Protein AF-0000000067178376 (afdb_homodimer)

Secondary structure (DSSP, 8-state):
-HHHHHHHHHHHHHHHHHHHHHHHHTTS-GGG--HHHHHHHHTS-HHHHHHH-SSHHHHHHHHHHHHHHHHHHHHHHHHTT---HHHHHHHHHHHHHHHHHH-HHHHHTT-TTS--HHHHHHHH-HHHHHHHHHHHHHHS-TTS---HHHHHHHHHHHHHHHHHHHHS--SSHHHHHHHHHHHTHHHHT------/-HHHHHHHHHHHHHHHHHHHHHHHHTTS-GGG--HHHHHHHHTS-HHHHHHH-SSHHHHHHHHHHHHHHHHHHHHHHHHTT---HHHHHHHHHHHHHHHHHH-HHHHHTT-TTS--HHHHHHHH-HHHHHHHHHHHHHHS-TTS---HHHHHHHHHHHHHHHHHHHHS--SSHHHHHHHHHHHTHHHHT------

InterPro domains:
  IPR001647 DNA-binding HTH domain, TetR-type [PF00440] (17-62)
  IPR001647 DNA-binding HTH domain, TetR-type [PR00455] (17-30)
  IPR001647 DNA-binding HTH domain, TetR-type [PR00455] (38-61)
  IPR001647 DNA-binding HTH domain, TetR-type [PS50977] (11-71)
  IPR009057 Homedomain-like superfamily [SSF46689] (7-89)
  IPR050109 HTH-type, TetR-like transcriptional regulator [PTHR30055] (8-183)

Radius of gyration: 23.94 Å; Cα contacts (8 Å, |Δi|>4): 422; chains: 2; bounding box: 62×91×41 Å

Foldseek 3Di:
DVVVVVVVVLVVLLVLLLVLLLVVLLVDQNVPDDLCNSCVSSVHDSVVSCVNPVGSVSNVLVNLLVVLVVLLVQLCVQLVPPDQLLVSLLSSLLSSLCSQCVRSNSLSCQELVDPNNVLVSLLPRPSNLVSLLVSLVVSEDVPPPPDPVLSSVLSSVSSNLSSCCSNPNDPDSVRVSVCCSVPRSCRSNDVPPPD/DVVVVVVVVLVVLLVLLLVLLLVVLLVDQNVPDALCSSCVSSVHHSVVSCVNPVGSVSNVLVNLLVVLVVLLVQLCVQLVPPDQLLVSLLSSLLSSLCSQCVRSNSLSCQELVDPNVVLVSLLPRPSNLVSLLVSLVVSEDVPPPQDPVNSSVLSSVSSNLSSCCSNPNDPDSVRVSVCCSVPRSCRSNDVDPPD

Structure (mmCIF, N/CA/C/O backbone):
data_AF-0000000067178376-model_v1
#
loop_
_entity.id
_entity.type
_entity.pdbx_description
1 polymer 'Transcriptional regulator, TetR family protein'
#
loop_
_atom_site.group_PDB
_atom_site.id
_atom_site.type_symbol
_atom_site.label_atom_id
_atom_site.label_alt_id
_atom_site.label_comp_id
_atom_site.label_asym_id
_atom_site.label_entity_id
_atom_site.label_seq_id
_atom_site.pdbx_PDB_ins_code
_atom_site.Cartn_x
_atom_site.Cartn_y
_atom_site.Cartn_z
_atom_site.occupancy
_atom_site.B_iso_or_equiv
_atom_site.auth_seq_id
_atom_site.auth_comp_id
_atom_site.auth_asym_id
_atom_site.auth_atom_id
_atom_site.pdbx_PDB_model_num
ATOM 1 N N . MET A 1 1 ? -5.094 -46.75 -8.688 1 50.56 1 MET A N 1
ATOM 2 C CA . MET A 1 1 ? -5.547 -46.125 -9.93 1 50.56 1 MET A CA 1
ATOM 3 C C . MET A 1 1 ? -6.809 -45.281 -9.695 1 50.56 1 MET A C 1
ATOM 5 O O . MET A 1 1 ? -6.922 -44.156 -10.188 1 50.56 1 MET A O 1
ATOM 9 N N . ALA A 1 2 ? -7.719 -45.938 -8.922 1 58.69 2 ALA A N 1
ATOM 10 C CA . ALA A 1 2 ? -9.023 -45.312 -8.648 1 58.69 2 ALA A CA 1
ATOM 11 C C . ALA A 1 2 ? -8.867 -44.062 -7.785 1 58.69 2 ALA A C 1
ATOM 13 O O . ALA A 1 2 ? -9.539 -43.062 -8.023 1 58.69 2 ALA A O 1
ATOM 14 N N . ASP A 1 3 ? -7.898 -44.094 -6.863 1 62.19 3 ASP A N 1
ATOM 15 C CA . ASP A 1 3 ? -7.691 -43 -5.914 1 62.19 3 ASP A CA 1
ATOM 16 C C . ASP A 1 3 ? -7.047 -41.812 -6.594 1 62.19 3 ASP A C 1
ATOM 18 O O . ASP A 1 3 ? -7.453 -40.656 -6.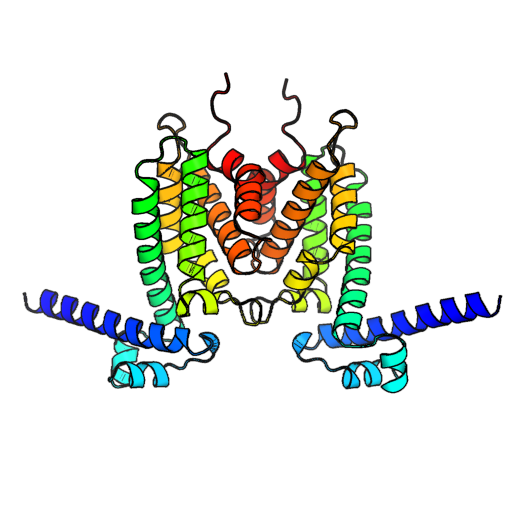359 1 62.19 3 ASP A O 1
ATOM 22 N N . TRP A 1 4 ? -6.113 -42.156 -7.488 1 64.25 4 TRP A N 1
ATOM 23 C CA . TRP A 1 4 ? -5.473 -41.062 -8.211 1 64.25 4 TRP A CA 1
ATOM 24 C C . TRP A 1 4 ? -6.457 -40.406 -9.164 1 64.25 4 TRP A C 1
ATOM 26 O O . TRP A 1 4 ? -6.461 -39.188 -9.305 1 64.25 4 TRP A O 1
ATOM 36 N N . LEU A 1 5 ? -7.336 -41.25 -9.758 1 56.69 5 LEU A N 1
ATOM 37 C CA . LEU A 1 5 ? -8.359 -40.719 -10.648 1 56.69 5 LEU A CA 1
ATOM 38 C C . LEU A 1 5 ? -9.336 -39.844 -9.883 1 56.69 5 LEU A C 1
ATOM 40 O O . LEU A 1 5 ? -9.773 -38.781 -10.383 1 56.69 5 LEU A O 1
ATOM 44 N N . ALA A 1 6 ? -9.633 -40.281 -8.695 1 62.06 6 ALA A N 1
ATOM 45 C CA . ALA A 1 6 ? -10.508 -39.5 -7.836 1 62.06 6 ALA A CA 1
ATOM 46 C C . ALA A 1 6 ? -9.852 -38.156 -7.449 1 62.06 6 ALA A C 1
ATOM 48 O O . ALA A 1 6 ? -10.516 -37.125 -7.395 1 62.06 6 ALA A O 1
ATOM 49 N N . GLY A 1 7 ? -8.578 -38.25 -7.207 1 65.88 7 GLY A N 1
ATOM 50 C CA . GLY A 1 7 ? -7.797 -37.031 -6.922 1 65.88 7 GLY A CA 1
ATOM 51 C C . GLY A 1 7 ? -7.754 -36.062 -8.086 1 65.88 7 GLY A C 1
ATOM 52 O O . GLY A 1 7 ? -7.957 -34.875 -7.898 1 65.88 7 GLY A O 1
ATOM 53 N N . ARG A 1 8 ? -7.504 -36.594 -9.25 1 69.81 8 ARG A N 1
ATOM 54 C CA . ARG A 1 8 ? -7.473 -35.781 -10.461 1 69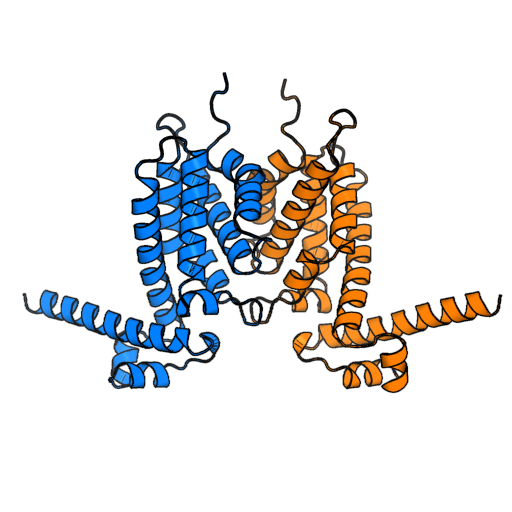.81 8 ARG A CA 1
ATOM 55 C C . ARG A 1 8 ? -8.836 -35.188 -10.742 1 69.81 8 ARG A C 1
ATOM 57 O O . ARG A 1 8 ? -8.938 -34 -11.117 1 69.81 8 ARG A O 1
ATOM 64 N N . ARG A 1 9 ? -9.781 -36.031 -10.562 1 71.12 9 ARG A N 1
ATOM 65 C CA . ARG A 1 9 ? -11.141 -35.531 -10.75 1 71.12 9 ARG A CA 1
ATOM 66 C C . ARG A 1 9 ? -11.461 -34.438 -9.758 1 71.12 9 ARG A C 1
ATOM 68 O O . ARG A 1 9 ? -12.133 -33.469 -10.109 1 71.12 9 ARG A O 1
ATOM 75 N N . GLY A 1 10 ? -10.945 -34.594 -8.555 1 76.38 10 GLY A N 1
ATOM 76 C CA . GLY A 1 10 ? -11.117 -33.562 -7.539 1 76.38 10 GLY A CA 1
ATOM 77 C C . GLY A 1 10 ? -10.422 -32.25 -7.887 1 76.38 10 GLY A C 1
ATOM 78 O O . GLY A 1 10 ? -10.977 -31.172 -7.676 1 76.38 10 GLY A O 1
ATOM 79 N N . GLU A 1 11 ? -9.25 -32.438 -8.375 1 78.62 11 GLU A N 1
ATOM 80 C CA . GLU A 1 11 ? -8.5 -31.266 -8.797 1 78.62 11 GLU A CA 1
ATOM 81 C C . GLU A 1 11 ? -9.195 -30.547 -9.945 1 78.62 11 GLU A C 1
ATOM 83 O O . GLU A 1 11 ? -9.234 -29.312 -9.984 1 78.62 11 GLU A O 1
ATOM 88 N N . VAL A 1 12 ? -9.719 -31.359 -10.836 1 84.94 12 VAL A N 1
ATOM 89 C CA . VAL A 1 12 ? -10.445 -30.797 -11.961 1 84.94 12 VAL A CA 1
ATOM 90 C C . VAL A 1 12 ? -11.688 -30.047 -11.461 1 84.94 12 VAL A C 1
ATOM 92 O O . VAL A 1 12 ? -11.984 -28.953 -11.922 1 84.94 12 VAL A O 1
ATOM 95 N N . ALA A 1 13 ? -12.391 -30.625 -10.492 1 88.94 13 ALA A N 1
ATOM 96 C CA . ALA A 1 13 ? -13.578 -30 -9.938 1 88.94 13 ALA A CA 1
ATOM 97 C C . ALA A 1 13 ? -13.234 -28.688 -9.227 1 88.94 13 ALA A C 1
ATOM 99 O O . ALA A 1 13 ? -13.93 -27.688 -9.383 1 88.94 13 ALA A O 1
ATOM 100 N N . ALA A 1 14 ? -12.227 -28.719 -8.484 1 93.38 14 ALA A N 1
ATOM 101 C CA . ALA A 1 14 ? -11.773 -27.516 -7.805 1 93.38 14 ALA A CA 1
ATOM 102 C C . ALA A 1 14 ? -11.438 -26.406 -8.805 1 93.38 14 ALA A C 1
ATOM 104 O O . ALA A 1 14 ? -11.797 -25.25 -8.602 1 93.38 14 ALA A O 1
ATOM 105 N N . ASP A 1 15 ? -10.812 -26.812 -9.867 1 94.94 15 ASP A N 1
ATOM 106 C CA . ASP A 1 15 ? -10.445 -25.844 -10.898 1 94.94 15 ASP A CA 1
ATOM 107 C C . ASP A 1 15 ? -11.68 -25.25 -11.555 1 94.94 15 ASP A C 1
ATOM 109 O O . ASP A 1 15 ? -11.711 -24.047 -11.852 1 94.94 15 ASP A O 1
ATOM 113 N N . LEU A 1 16 ? -12.641 -26.047 -11.773 1 95 16 LEU A N 1
ATOM 114 C CA . LEU A 1 16 ? -13.883 -25.562 -12.367 1 95 16 LEU A CA 1
ATOM 115 C C . LEU A 1 16 ? -14.578 -24.562 -11.445 1 95 16 LEU A C 1
ATOM 117 O O . LEU A 1 16 ? -15.125 -23.562 -11.914 1 95 16 LEU A O 1
ATOM 121 N N . ILE A 1 17 ? -14.523 -24.859 -10.227 1 96.69 17 ILE A N 1
ATOM 122 C CA . ILE A 1 17 ? -15.109 -23.969 -9.242 1 96.69 17 ILE A CA 1
ATOM 123 C C . ILE A 1 17 ? -14.352 -22.641 -9.234 1 96.69 17 ILE A C 1
ATOM 125 O O . ILE A 1 17 ? -14.961 -21.562 -9.219 1 96.69 17 ILE A O 1
ATOM 129 N N . LEU A 1 18 ? -13.055 -22.719 -9.273 1 97.19 18 LEU A N 1
ATOM 130 C CA . LEU A 1 18 ? -12.242 -21.516 -9.266 1 97.19 18 LEU A CA 1
ATOM 131 C C . LEU A 1 18 ? -12.43 -20.719 -10.555 1 97.19 18 LEU A C 1
ATOM 133 O O . LEU A 1 18 ? -12.375 -19.484 -10.539 1 97.19 18 LEU A O 1
ATOM 137 N N . ASP A 1 19 ? -12.688 -21.422 -11.695 1 97.06 19 ASP A N 1
ATOM 138 C CA . ASP A 1 19 ? -13.008 -20.734 -12.945 1 97.06 19 ASP A CA 1
ATOM 139 C C . ASP A 1 19 ? -14.312 -19.953 -12.828 1 97.06 19 ASP A C 1
ATOM 141 O O . ASP A 1 19 ? -14.406 -18.812 -13.305 1 97.06 19 ASP A O 1
ATOM 145 N N . ALA A 1 20 ? -15.258 -20.578 -12.25 1 97 20 ALA A N 1
ATOM 146 C CA . ALA A 1 20 ? -16.531 -19.906 -12.031 1 97 20 ALA A CA 1
ATOM 147 C C . ALA A 1 20 ? -16.375 -18.703 -11.117 1 97 20 ALA A C 1
ATOM 149 O O . ALA A 1 20 ? -16.969 -17.641 -11.375 1 97 20 ALA A O 1
ATOM 150 N N . ALA A 1 21 ? -15.641 -18.891 -10.07 1 96.69 21 ALA A N 1
ATOM 151 C CA . ALA A 1 21 ? -15.359 -17.781 -9.164 1 96.69 21 ALA A CA 1
ATOM 152 C C . ALA A 1 21 ? -14.68 -16.625 -9.906 1 96.69 21 ALA A C 1
ATOM 154 O O . ALA A 1 21 ? -15.039 -15.469 -9.734 1 96.69 21 ALA A O 1
ATOM 155 N N . ASP A 1 22 ? -13.68 -16.953 -10.68 1 96.38 22 ASP A N 1
ATOM 156 C CA . ASP A 1 22 ? -12.945 -15.977 -11.469 1 96.38 22 ASP A CA 1
ATOM 157 C C . ASP A 1 22 ? -13.891 -15.141 -12.336 1 96.38 22 ASP A C 1
ATOM 159 O O . ASP A 1 22 ? -13.773 -13.914 -12.375 1 96.38 22 ASP A O 1
ATOM 163 N N . ALA A 1 23 ? -14.789 -15.789 -12.992 1 96.25 23 ALA A N 1
ATOM 164 C CA . ALA A 1 23 ? -15.766 -15.109 -13.844 1 96.25 23 ALA A CA 1
ATOM 165 C C . ALA A 1 23 ? -16.641 -14.164 -13.031 1 96.25 23 ALA A C 1
ATOM 167 O O . ALA A 1 23 ? -16.984 -13.07 -13.492 1 96.25 23 ALA A O 1
ATOM 168 N N . LEU A 1 24 ? -17 -14.531 -11.852 1 96.25 24 LEU A N 1
ATOM 169 C CA . LEU A 1 24 ? -17.812 -13.695 -10.977 1 96.25 24 LEU A CA 1
ATOM 170 C C . LEU A 1 24 ? -17 -12.5 -10.469 1 96.25 24 LEU A C 1
ATOM 172 O O . LEU A 1 24 ? -17.5 -11.375 -10.43 1 96.25 24 LEU A O 1
ATOM 176 N N . PHE A 1 25 ? -15.719 -12.773 -10.148 1 93.88 25 PHE A N 1
ATOM 177 C CA . PHE A 1 25 ? -14.859 -11.719 -9.633 1 93.88 25 PHE A CA 1
ATOM 178 C C . PHE A 1 25 ? -14.594 -10.664 -10.711 1 93.88 25 PHE A C 1
ATOM 180 O O . PHE A 1 25 ? -14.258 -9.523 -10.398 1 93.88 25 PHE A O 1
ATOM 187 N N . ALA A 1 26 ? -14.734 -11.031 -11.945 1 94 26 ALA A N 1
ATOM 188 C CA . ALA A 1 26 ? -14.516 -10.117 -13.062 1 94 26 ALA A CA 1
ATOM 189 C C . ALA A 1 26 ? -15.688 -9.148 -13.211 1 94 26 ALA A C 1
ATOM 191 O O . ALA A 1 26 ? -15.539 -8.07 -13.797 1 94 26 ALA A O 1
ATOM 192 N N . ARG A 1 27 ? -16.797 -9.539 -12.617 1 92.06 27 ARG A N 1
ATOM 193 C CA . ARG A 1 27 ? -18.016 -8.781 -12.867 1 92.06 27 ARG A CA 1
ATOM 194 C C . ARG A 1 27 ? -18.484 -8.07 -11.602 1 92.06 27 ARG A C 1
ATOM 196 O O . ARG A 1 27 ? -19.234 -7.098 -11.672 1 92.06 27 ARG A O 1
ATOM 203 N N . LYS A 1 28 ? -18.062 -8.648 -10.508 1 88.81 28 LYS A N 1
ATOM 204 C CA . LYS A 1 28 ? -18.484 -8.133 -9.219 1 88.81 28 LYS A CA 1
ATOM 205 C C . LYS A 1 28 ? -17.297 -7.941 -8.281 1 88.81 28 LYS A C 1
ATOM 207 O O . LYS A 1 28 ? -16.25 -8.555 -8.469 1 88.81 28 LYS A O 1
ATOM 212 N N . ASP A 1 29 ? -17.531 -7.082 -7.293 1 84.62 29 ASP A N 1
ATOM 213 C CA . ASP A 1 29 ? -16.547 -7.012 -6.219 1 84.62 29 ASP A CA 1
ATOM 214 C C . ASP A 1 29 ? -16.422 -8.352 -5.5 1 84.62 29 ASP A C 1
ATOM 216 O O . ASP A 1 29 ? -17.406 -8.914 -5.043 1 84.62 29 ASP A O 1
ATOM 220 N N . ALA A 1 30 ? -15.203 -8.773 -5.375 1 85.25 30 ALA A N 1
ATOM 221 C CA . ALA A 1 30 ? -14.945 -10.094 -4.805 1 85.25 30 ALA A CA 1
ATOM 222 C C . ALA A 1 30 ? -15.586 -10.227 -3.426 1 85.25 30 ALA A C 1
ATOM 224 O O . ALA A 1 30 ? -16.094 -11.297 -3.07 1 85.25 30 ALA A O 1
ATOM 225 N N . ALA A 1 31 ? -15.578 -9.133 -2.686 1 83.38 31 ALA A N 1
ATOM 226 C CA . ALA A 1 31 ? -16.078 -9.172 -1.312 1 83.38 31 ALA A CA 1
ATOM 227 C C . ALA A 1 31 ? -17.578 -9.398 -1.276 1 83.38 31 ALA A C 1
ATOM 229 O O . ALA A 1 31 ? -18.125 -9.797 -0.248 1 83.38 31 ALA A O 1
ATOM 230 N N . THR A 1 32 ? -18.25 -9.234 -2.322 1 87.12 32 THR A N 1
ATOM 231 C CA . THR A 1 32 ? -19.719 -9.328 -2.348 1 87.12 32 THR A CA 1
ATOM 232 C C . THR A 1 32 ? -20.156 -10.656 -2.947 1 87.12 32 THR A C 1
ATOM 234 O O . THR A 1 32 ? -21.344 -11 -2.908 1 87.12 32 THR A O 1
ATOM 237 N N . VAL A 1 33 ? -19.266 -11.359 -3.508 1 91.88 33 VAL A N 1
ATOM 238 C CA . VAL A 1 33 ? -19.609 -12.633 -4.133 1 91.88 33 VAL A CA 1
ATOM 239 C C . VAL A 1 33 ? -19.781 -13.703 -3.062 1 91.88 33 VAL A C 1
ATOM 241 O O . VAL A 1 33 ? -18.891 -13.938 -2.256 1 91.88 33 VAL A O 1
ATOM 244 N N . GLY A 1 34 ? -20.969 -14.352 -3.074 1 94.38 34 GLY A N 1
ATOM 245 C CA . GLY A 1 34 ? -21.234 -15.375 -2.076 1 94.38 34 GLY A CA 1
ATOM 246 C C . GLY A 1 34 ? -20.953 -16.781 -2.564 1 94.38 34 GLY A C 1
ATOM 247 O O . GLY A 1 34 ? -20.844 -17.016 -3.771 1 94.38 34 GLY A O 1
ATOM 248 N N . MET A 1 35 ? -20.891 -17.688 -1.57 1 96.25 35 MET A N 1
ATOM 249 C CA . MET A 1 35 ? -20.609 -19.078 -1.869 1 96.25 35 MET A CA 1
ATOM 250 C C . MET A 1 35 ? -21.734 -19.703 -2.689 1 96.25 35 MET A C 1
ATOM 252 O O . MET A 1 35 ? -21.484 -20.516 -3.584 1 96.25 35 MET A O 1
ATOM 256 N N . HIS A 1 36 ? -22.875 -19.281 -2.438 1 96.12 36 HIS A N 1
ATOM 257 C CA . HIS A 1 36 ? -24.016 -19.781 -3.182 1 96.12 36 HIS A CA 1
ATOM 258 C C . HIS A 1 36 ? -23.938 -19.375 -4.648 1 96.12 36 HIS A C 1
ATOM 260 O O . HIS A 1 36 ? -24.234 -20.172 -5.539 1 96.12 36 HIS A O 1
ATOM 266 N N . GLU A 1 37 ? -23.609 -18.172 -4.852 1 97 37 GLU A N 1
ATOM 267 C CA . GLU A 1 37 ? -23.484 -17.641 -6.211 1 97 37 GLU A CA 1
ATOM 268 C C . GLU A 1 37 ? -22.391 -18.391 -6.988 1 97 37 GLU A C 1
ATOM 270 O O . GLU A 1 37 ? -22.562 -18.688 -8.172 1 97 37 GLU A O 1
ATOM 275 N N . ILE A 1 38 ? -21.297 -18.719 -6.312 1 97.19 38 ILE A N 1
ATOM 276 C CA . ILE A 1 38 ? -20.188 -19.422 -6.941 1 97.19 38 ILE A CA 1
ATOM 277 C C . ILE A 1 38 ? -20.625 -20.844 -7.285 1 97.19 38 ILE A C 1
ATOM 279 O O . ILE A 1 38 ? -20.328 -21.344 -8.375 1 97.19 38 ILE A O 1
ATOM 283 N N . ALA A 1 39 ? -21.328 -21.469 -6.383 1 97.19 39 ALA A N 1
ATOM 284 C CA . ALA A 1 39 ? -21.828 -22.828 -6.633 1 97.19 39 ALA A CA 1
ATOM 285 C C . ALA A 1 39 ? -22.734 -22.859 -7.859 1 97.19 39 ALA A C 1
ATOM 287 O O . ALA A 1 39 ? -22.562 -23.703 -8.742 1 97.19 39 ALA A O 1
ATOM 288 N N . ALA A 1 40 ? -23.625 -21.922 -7.902 1 97.25 40 ALA A N 1
ATOM 289 C CA . ALA A 1 40 ? -24.562 -21.828 -9.023 1 97.25 40 ALA A CA 1
ATOM 290 C C . ALA A 1 40 ? -23.812 -21.625 -10.344 1 97.25 40 ALA A C 1
ATOM 292 O O . ALA A 1 40 ? -24.125 -22.281 -11.336 1 97.25 40 ALA A O 1
ATOM 293 N N . ALA A 1 41 ? -22.875 -20.797 -10.352 1 96.31 41 ALA A N 1
ATOM 294 C CA . ALA A 1 41 ? -22.109 -20.5 -11.555 1 96.31 41 ALA A CA 1
ATOM 295 C C . ALA A 1 41 ? -21.281 -21.703 -11.992 1 96.31 41 ALA A C 1
ATOM 297 O O . ALA A 1 41 ? -21.047 -21.906 -13.188 1 96.31 41 ALA A O 1
ATOM 298 N N . ALA A 1 42 ? -20.844 -22.484 -11.039 1 96.44 42 ALA A N 1
ATOM 299 C CA . ALA A 1 42 ? -20.016 -23.672 -11.305 1 96.44 42 ALA A CA 1
ATOM 300 C C . ALA A 1 42 ? -20.875 -24.859 -11.719 1 96.44 42 ALA A C 1
ATOM 302 O O . ALA A 1 42 ? -20.359 -25.891 -12.141 1 96.44 42 ALA A O 1
ATOM 303 N N . GLY A 1 43 ? -22.156 -24.703 -11.508 1 96.31 43 GLY A N 1
ATOM 304 C CA . GLY A 1 43 ? -23.062 -25.781 -11.867 1 96.31 43 GLY A CA 1
ATOM 305 C C . GLY A 1 43 ? -23.062 -26.938 -10.883 1 96.31 43 GLY A C 1
ATOM 306 O O . GLY A 1 43 ? -23.203 -28.094 -11.273 1 96.31 43 GLY A O 1
ATOM 307 N N . CYS A 1 44 ? -22.781 -26.625 -9.656 1 95.81 44 CYS A N 1
ATOM 308 C CA . CYS A 1 44 ? -22.781 -27.656 -8.633 1 95.81 44 CYS A CA 1
ATOM 309 C C . CYS A 1 44 ? -23.594 -27.234 -7.418 1 95.81 44 CYS A C 1
ATOM 311 O O . CYS A 1 44 ? -24.047 -26.094 -7.344 1 95.81 44 CYS A O 1
ATOM 313 N N . SER A 1 45 ? -23.859 -28.172 -6.539 1 95.31 45 SER A N 1
ATOM 314 C CA . SER A 1 45 ? -24.578 -27.844 -5.312 1 95.31 45 SER A CA 1
ATOM 315 C C . SER A 1 45 ? -23.688 -27.109 -4.316 1 95.31 45 SER A C 1
ATOM 317 O O . SER A 1 45 ? -22.469 -27.188 -4.406 1 95.31 45 SER A O 1
ATOM 319 N N . ARG A 1 46 ? -24.281 -26.406 -3.416 1 94.81 46 ARG A N 1
ATOM 320 C CA . ARG A 1 46 ? -23.547 -25.781 -2.326 1 94.81 46 ARG A CA 1
ATOM 321 C C . ARG A 1 46 ? -22.781 -26.812 -1.507 1 94.81 46 ARG A C 1
ATOM 323 O O . ARG A 1 46 ? -21.641 -26.562 -1.106 1 94.81 46 ARG A O 1
ATOM 330 N N . ALA A 1 47 ? -23.438 -27.906 -1.311 1 95 47 ALA A N 1
ATOM 331 C CA . ALA A 1 47 ? -22.797 -28.984 -0.557 1 95 47 ALA A CA 1
ATOM 332 C C . ALA A 1 47 ? -21.5 -29.438 -1.238 1 95 47 ALA A C 1
ATOM 334 O O . ALA A 1 47 ? -20.484 -29.656 -0.576 1 95 47 ALA A O 1
ATOM 335 N N . THR A 1 48 ? -21.562 -29.578 -2.494 1 94.19 48 THR A N 1
ATOM 336 C CA . THR A 1 48 ? -20.391 -29.969 -3.275 1 94.19 48 THR A CA 1
ATOM 337 C C . THR A 1 48 ? -19.281 -28.922 -3.154 1 94.19 48 THR A C 1
ATOM 339 O O . THR A 1 48 ? -18.125 -29.25 -2.934 1 94.19 48 THR A O 1
ATOM 342 N N . LEU A 1 49 ? -19.625 -27.609 -3.324 1 96.5 49 LEU A N 1
ATOM 343 C CA . LEU A 1 49 ? -18.641 -26.531 -3.207 1 96.5 49 LEU A CA 1
ATOM 344 C C . LEU A 1 49 ? -17.938 -26.594 -1.856 1 96.5 49 LEU A C 1
ATOM 346 O O . LEU A 1 49 ? -16.719 -26.484 -1.787 1 96.5 49 LEU A O 1
ATOM 350 N N . TYR A 1 50 ? -18.703 -26.891 -0.811 1 96.19 50 TYR A N 1
ATOM 351 C CA . TYR A 1 50 ? -18.156 -26.859 0.545 1 96.19 50 TYR A CA 1
ATOM 352 C C . TYR A 1 50 ? -17.312 -28.094 0.827 1 96.19 50 TYR A C 1
ATOM 354 O O . TYR A 1 50 ? -16.516 -28.094 1.772 1 96.19 50 TYR A O 1
ATOM 362 N N . ARG A 1 51 ? -17.516 -29.156 0.047 1 95.5 51 ARG A N 1
ATOM 363 C CA . ARG A 1 51 ? -16.625 -30.312 0.129 1 95.5 51 ARG A CA 1
ATOM 364 C C . ARG A 1 51 ? -15.219 -29.953 -0.318 1 95.5 51 ARG A C 1
ATOM 366 O O . ARG A 1 51 ? -14.242 -30.484 0.212 1 95.5 51 ARG A O 1
ATOM 373 N N . TYR A 1 52 ? -15.133 -29.031 -1.21 1 95.38 52 TYR A N 1
ATOM 374 C CA . TYR A 1 52 ? -13.836 -28.625 -1.751 1 95.38 52 TYR A CA 1
ATOM 375 C C . TYR A 1 52 ? -13.281 -27.422 -1.003 1 95.38 52 TYR A C 1
ATOM 377 O O . TYR A 1 52 ? -12.078 -27.344 -0.76 1 95.38 52 TYR A O 1
ATOM 385 N N . PHE A 1 53 ? -14.117 -26.484 -0.708 1 96.94 53 PHE A N 1
ATOM 386 C CA . PHE A 1 53 ? -13.742 -25.266 0.002 1 96.94 53 PHE A CA 1
ATOM 387 C C . PHE A 1 53 ? -14.641 -25.047 1.21 1 96.94 53 PHE A C 1
ATOM 389 O O . PHE A 1 53 ? -15.766 -24.562 1.07 1 96.94 53 PHE A O 1
ATOM 396 N N . GLU A 1 54 ? -14.047 -25.25 2.344 1 95.75 54 GLU A N 1
ATOM 397 C CA . GLU A 1 54 ? -14.812 -25.312 3.586 1 95.75 54 GLU A CA 1
ATOM 398 C C . GLU A 1 54 ? -15.469 -23.969 3.896 1 95.75 54 GLU A C 1
ATOM 400 O O . GLU A 1 54 ? -16.484 -23.922 4.59 1 95.75 54 GLU A O 1
ATOM 405 N N . ASN A 1 55 ? -14.891 -22.891 3.402 1 94.75 55 ASN A N 1
ATOM 406 C CA . ASN A 1 55 ? -15.422 -21.547 3.586 1 94.75 55 ASN A CA 1
ATOM 407 C C . ASN A 1 55 ? -14.898 -20.594 2.516 1 94.75 55 ASN A C 1
ATOM 409 O O . ASN A 1 55 ? -14.086 -20.969 1.679 1 94.75 55 ASN A O 1
ATOM 413 N N . ARG A 1 56 ? -15.391 -19.406 2.498 1 93.81 56 ARG A N 1
ATOM 414 C CA . ARG A 1 56 ? -15.047 -18.406 1.507 1 93.81 56 ARG A CA 1
ATOM 415 C C . ARG A 1 56 ? -13.547 -18.094 1.533 1 93.81 56 ARG A C 1
ATOM 417 O O . ARG A 1 56 ? -12.93 -17.938 0.483 1 93.81 56 ARG A O 1
ATOM 424 N N . ASP A 1 57 ? -12.977 -18.094 2.711 1 91.44 57 ASP A N 1
ATOM 425 C CA . ASP A 1 57 ? -11.555 -17.797 2.85 1 91.44 57 ASP A CA 1
ATOM 426 C C . ASP A 1 57 ? -10.703 -18.875 2.182 1 91.44 57 ASP A C 1
ATOM 428 O O . ASP A 1 57 ? -9.695 -18.562 1.54 1 91.44 57 ASP A O 1
ATOM 432 N N . ALA A 1 58 ? -11.109 -20.047 2.387 1 94.25 58 ALA A N 1
ATOM 433 C CA . ALA A 1 58 ? -10.398 -21.156 1.752 1 94.25 58 ALA A CA 1
ATOM 434 C C . ALA A 1 58 ? -10.461 -21.047 0.231 1 94.25 58 ALA A C 1
ATOM 436 O O . ALA A 1 58 ? -9.469 -21.312 -0.457 1 94.25 58 ALA A O 1
ATOM 437 N N . LEU A 1 59 ? -11.594 -20.688 -0.257 1 95.5 59 LEU A N 1
ATOM 438 C CA . LEU A 1 59 ? -11.758 -20.531 -1.697 1 95.5 59 LEU A CA 1
ATOM 439 C C . LEU A 1 59 ? -10.914 -19.359 -2.209 1 95.5 59 LEU A C 1
ATOM 441 O O . LEU A 1 59 ? -10.227 -19.484 -3.227 1 95.5 59 LEU A O 1
ATOM 445 N N . TYR A 1 60 ? -10.906 -18.266 -1.499 1 93.31 60 TYR A N 1
ATOM 446 C CA . TYR A 1 60 ? -10.102 -17.094 -1.86 1 93.31 60 TYR A CA 1
ATOM 447 C C . TYR A 1 60 ? -8.625 -17.469 -1.92 1 93.31 60 TYR A C 1
ATOM 449 O O . TYR A 1 60 ? -7.93 -17.109 -2.875 1 93.31 60 TYR A O 1
ATOM 457 N N . THR A 1 61 ? -8.25 -18.156 -0.914 1 93.81 61 THR A N 1
ATOM 458 C CA . THR A 1 61 ? -6.844 -18.547 -0.821 1 93.81 61 THR A CA 1
ATOM 459 C C . THR A 1 61 ? -6.441 -19.406 -2.01 1 93.81 61 THR A C 1
ATOM 461 O O . THR A 1 61 ? -5.414 -19.156 -2.643 1 93.81 61 THR A O 1
ATOM 464 N N . ALA A 1 62 ? -7.25 -20.328 -2.309 1 94.5 62 ALA A N 1
ATOM 465 C CA . ALA A 1 62 ? -6.977 -21.219 -3.436 1 94.5 62 ALA A CA 1
ATOM 466 C C . ALA A 1 62 ? -6.945 -20.438 -4.75 1 94.5 62 ALA A C 1
ATOM 468 O O . ALA A 1 62 ? -6.082 -20.672 -5.598 1 94.5 62 ALA A O 1
ATOM 469 N N . TYR A 1 63 ? -7.859 -19.562 -4.891 1 95.19 63 TYR A N 1
ATOM 470 C CA . TYR A 1 63 ? -7.922 -18.734 -6.094 1 95.19 63 TYR A CA 1
ATOM 471 C C . TYR A 1 63 ? -6.66 -17.891 -6.242 1 95.19 63 TYR A C 1
ATOM 473 O O . TYR A 1 63 ? -6.043 -17.875 -7.312 1 95.19 63 TYR A O 1
ATOM 481 N N . VAL A 1 64 ? -6.234 -17.234 -5.242 1 94.5 64 VAL A N 1
ATOM 482 C CA . VAL A 1 64 ? -5.062 -16.375 -5.254 1 94.5 64 VAL A CA 1
ATOM 483 C C . VAL A 1 64 ? -3.812 -17.203 -5.547 1 94.5 64 VAL A C 1
ATOM 485 O O . VAL A 1 64 ? -2.943 -16.781 -6.312 1 94.5 64 VAL A O 1
ATOM 488 N N . HIS A 1 65 ? -3.713 -18.344 -4.926 1 95.31 65 HIS A N 1
ATOM 489 C CA . HIS A 1 65 ? -2.559 -19.219 -5.156 1 95.31 65 HIS A CA 1
ATOM 490 C C . HIS A 1 65 ? -2.469 -19.625 -6.617 1 95.31 65 HIS A C 1
ATOM 492 O O . HIS A 1 65 ? -1.391 -19.578 -7.219 1 95.31 65 HIS A O 1
ATOM 498 N N . ARG A 1 66 ? -3.58 -19.984 -7.145 1 95.69 66 ARG A N 1
ATOM 499 C CA . ARG A 1 66 ? -3.6 -20.391 -8.547 1 95.69 66 ARG A CA 1
ATOM 500 C C . ARG A 1 66 ? -3.189 -19.234 -9.453 1 95.69 66 ARG A C 1
ATOM 502 O O . ARG A 1 66 ? -2.344 -19.391 -10.336 1 95.69 66 ARG A O 1
ATOM 509 N N . GLU A 1 67 ? -3.773 -18.094 -9.25 1 96.25 67 GLU A N 1
ATOM 510 C CA . GLU A 1 67 ? -3.479 -16.922 -10.086 1 96.25 67 GLU A CA 1
ATOM 511 C C . GLU A 1 67 ? -2.039 -16.453 -9.891 1 96.25 67 GLU A C 1
ATOM 513 O O . GLU A 1 67 ? -1.393 -16.016 -10.836 1 96.25 67 GLU A O 1
ATOM 518 N N . ALA A 1 68 ? -1.528 -16.562 -8.664 1 96.75 68 ALA A N 1
ATOM 519 C CA . ALA A 1 68 ? -0.139 -16.203 -8.391 1 96.75 68 ALA A CA 1
ATOM 520 C C . ALA A 1 68 ? 0.821 -17.078 -9.195 1 96.75 68 ALA A C 1
ATOM 522 O O . ALA A 1 68 ? 1.812 -16.578 -9.742 1 96.75 68 ALA A O 1
ATOM 523 N N . ARG A 1 69 ? 0.536 -18.312 -9.266 1 97.06 69 ARG A N 1
ATOM 524 C CA . ARG A 1 69 ? 1.375 -19.234 -10.031 1 97.06 69 ARG A CA 1
ATOM 525 C C . ARG A 1 69 ? 1.314 -18.922 -11.516 1 97.06 69 ARG A C 1
ATOM 527 O O . ARG A 1 69 ? 2.328 -18.984 -12.219 1 97.06 69 ARG A O 1
ATOM 534 N N . ARG A 1 70 ? 0.155 -18.609 -11.945 1 97 70 ARG A N 1
ATOM 535 C CA . ARG A 1 70 ? -0.006 -18.234 -13.344 1 97 70 ARG A CA 1
ATOM 536 C C . ARG A 1 70 ? 0.807 -16.984 -13.672 1 97 70 ARG A C 1
ATOM 538 O O . ARG A 1 70 ? 1.527 -16.938 -14.672 1 97 70 ARG A O 1
ATOM 545 N N . VAL A 1 71 ? 0.708 -15.945 -12.859 1 97.62 71 VAL A N 1
ATOM 546 C CA . VAL A 1 71 ? 1.448 -14.703 -13.047 1 97.62 71 VAL A CA 1
ATOM 547 C C . VAL A 1 71 ? 2.949 -14.984 -12.984 1 97.62 71 VAL A C 1
ATOM 549 O O . VAL A 1 71 ? 3.719 -14.453 -13.789 1 97.62 71 VAL A O 1
ATOM 552 N N . TYR A 1 72 ? 3.361 -15.812 -12.023 1 97.5 72 TYR A N 1
ATOM 553 C CA . TYR A 1 72 ? 4.77 -16.156 -11.883 1 97.5 72 TYR A CA 1
ATOM 554 C C . TYR A 1 72 ? 5.305 -16.797 -13.156 1 97.5 72 TYR A C 1
ATOM 556 O O . TYR A 1 72 ? 6.422 -16.5 -13.594 1 97.5 72 TYR A O 1
ATOM 564 N N . GLN A 1 73 ? 4.551 -17.688 -13.734 1 97.19 73 GLN A N 1
ATOM 565 C CA . GLN A 1 73 ? 4.965 -18.328 -14.977 1 97.19 73 GLN A CA 1
ATOM 566 C C . GLN A 1 73 ? 5.125 -17.297 -16.094 1 97.19 73 GLN A C 1
ATOM 568 O O . GLN A 1 73 ? 6.086 -17.359 -16.859 1 97.19 73 GLN A O 1
ATOM 573 N N . GLU A 1 74 ? 4.207 -16.375 -16.172 1 97 74 GLU A N 1
ATOM 574 C CA . GLU A 1 74 ? 4.293 -15.312 -17.172 1 97 74 GLU A CA 1
ATOM 575 C C . GLU A 1 74 ? 5.562 -14.484 -16.984 1 97 74 GLU A C 1
ATOM 577 O O . GLU A 1 74 ? 6.254 -14.164 -17.953 1 97 74 GLU A O 1
ATOM 582 N N . VAL A 1 75 ? 5.844 -14.156 -15.789 1 97.5 75 VAL A N 1
ATOM 583 C CA . VAL A 1 75 ? 7.047 -13.398 -15.461 1 97.5 75 VAL A CA 1
ATOM 584 C C . VAL A 1 75 ? 8.281 -14.195 -15.867 1 97.5 75 VAL A C 1
ATOM 586 O O . VAL A 1 75 ? 9.18 -13.664 -16.531 1 97.5 75 VAL A O 1
ATOM 589 N N . SER A 1 76 ? 8.32 -15.469 -15.477 1 96.12 76 SER A N 1
ATOM 590 C CA . SER A 1 76 ? 9.461 -16.328 -15.766 1 96.12 76 SER A CA 1
ATOM 591 C C . SER A 1 76 ? 9.734 -16.406 -17.266 1 96.12 76 SER A C 1
ATOM 593 O O . SER A 1 76 ? 10.883 -16.328 -17.688 1 96.12 76 SER A O 1
ATOM 595 N N . ASP A 1 77 ? 8.727 -16.5 -18.016 1 96.25 77 ASP A N 1
ATOM 596 C CA . ASP A 1 77 ? 8.844 -16.594 -19.469 1 96.25 77 ASP A CA 1
ATOM 597 C C . ASP A 1 77 ? 9.375 -15.281 -20.047 1 96.25 77 ASP A C 1
ATOM 599 O O . ASP A 1 77 ? 10.125 -15.289 -21.031 1 96.25 77 ASP A O 1
ATOM 603 N N . GLN A 1 78 ? 8.992 -14.188 -19.469 1 95.44 78 GLN A N 1
ATOM 604 C CA . GLN A 1 78 ? 9.32 -12.875 -20.016 1 95.44 78 GLN A CA 1
ATOM 605 C C . GLN A 1 78 ? 10.758 -12.484 -19.672 1 95.44 78 GLN A C 1
ATOM 607 O O . GLN A 1 78 ? 11.406 -11.758 -20.422 1 95.44 78 GLN A O 1
ATOM 612 N N . VAL A 1 79 ? 11.312 -13.031 -18.547 1 95.06 79 VAL A N 1
ATOM 613 C CA . VAL A 1 79 ? 12.586 -12.492 -18.094 1 95.06 79 VAL A CA 1
ATOM 614 C C . VAL A 1 79 ? 13.711 -13.477 -18.422 1 95.06 79 VAL A C 1
ATOM 616 O O . VAL A 1 79 ? 14.883 -13.195 -18.188 1 95.06 79 VAL A O 1
ATOM 619 N N . VAL A 1 80 ? 13.609 -14.773 -18.891 1 89.94 80 VAL A N 1
ATOM 620 C CA . VAL A 1 80 ? 14.562 -15.844 -19.156 1 89.94 80 VAL A CA 1
ATOM 621 C C . VAL A 1 80 ? 15.734 -15.305 -19.969 1 89.94 80 VAL A C 1
ATOM 623 O O . VAL A 1 80 ? 16.891 -15.672 -19.734 1 89.94 80 VAL A O 1
ATOM 626 N N . GLY A 1 81 ? 15.781 -14.227 -20.703 1 89.81 81 GLY A N 1
ATOM 627 C CA . GLY A 1 81 ? 16.828 -13.742 -21.594 1 89.81 81 GLY A CA 1
ATOM 628 C C . GLY A 1 81 ? 17.438 -12.438 -21.125 1 89.81 81 GLY A C 1
ATOM 629 O O . GLY A 1 81 ? 18.375 -11.922 -21.75 1 89.81 81 GLY A O 1
ATOM 630 N N . ILE A 1 82 ? 17.062 -12.094 -20 1 94.19 82 ILE A N 1
ATOM 631 C CA . ILE A 1 82 ? 17.594 -10.836 -19.484 1 94.19 82 ILE A CA 1
ATOM 632 C C . ILE A 1 82 ? 18.75 -11.117 -18.531 1 94.19 82 ILE A C 1
ATOM 634 O O . ILE A 1 82 ? 18.562 -11.742 -17.484 1 94.19 82 ILE A O 1
ATOM 638 N N . GLY A 1 83 ? 19.953 -10.68 -18.781 1 90.69 83 GLY A N 1
ATOM 639 C CA . GLY A 1 83 ? 21.156 -10.984 -18.031 1 90.69 83 GLY A CA 1
ATOM 640 C C . GLY A 1 83 ? 21.359 -10.055 -16.844 1 90.69 83 GLY A C 1
ATOM 641 O O . GLY A 1 83 ? 21.75 -10.508 -15.766 1 90.69 83 GLY A O 1
ATOM 642 N N . ASP A 1 84 ? 21.109 -8.727 -16.984 1 92.75 84 ASP A N 1
ATOM 643 C CA . ASP A 1 84 ? 21.312 -7.758 -15.922 1 92.75 84 ASP A CA 1
ATOM 644 C C . ASP A 1 84 ? 20.281 -7.953 -14.812 1 92.75 84 ASP A C 1
ATOM 646 O O . ASP A 1 84 ? 19.062 -7.852 -15.055 1 92.75 84 ASP A O 1
ATOM 650 N N . PRO A 1 85 ? 20.688 -8.266 -13.633 1 92.94 85 PRO A N 1
ATOM 651 C CA . PRO A 1 85 ? 19.75 -8.578 -12.547 1 92.94 85 PRO A CA 1
ATOM 652 C C . PRO A 1 85 ? 18.797 -7.422 -12.242 1 92.94 85 PRO A C 1
ATOM 654 O O . PRO A 1 85 ? 17.625 -7.648 -11.906 1 92.94 85 PRO A O 1
ATOM 657 N N . ALA A 1 86 ? 19.297 -6.195 -12.305 1 93.94 86 ALA A N 1
ATOM 658 C CA . ALA A 1 86 ? 18.422 -5.051 -12.055 1 93.94 86 ALA A CA 1
ATOM 659 C C . ALA A 1 86 ? 17.344 -4.953 -13.125 1 93.94 86 ALA A C 1
ATOM 661 O O . ALA A 1 86 ? 16.172 -4.703 -12.812 1 93.94 86 ALA A O 1
ATOM 662 N N . GLU A 1 87 ? 17.703 -5.117 -14.359 1 95 87 GLU A N 1
ATOM 663 C CA . GLU A 1 87 ? 16.75 -5.098 -15.453 1 95 87 GLU A CA 1
ATOM 664 C C . GLU A 1 87 ? 15.758 -6.258 -15.344 1 95 87 GLU A C 1
ATOM 666 O O . GLU A 1 87 ? 14.57 -6.098 -15.617 1 95 87 GLU A O 1
ATOM 671 N N . ARG A 1 88 ? 16.234 -7.438 -15 1 96 88 ARG A N 1
ATOM 672 C CA . ARG A 1 88 ? 15.383 -8.602 -14.797 1 96 88 ARG A CA 1
ATOM 673 C C . ARG A 1 88 ? 14.352 -8.336 -13.703 1 96 88 ARG A C 1
ATOM 675 O O . ARG A 1 88 ? 13.18 -8.688 -13.852 1 96 88 ARG A O 1
ATOM 682 N N . LEU A 1 89 ? 14.789 -7.711 -12.594 1 96.44 89 LEU A N 1
ATOM 683 C CA . LEU A 1 89 ? 13.875 -7.363 -11.508 1 96.44 89 LEU A CA 1
ATOM 684 C C . LEU A 1 89 ? 12.773 -6.426 -12 1 96.44 89 LEU A C 1
ATOM 686 O O . LEU A 1 89 ? 11.594 -6.676 -11.766 1 96.44 89 LEU A O 1
ATOM 690 N N . MET A 1 90 ? 13.148 -5.344 -12.664 1 97.12 90 MET A N 1
ATOM 691 C CA . MET A 1 90 ? 12.188 -4.336 -13.102 1 97.12 90 MET A CA 1
ATOM 692 C C . MET A 1 90 ? 11.203 -4.926 -14.102 1 97.12 90 MET A C 1
ATOM 694 O O . MET A 1 90 ? 9.992 -4.75 -13.969 1 97.12 90 MET A O 1
ATOM 698 N N . GLU A 1 91 ? 11.727 -5.727 -15.07 1 97.25 91 GLU A N 1
ATOM 699 C CA . GLU A 1 91 ? 10.859 -6.359 -16.062 1 97.25 91 GLU A CA 1
ATOM 700 C C . GLU A 1 91 ? 9.922 -7.367 -15.398 1 97.25 91 GLU A C 1
ATOM 702 O O . GLU A 1 91 ? 8.75 -7.465 -15.766 1 97.25 91 GLU A O 1
ATOM 707 N N . GLY A 1 92 ? 10.469 -8.117 -14.5 1 97.94 92 GLY A N 1
ATOM 708 C CA . GLY A 1 92 ? 9.656 -9.078 -13.773 1 97.94 92 GLY A CA 1
ATOM 709 C C . GLY A 1 92 ? 8.516 -8.43 -13.008 1 97.94 92 GLY A C 1
ATOM 710 O O . GLY A 1 92 ? 7.363 -8.859 -13.117 1 97.94 92 GLY A O 1
ATOM 711 N N . VAL A 1 93 ? 8.836 -7.355 -12.258 1 98.38 93 VAL A N 1
ATOM 712 C CA . VAL A 1 93 ? 7.832 -6.66 -11.461 1 98.38 93 VAL A CA 1
ATOM 713 C C . VAL A 1 93 ? 6.797 -6.012 -12.375 1 98.38 93 VAL A C 1
ATOM 715 O O . VAL A 1 93 ? 5.59 -6.152 -12.156 1 98.38 93 VAL A O 1
ATOM 718 N N . ILE A 1 94 ? 7.223 -5.363 -13.477 1 98.56 94 ILE A N 1
ATOM 719 C CA . ILE A 1 94 ? 6.324 -4.672 -14.391 1 98.56 94 ILE A CA 1
ATOM 720 C C . ILE A 1 94 ? 5.41 -5.68 -15.086 1 98.56 94 ILE A C 1
ATOM 722 O O . ILE A 1 94 ? 4.211 -5.441 -15.242 1 98.56 94 ILE A O 1
ATOM 726 N N . THR A 1 95 ? 5.938 -6.816 -15.469 1 98.19 95 THR A N 1
ATOM 727 C CA . THR A 1 95 ? 5.145 -7.879 -16.078 1 98.19 95 THR A CA 1
ATOM 728 C C . THR A 1 95 ? 4.082 -8.383 -15.109 1 98.19 95 THR A C 1
ATOM 730 O O . THR A 1 95 ? 2.922 -8.57 -15.492 1 98.19 95 THR A O 1
ATOM 733 N N . ALA A 1 96 ? 4.484 -8.57 -13.891 1 98.38 96 ALA A N 1
ATOM 734 C CA . ALA A 1 96 ? 3.543 -9.047 -12.875 1 98.38 96 ALA A CA 1
ATOM 735 C C . ALA A 1 96 ? 2.422 -8.031 -12.656 1 98.38 96 ALA A C 1
ATOM 737 O O . ALA A 1 96 ? 1.246 -8.398 -12.609 1 98.38 96 ALA A O 1
ATOM 738 N N . LEU A 1 97 ? 2.789 -6.742 -12.523 1 98.12 97 LEU A N 1
ATOM 739 C CA . LEU A 1 97 ? 1.799 -5.688 -12.336 1 98.12 97 LEU A CA 1
ATOM 740 C C . LEU A 1 97 ? 0.828 -5.641 -13.508 1 98.12 97 LEU A C 1
ATOM 742 O O . LEU A 1 97 ? -0.388 -5.566 -13.312 1 98.12 97 LEU A O 1
ATOM 746 N N . ARG A 1 98 ? 1.36 -5.707 -14.695 1 97.75 98 ARG A N 1
ATOM 747 C CA . ARG A 1 98 ? 0.537 -5.672 -15.906 1 97.75 98 ARG A CA 1
ATOM 748 C C . ARG A 1 98 ? -0.417 -6.859 -15.953 1 97.75 98 ARG A C 1
ATOM 750 O O . ARG A 1 98 ? -1.593 -6.707 -16.281 1 97.75 98 ARG A O 1
ATOM 757 N N . ALA A 1 99 ? 0.077 -8.016 -15.617 1 97.75 99 ALA A N 1
ATOM 758 C CA . ALA A 1 99 ? -0.744 -9.219 -15.625 1 97.75 99 ALA A CA 1
ATOM 759 C C . ALA A 1 99 ? -1.935 -9.086 -14.68 1 97.75 99 ALA A C 1
ATOM 761 O O . ALA A 1 99 ? -3.059 -9.453 -15.031 1 97.75 99 ALA A O 1
ATOM 762 N N . VAL A 1 100 ? -1.708 -8.555 -13.492 1 96.62 100 VAL A N 1
ATOM 763 C CA . VAL A 1 100 ? -2.768 -8.383 -12.508 1 96.62 100 VAL A CA 1
ATOM 764 C C . VAL A 1 100 ? -3.734 -7.297 -12.969 1 96.62 100 VAL A C 1
ATOM 766 O O . VAL A 1 100 ? -4.953 -7.48 -12.922 1 96.62 100 VAL A O 1
ATOM 769 N N . ARG A 1 101 ? -3.215 -6.184 -13.508 1 96.06 101 ARG A N 1
ATOM 770 C CA . ARG A 1 101 ? -4.023 -5.035 -13.898 1 96.06 101 ARG A CA 1
ATOM 771 C C . ARG A 1 101 ? -4.883 -5.363 -15.117 1 96.06 101 ARG A C 1
ATOM 773 O O . ARG A 1 101 ? -5.984 -4.832 -15.266 1 96.06 101 ARG A O 1
ATOM 780 N N . CYS A 1 102 ? -4.434 -6.23 -15.961 1 95.75 102 CYS A N 1
ATOM 781 C CA . CYS A 1 102 ? -5.133 -6.551 -17.203 1 95.75 102 CYS A CA 1
ATOM 782 C C . CYS A 1 102 ? -6.164 -7.652 -16.969 1 95.75 102 CYS A C 1
ATOM 784 O O . CYS A 1 102 ? -7 -7.914 -17.844 1 95.75 102 CYS A O 1
ATOM 786 N N . SER A 1 103 ? -6.07 -8.305 -15.867 1 95.12 103 SER A N 1
ATOM 787 C CA . SER A 1 103 ? -7.098 -9.273 -15.5 1 95.12 103 SER A CA 1
ATOM 788 C C . SER A 1 103 ? -8.266 -8.594 -14.789 1 95.12 103 SER A C 1
ATOM 790 O O . SER A 1 103 ? -8.109 -8.086 -13.68 1 95.12 103 SER A O 1
ATOM 792 N N . PRO A 1 104 ? -9.422 -8.688 -15.367 1 92.94 104 PRO A N 1
ATOM 793 C CA . PRO A 1 104 ? -10.555 -8.039 -14.711 1 92.94 104 PRO A CA 1
ATOM 794 C C . PRO A 1 104 ? -10.836 -8.594 -13.32 1 92.94 104 PRO A C 1
ATOM 796 O O . PRO A 1 104 ? -11.141 -7.828 -12.398 1 92.94 104 PRO A O 1
ATOM 799 N N . ALA A 1 105 ? -10.633 -9.828 -13.156 1 93.62 105 ALA A N 1
ATOM 800 C CA . ALA A 1 105 ? -10.875 -10.453 -11.852 1 93.62 105 ALA A CA 1
ATOM 801 C C . ALA A 1 105 ? -9.82 -10.016 -10.836 1 93.62 105 ALA A C 1
ATOM 803 O O . ALA A 1 105 ? -10.156 -9.523 -9.758 1 93.62 105 ALA A O 1
ATOM 804 N N . LEU A 1 106 ? -8.562 -10.07 -11.203 1 93.5 106 LEU A N 1
ATOM 805 C CA . LEU A 1 106 ? -7.492 -9.781 -10.25 1 93.5 106 LEU A CA 1
ATOM 806 C C . LEU A 1 106 ? -7.449 -8.297 -9.914 1 93.5 106 LEU A C 1
ATOM 808 O O . LEU A 1 106 ? -7.195 -7.93 -8.766 1 93.5 106 LEU A O 1
ATOM 812 N N . SER A 1 107 ? -7.684 -7.469 -10.93 1 92.06 107 SER A N 1
ATOM 813 C CA . SER A 1 107 ? -7.617 -6.031 -10.688 1 92.06 107 SER A CA 1
ATOM 814 C C . SER A 1 107 ? -8.664 -5.59 -9.68 1 92.06 107 SER A C 1
ATOM 816 O O . SER A 1 107 ? -8.43 -4.676 -8.883 1 92.06 107 SER A O 1
ATOM 818 N N . SER A 1 108 ? -9.781 -6.258 -9.633 1 87.88 108 SER A N 1
ATOM 819 C CA . SER A 1 108 ? -10.859 -5.914 -8.703 1 87.88 108 SER A CA 1
ATOM 820 C C . SER A 1 108 ? -10.445 -6.18 -7.262 1 87.88 108 SER A C 1
ATOM 822 O O . SER A 1 108 ? -11.016 -5.594 -6.336 1 87.88 108 SER A O 1
ATOM 824 N N . TRP A 1 109 ? -9.5 -7.07 -7.066 1 88.88 109 TRP A N 1
ATOM 825 C CA . TRP A 1 109 ? -9.047 -7.441 -5.73 1 88.88 109 TRP A CA 1
ATOM 826 C C . TRP A 1 109 ? -8.141 -6.367 -5.145 1 88.88 109 TRP A C 1
ATOM 828 O O . TRP A 1 109 ? -7.809 -6.41 -3.957 1 88.88 109 TRP A O 1
ATOM 838 N N . PHE A 1 110 ? -7.738 -5.355 -5.938 1 87.31 110 PHE A N 1
ATOM 839 C CA . PHE A 1 110 ? -6.82 -4.312 -5.504 1 87.31 110 PHE A CA 1
ATOM 840 C C . PHE A 1 110 ? -7.438 -2.932 -5.688 1 87.31 110 PHE A C 1
ATOM 842 O O . PHE A 1 110 ? -6.754 -1.916 -5.562 1 87.31 110 PHE A O 1
ATOM 849 N N . ALA A 1 111 ? -8.664 -2.943 -6.008 1 77.44 111 ALA A N 1
ATOM 850 C CA . ALA A 1 111 ? -9.328 -1.669 -6.262 1 77.44 111 ALA A CA 1
ATOM 851 C C . ALA A 1 111 ? -9.359 -0.802 -5.008 1 77.44 111 ALA A C 1
ATOM 853 O O . ALA A 1 111 ? -9.828 -1.238 -3.953 1 77.44 111 ALA A O 1
ATOM 854 N N . ALA A 1 112 ? -8.844 0.412 -5.102 1 65.12 112 ALA A N 1
ATOM 855 C CA . ALA A 1 112 ? -8.742 1.354 -3.988 1 65.12 112 ALA A CA 1
ATOM 856 C C . ALA A 1 112 ? -10.125 1.739 -3.469 1 65.12 112 ALA A C 1
ATOM 858 O O . ALA A 1 112 ? -10.258 2.229 -2.346 1 65.12 112 ALA A O 1
ATOM 859 N N . THR A 1 113 ? -11.141 1.526 -4.215 1 65.75 113 THR A N 1
ATOM 860 C CA . THR A 1 113 ? -12.508 1.903 -3.867 1 65.75 113 THR A CA 1
ATOM 861 C C . THR A 1 113 ? -13.172 0.813 -3.033 1 65.75 113 THR A C 1
ATOM 863 O O . THR A 1 113 ? -14.289 0.998 -2.533 1 65.75 113 THR A O 1
ATOM 866 N N . GLN A 1 114 ? -12.43 -0.236 -2.898 1 69.81 114 GLN A N 1
ATOM 867 C CA . GLN A 1 114 ? -12.93 -1.373 -2.131 1 69.81 114 GLN A CA 1
ATOM 868 C C . GLN A 1 114 ? -11.898 -1.844 -1.111 1 69.81 114 GLN A C 1
ATOM 870 O O . GLN A 1 114 ? -10.781 -1.313 -1.055 1 69.81 114 GLN A O 1
ATOM 875 N N . ARG A 1 115 ? -12.312 -2.691 -0.24 1 74.94 115 ARG A N 1
ATOM 876 C CA . ARG A 1 115 ? -11.359 -3.383 0.616 1 74.94 115 ARG A CA 1
ATOM 877 C C . ARG A 1 115 ? -10.305 -4.109 -0.215 1 74.94 115 ARG A C 1
ATOM 879 O O . ARG A 1 115 ? -10.641 -4.898 -1.098 1 74.94 115 ARG A O 1
ATOM 886 N N . PRO A 1 116 ? -9.078 -3.717 0.046 1 77.31 116 PRO A N 1
ATOM 887 C CA . PRO A 1 116 ? -8.055 -4.398 -0.756 1 77.31 116 PRO A CA 1
ATOM 888 C C . PRO A 1 116 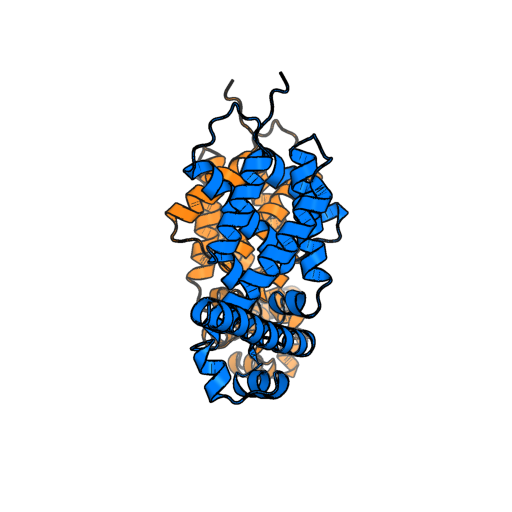? -7.758 -5.809 -0.253 1 77.31 116 PRO A C 1
ATOM 890 O O . PRO A 1 116 ? -6.684 -6.055 0.301 1 77.31 116 PRO A O 1
ATOM 893 N N . ILE A 1 117 ? -8.633 -6.695 -0.614 1 81.31 117 ILE A N 1
ATOM 894 C CA . ILE A 1 117 ? -8.516 -8.07 -0.142 1 81.31 117 ILE A CA 1
ATOM 895 C C . ILE A 1 117 ? -7.297 -8.734 -0.781 1 81.31 117 ILE A C 1
ATOM 897 O O . ILE A 1 117 ? -6.617 -9.539 -0.144 1 81.31 117 ILE A O 1
ATOM 901 N N . GLY A 1 118 ? -6.984 -8.312 -1.98 1 85.38 118 GLY A N 1
ATOM 902 C CA . GLY A 1 118 ? -5.812 -8.844 -2.66 1 85.38 118 GLY A CA 1
ATOM 903 C C . GLY A 1 118 ? -4.516 -8.539 -1.934 1 85.38 118 GLY A C 1
ATOM 904 O O . GLY A 1 118 ? -3.645 -9.406 -1.821 1 85.38 118 GLY A O 1
ATOM 905 N N . GLY A 1 119 ? -4.461 -7.363 -1.46 1 86.88 119 GLY A N 1
ATOM 906 C CA . GLY A 1 119 ? -3.268 -6.977 -0.726 1 86.88 119 GLY A CA 1
ATOM 907 C C . GLY A 1 119 ? -3.094 -7.742 0.573 1 86.88 119 GLY A C 1
ATOM 908 O O . GLY A 1 119 ? -1.99 -8.188 0.892 1 86.88 119 GLY A O 1
ATOM 909 N N . GLU A 1 120 ? -4.18 -7.844 1.25 1 86.19 120 GLU A N 1
ATOM 910 C CA . GLU A 1 120 ? -4.148 -8.602 2.498 1 86.19 120 GLU A CA 1
ATOM 911 C C . GLU A 1 120 ? -3.723 -10.047 2.256 1 86.19 120 GLU A C 1
ATOM 913 O O . GLU A 1 120 ? -2.885 -10.586 2.982 1 86.19 120 GLU A O 1
ATOM 918 N N . MET A 1 121 ? -4.25 -10.609 1.232 1 88.5 121 MET A N 1
ATOM 919 C CA . MET A 1 121 ? -3.939 -12 0.908 1 88.5 121 MET A CA 1
ATOM 920 C C . MET A 1 121 ? -2.49 -12.148 0.459 1 88.5 121 MET A C 1
ATOM 922 O O . MET A 1 121 ? -1.8 -13.078 0.869 1 88.5 121 MET A O 1
ATOM 926 N N . ALA A 1 122 ? -2.107 -11.25 -0.318 1 89.38 122 ALA A N 1
ATOM 927 C CA . ALA A 1 122 ? -0.74 -11.312 -0.83 1 89.38 122 ALA A CA 1
ATOM 928 C C . ALA A 1 122 ? 0.276 -11.188 0.302 1 89.38 122 ALA A C 1
ATOM 930 O O . ALA A 1 122 ? 1.277 -11.906 0.328 1 89.38 122 ALA A O 1
ATOM 931 N N . GLU A 1 123 ? 0.016 -10.359 1.271 1 85.81 123 GLU A N 1
ATOM 932 C CA . GLU A 1 123 ? 0.95 -10.086 2.359 1 85.81 123 GLU A CA 1
ATOM 933 C C . GLU A 1 123 ? 1.062 -11.281 3.301 1 85.81 123 GLU A C 1
ATOM 935 O O . GLU A 1 123 ? 2.076 -11.445 3.984 1 85.81 123 GLU A O 1
ATOM 940 N N . HIS A 1 124 ? 0.095 -12.133 3.26 1 84.69 124 HIS A N 1
ATOM 941 C CA . HIS A 1 124 ? 0.105 -13.227 4.223 1 84.69 124 HIS A CA 1
ATOM 942 C C . HIS A 1 124 ? 0.208 -14.578 3.52 1 84.69 124 HIS A C 1
ATOM 944 O O . HIS A 1 124 ? 0.203 -15.625 4.172 1 84.69 124 HIS A O 1
ATOM 950 N N . SER A 1 125 ? 0.307 -14.586 2.25 1 91.56 125 SER A N 1
ATOM 951 C CA . SER A 1 125 ? 0.346 -15.828 1.492 1 91.56 125 SER A CA 1
ATOM 952 C C . SER A 1 125 ? 1.744 -16.438 1.501 1 91.56 125 SER A C 1
ATOM 954 O O . SER A 1 125 ? 2.699 -15.82 1.024 1 91.56 125 SER A O 1
ATOM 956 N N . GLU A 1 126 ? 1.826 -17.656 1.908 1 90.88 126 GLU A N 1
ATOM 957 C CA . GLU A 1 126 ? 3.098 -18.359 1.883 1 90.88 126 GLU A CA 1
ATOM 958 C C . GLU A 1 126 ? 3.492 -18.734 0.457 1 90.88 126 GLU A C 1
ATOM 960 O O . GLU A 1 126 ? 4.676 -18.766 0.119 1 90.88 126 GLU A O 1
ATOM 965 N N . VAL A 1 127 ? 2.475 -19 -0.315 1 93.75 127 VAL A N 1
ATOM 966 C CA . VAL A 1 127 ? 2.73 -19.375 -1.701 1 93.75 127 VAL A CA 1
ATOM 967 C C . VAL A 1 127 ? 3.326 -18.188 -2.457 1 93.75 127 VAL A C 1
ATOM 969 O O . VAL A 1 127 ? 4.344 -18.328 -3.139 1 93.75 127 VAL A O 1
ATOM 972 N N . ILE A 1 128 ? 2.771 -17.062 -2.299 1 96.19 128 ILE A N 1
ATOM 973 C CA . ILE A 1 128 ? 3.291 -15.875 -2.971 1 96.19 128 ILE A CA 1
ATOM 974 C C . ILE A 1 128 ? 4.703 -15.578 -2.469 1 96.19 128 ILE A C 1
ATOM 976 O O . ILE A 1 128 ? 5.602 -15.297 -3.262 1 96.19 128 ILE A O 1
ATOM 980 N N . ARG A 1 129 ? 4.867 -15.734 -1.216 1 94.62 129 ARG A N 1
ATOM 981 C CA . ARG A 1 129 ? 6.188 -15.508 -0.642 1 94.62 129 ARG A CA 1
ATOM 982 C C . ARG A 1 129 ? 7.219 -16.453 -1.245 1 94.62 129 ARG A C 1
ATOM 984 O O . ARG A 1 129 ? 8.312 -16.031 -1.615 1 94.62 129 ARG A O 1
ATOM 991 N N . ALA A 1 130 ? 6.844 -17.688 -1.352 1 95.94 130 ALA A N 1
ATOM 992 C CA . ALA A 1 130 ? 7.754 -18.688 -1.89 1 95.94 130 ALA A CA 1
ATOM 993 C C . ALA A 1 130 ? 8.094 -18.406 -3.348 1 95.94 130 ALA A C 1
ATOM 995 O O . ALA A 1 130 ? 9.25 -18.531 -3.762 1 95.94 130 ALA A O 1
ATOM 996 N N . LEU A 1 131 ? 7.141 -18.047 -4.121 1 97.25 131 LEU A N 1
ATOM 997 C CA . LEU A 1 131 ? 7.352 -17.734 -5.531 1 97.25 131 LEU A CA 1
ATOM 998 C C . LEU A 1 131 ? 8.281 -16.531 -5.684 1 97.25 131 LEU A C 1
ATOM 1000 O O . LEU A 1 131 ? 9.211 -16.562 -6.492 1 97.25 131 LEU A O 1
ATOM 1004 N N . VAL A 1 132 ? 8.039 -15.523 -4.875 1 96.56 132 VAL A N 1
ATOM 1005 C CA . VAL A 1 132 ? 8.828 -14.297 -4.98 1 96.56 132 VAL A CA 1
ATOM 1006 C C . VAL A 1 132 ? 10.242 -14.539 -4.453 1 96.56 132 VAL A C 1
ATOM 1008 O O . VAL A 1 132 ? 11.211 -13.992 -4.98 1 96.56 132 VAL A O 1
ATOM 1011 N N . GLU A 1 133 ? 10.375 -15.383 -3.408 1 94.75 133 GLU A N 1
ATOM 1012 C CA . GLU A 1 133 ? 11.703 -15.789 -2.951 1 94.75 133 GLU A CA 1
ATOM 1013 C C . GLU A 1 133 ? 12.477 -16.5 -4.062 1 94.75 133 GLU A C 1
ATOM 1015 O O . GLU A 1 133 ? 13.672 -16.25 -4.238 1 94.75 133 GLU A O 1
ATOM 1020 N N . GLY A 1 134 ? 11.758 -17.422 -4.73 1 93.88 134 GLY A N 1
ATOM 1021 C CA . GLY A 1 134 ? 12.383 -18.062 -5.875 1 93.88 134 GLY A CA 1
ATOM 1022 C C . GLY A 1 134 ? 12.875 -17.078 -6.914 1 93.88 134 GLY A C 1
ATOM 1023 O O . GLY A 1 134 ? 13.984 -17.219 -7.438 1 93.88 134 GLY A O 1
ATOM 1024 N N . PHE A 1 135 ? 12.125 -16.062 -7.176 1 95.31 135 PHE A N 1
ATOM 1025 C CA . PHE A 1 135 ? 12.492 -15.023 -8.133 1 95.31 135 PHE A CA 1
ATOM 1026 C C . PHE A 1 135 ? 13.703 -14.242 -7.645 1 95.31 135 PHE A C 1
ATOM 1028 O O . PHE A 1 135 ? 14.648 -14.023 -8.398 1 95.31 135 PHE A O 1
ATOM 1035 N N . VAL A 1 136 ? 13.672 -13.805 -6.402 1 93.5 136 VAL A N 1
ATOM 1036 C CA . VAL A 1 136 ? 14.773 -13.039 -5.824 1 93.5 136 VAL A CA 1
ATOM 1037 C C . VAL A 1 136 ? 16.062 -13.852 -5.895 1 93.5 136 VAL A C 1
ATOM 1039 O O . VAL A 1 136 ? 17.125 -13.32 -6.223 1 93.5 136 VAL A O 1
ATOM 1042 N N . ARG A 1 137 ? 15.969 -15.18 -5.578 1 90.62 137 ARG A N 1
ATOM 1043 C CA . ARG A 1 137 ? 17.125 -16.062 -5.668 1 90.62 137 ARG A CA 1
ATOM 1044 C C . ARG A 1 137 ? 17.672 -16.094 -7.09 1 90.62 137 ARG A C 1
ATOM 1046 O O . ARG A 1 137 ? 18.891 -16.188 -7.293 1 90.62 137 ARG A O 1
ATOM 1053 N N . SER A 1 138 ? 16.812 -16.016 -8.008 1 89.25 138 SER A N 1
ATOM 1054 C CA . SER A 1 138 ? 17.219 -16.109 -9.406 1 89.25 138 SER A CA 1
ATOM 1055 C C . SER A 1 138 ? 17.938 -14.852 -9.867 1 89.25 138 SER A C 1
ATOM 1057 O O . SER A 1 138 ? 18.594 -14.844 -10.914 1 89.25 138 SER A O 1
ATOM 1059 N N . LEU A 1 139 ? 17.75 -13.68 -9.117 1 88 139 LEU A N 1
ATOM 1060 C CA . LEU A 1 139 ? 18.391 -12.414 -9.477 1 88 139 LEU A CA 1
ATOM 1061 C C . LEU A 1 139 ? 19.875 -12.438 -9.133 1 88 139 LEU A C 1
ATOM 1063 O O . LEU A 1 139 ? 20.641 -11.633 -9.656 1 88 139 LEU A O 1
ATOM 1067 N N . GLY A 1 140 ? 20.312 -12.961 -7.887 1 70.12 140 GLY A N 1
ATOM 1068 C CA . GLY A 1 140 ? 21.641 -12.898 -7.309 1 70.12 140 GLY A CA 1
ATOM 1069 C C . GLY A 1 140 ? 22.656 -13.742 -8.055 1 70.12 140 GLY A C 1
ATOM 1070 O O . GLY A 1 140 ? 22.297 -14.555 -8.906 1 70.12 140 GLY A O 1
ATOM 1071 N N . SER A 1 141 ? 23.938 -13.172 -8.125 1 56 141 SER A N 1
ATOM 1072 C CA . SER A 1 141 ? 25.094 -13.992 -8.43 1 56 141 SER A CA 1
ATOM 1073 C C . SER A 1 141 ? 25.312 -15.078 -7.375 1 56 141 SER A C 1
ATOM 1075 O O . SER A 1 141 ? 24.906 -14.914 -6.219 1 56 141 SER A O 1
ATOM 1077 N N . PRO A 1 142 ? 25.562 -16.297 -7.73 1 46.72 142 PRO A N 1
ATOM 1078 C CA . PRO A 1 142 ? 25.922 -17.406 -6.848 1 46.72 142 PRO A CA 1
ATOM 1079 C C . PRO A 1 142 ? 26.781 -16.969 -5.664 1 46.72 142 PRO A C 1
ATOM 1081 O O . PRO A 1 142 ? 26.891 -17.688 -4.664 1 46.72 142 PRO A O 1
ATOM 1084 N N . THR A 1 143 ? 27.688 -16.125 -5.918 1 48.5 143 THR A N 1
ATOM 1085 C CA . THR A 1 143 ? 28.641 -15.953 -4.824 1 48.5 143 THR A CA 1
ATOM 1086 C C . THR A 1 143 ? 27.938 -15.516 -3.549 1 48.5 143 THR A C 1
ATOM 1088 O O . THR A 1 143 ? 28.484 -15.617 -2.455 1 48.5 143 THR A O 1
ATOM 1091 N N . ASP A 1 144 ? 27.156 -14.43 -3.607 1 49.84 144 ASP A N 1
ATOM 1092 C CA . ASP A 1 144 ? 26.766 -13.867 -2.316 1 49.84 144 ASP A CA 1
ATOM 1093 C C . ASP A 1 144 ? 25.734 -14.758 -1.614 1 49.84 144 ASP A C 1
ATOM 1095 O O . ASP A 1 144 ? 24.672 -15.055 -2.17 1 49.84 144 ASP A O 1
ATOM 1099 N N . ALA A 1 145 ? 26.141 -15.789 -0.981 1 52 145 ALA A N 1
ATOM 1100 C CA . ALA A 1 145 ? 25.469 -16.609 0.016 1 52 145 ALA A CA 1
ATOM 1101 C C . ALA A 1 145 ? 24.297 -15.875 0.644 1 52 145 ALA A C 1
ATOM 1103 O O . ALA A 1 145 ? 24.453 -15.172 1.646 1 52 145 ALA A O 1
ATOM 1104 N N . ASP A 1 146 ? 23.375 -15.398 -0.14 1 59.62 146 ASP A N 1
ATOM 1105 C CA . ASP A 1 146 ? 22.312 -14.727 0.602 1 59.62 146 ASP A CA 1
ATOM 1106 C C . ASP A 1 146 ? 21.656 -15.672 1.611 1 59.62 146 ASP A C 1
ATOM 1108 O O . ASP A 1 146 ? 21.297 -16.797 1.267 1 59.62 146 ASP A O 1
ATOM 1112 N N . ASP A 1 147 ? 21.844 -15.414 2.869 1 78.88 147 ASP A N 1
ATOM 1113 C CA . ASP A 1 147 ? 21.141 -15.992 4.012 1 78.88 147 ASP A CA 1
ATOM 1114 C C . ASP A 1 147 ? 19.641 -16.062 3.766 1 78.88 147 ASP A C 1
ATOM 1116 O O . ASP A 1 147 ? 19.062 -15.148 3.16 1 78.88 147 ASP A O 1
ATOM 1120 N N . ASP A 1 148 ? 19.094 -17.297 3.801 1 86.56 148 ASP A N 1
ATOM 1121 C CA . ASP A 1 148 ? 17.672 -17.531 3.654 1 86.56 148 ASP A CA 1
ATOM 1122 C C . ASP A 1 148 ? 16.844 -16.422 4.301 1 86.56 148 ASP A C 1
ATOM 1124 O O . ASP A 1 148 ? 15.82 -16 3.762 1 86.56 148 ASP A O 1
ATOM 1128 N N . ALA A 1 149 ? 17.438 -15.938 5.328 1 89.12 149 ALA A N 1
ATOM 1129 C CA . ALA A 1 149 ? 16.719 -14.875 6.039 1 89.12 149 ALA A CA 1
ATOM 1130 C C . ALA A 1 149 ? 16.734 -13.578 5.238 1 89.12 149 ALA A C 1
ATOM 1132 O O . ALA A 1 149 ? 15.742 -12.859 5.195 1 89.12 149 ALA A O 1
ATOM 1133 N N . ALA A 1 150 ? 17.875 -13.32 4.574 1 89 150 ALA A N 1
ATOM 1134 C CA . ALA A 1 150 ? 18 -12.102 3.779 1 89 150 ALA A CA 1
ATOM 1135 C C . ALA A 1 150 ? 17.125 -12.164 2.539 1 89 150 ALA A C 1
ATOM 1137 O O . ALA A 1 150 ? 16.469 -11.18 2.178 1 89 150 ALA A O 1
ATOM 1138 N N . VAL A 1 151 ? 17.094 -13.367 1.909 1 91.75 151 VAL A N 1
ATOM 1139 C CA . VAL A 1 151 ? 16.25 -13.562 0.733 1 91.75 151 VAL A CA 1
ATOM 1140 C C . VAL A 1 151 ? 14.781 -13.383 1.111 1 91.75 151 VAL A C 1
ATOM 1142 O O . VAL A 1 151 ? 14.016 -12.758 0.377 1 91.75 151 VAL A O 1
ATOM 1145 N N . GLY A 1 152 ? 14.398 -13.945 2.281 1 92.69 152 GLY A N 1
ATOM 1146 C CA . GLY A 1 152 ? 13.031 -13.797 2.77 1 92.69 152 GLY A CA 1
ATOM 1147 C C . GLY A 1 152 ? 12.633 -12.344 2.982 1 92.69 152 GLY A C 1
ATOM 1148 O O . GLY A 1 152 ? 11.531 -11.945 2.617 1 92.69 152 GLY A O 1
ATOM 1149 N N . ARG A 1 153 ? 13.523 -11.555 3.547 1 92.94 153 ARG A N 1
ATOM 1150 C CA . ARG A 1 153 ? 13.242 -10.148 3.791 1 92.94 153 ARG A CA 1
ATOM 1151 C C . ARG A 1 153 ? 13.102 -9.383 2.48 1 92.94 153 ARG A C 1
ATOM 1153 O O . ARG A 1 153 ? 12.211 -8.531 2.342 1 92.94 153 ARG A O 1
ATOM 1160 N N . ARG A 1 154 ? 13.945 -9.68 1.507 1 94.19 154 ARG A N 1
ATOM 1161 C CA . ARG A 1 154 ? 13.883 -9.023 0.206 1 94.19 154 ARG A CA 1
ATOM 1162 C C . ARG A 1 154 ? 12.594 -9.375 -0.527 1 94.19 154 ARG A C 1
ATOM 1164 O O . ARG A 1 154 ? 11.969 -8.516 -1.143 1 94.19 154 ARG A O 1
ATOM 1171 N N . ALA A 1 155 ? 12.234 -10.625 -0.44 1 94.94 155 ALA A N 1
ATOM 1172 C CA . ALA A 1 155 ? 11.008 -11.078 -1.08 1 94.94 155 ALA A CA 1
ATOM 1173 C C . ALA A 1 155 ? 9.789 -10.398 -0.468 1 94.94 155 ALA A C 1
ATOM 1175 O O . ALA A 1 155 ? 8.898 -9.938 -1.188 1 94.94 155 ALA A O 1
ATOM 1176 N N . ARG A 1 156 ? 9.758 -10.367 0.853 1 94.75 156 ARG A N 1
ATOM 1177 C CA . ARG A 1 156 ? 8.664 -9.703 1.546 1 94.75 156 ARG A CA 1
ATOM 1178 C C . ARG A 1 156 ? 8.562 -8.234 1.144 1 94.75 156 ARG A C 1
ATOM 1180 O O . ARG A 1 156 ? 7.469 -7.711 0.942 1 94.75 156 ARG A O 1
ATOM 1187 N N . TRP A 1 157 ? 9.664 -7.605 1.042 1 95.25 157 TRP A N 1
ATOM 1188 C CA . TRP A 1 157 ? 9.719 -6.207 0.626 1 95.25 157 TRP A CA 1
ATOM 1189 C C . TRP A 1 157 ? 9.18 -6.039 -0.792 1 95.25 157 TRP A C 1
ATOM 1191 O O . TRP A 1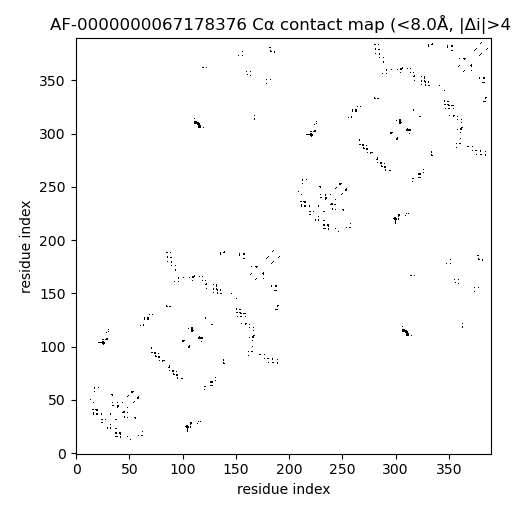 157 ? 8.398 -5.125 -1.063 1 95.25 157 TRP A O 1
ATOM 1201 N N . LEU A 1 158 ? 9.594 -6.918 -1.676 1 96.19 158 LEU A N 1
ATOM 1202 C CA . LEU A 1 158 ? 9.141 -6.859 -3.062 1 96.19 158 LEU A CA 1
ATOM 1203 C C . LEU A 1 158 ? 7.629 -7.035 -3.15 1 96.19 158 LEU A C 1
ATOM 1205 O O . LEU A 1 158 ? 6.957 -6.32 -3.898 1 96.19 158 LEU A O 1
ATOM 1209 N N . VAL A 1 159 ? 7.074 -7.941 -2.412 1 96.88 159 VAL A N 1
ATOM 1210 C CA . VAL A 1 159 ? 5.629 -8.148 -2.373 1 96.88 159 VAL A CA 1
ATOM 1211 C C . VAL A 1 159 ? 4.938 -6.879 -1.887 1 96.88 159 VAL A C 1
ATOM 1213 O O . VAL A 1 159 ? 3.959 -6.43 -2.488 1 96.88 159 VAL A O 1
ATOM 1216 N N . ARG A 1 160 ? 5.438 -6.305 -0.819 1 96.25 160 ARG A N 1
ATOM 1217 C CA . ARG A 1 160 ? 4.855 -5.082 -0.269 1 96.25 160 ARG A CA 1
ATOM 1218 C C . ARG A 1 160 ? 4.836 -3.969 -1.31 1 96.25 160 ARG A C 1
ATOM 1220 O O . ARG A 1 160 ? 3.83 -3.27 -1.457 1 96.25 160 ARG A O 1
ATOM 1227 N N . VAL A 1 161 ? 5.918 -3.777 -2.033 1 97.12 161 VAL A N 1
ATOM 1228 C CA . VAL A 1 161 ? 6.012 -2.738 -3.053 1 97.12 161 VAL A CA 1
ATOM 1229 C C . VAL A 1 161 ? 5 -3.014 -4.164 1 97.12 161 VAL A C 1
ATOM 1231 O O . VAL A 1 161 ? 4.305 -2.102 -4.617 1 97.12 161 VAL A O 1
ATOM 1234 N N . MET A 1 162 ? 4.898 -4.242 -4.629 1 97.31 162 MET A N 1
ATOM 1235 C CA . MET A 1 162 ? 3.973 -4.605 -5.699 1 97.31 162 MET A CA 1
ATOM 1236 C C . MET A 1 162 ? 2.527 -4.371 -5.27 1 97.31 162 MET A C 1
ATOM 1238 O O . MET A 1 162 ? 1.73 -3.826 -6.035 1 97.31 162 MET A O 1
ATOM 1242 N N . VAL A 1 163 ? 2.246 -4.773 -4.055 1 95.44 163 VAL A N 1
ATOM 1243 C CA . VAL A 1 163 ? 0.908 -4.551 -3.52 1 95.44 163 VAL A CA 1
ATOM 1244 C C . VAL A 1 163 ? 0.61 -3.055 -3.475 1 95.44 163 VAL A C 1
ATOM 1246 O O . VAL A 1 163 ? -0.473 -2.619 -3.869 1 95.44 163 VAL A O 1
ATOM 1249 N N . SER A 1 164 ? 1.56 -2.27 -2.992 1 94.88 164 SER A N 1
ATOM 1250 C CA . SER A 1 164 ? 1.396 -0.82 -2.953 1 94.88 164 SER A CA 1
ATOM 1251 C C . SER A 1 164 ? 1.105 -0.259 -4.34 1 94.88 164 SER A C 1
ATOM 1253 O O . SER A 1 164 ? 0.218 0.582 -4.504 1 94.88 164 SER A O 1
ATOM 1255 N N . LEU A 1 165 ? 1.797 -0.716 -5.383 1 95.94 165 LEU A N 1
ATOM 1256 C CA . LEU A 1 165 ? 1.653 -0.213 -6.742 1 95.94 165 LEU A CA 1
ATOM 1257 C C . LEU A 1 165 ? 0.339 -0.679 -7.359 1 95.94 165 LEU A C 1
ATOM 1259 O O . LEU A 1 165 ? -0.201 -0.021 -8.25 1 95.94 165 LEU A O 1
ATOM 1263 N N . LEU A 1 166 ? -0.158 -1.804 -6.918 1 94.56 166 LEU A N 1
ATOM 1264 C CA . LEU A 1 166 ? -1.441 -2.293 -7.41 1 94.56 166 LEU A CA 1
ATOM 1265 C C . LEU A 1 166 ? -2.594 -1.504 -6.801 1 94.56 166 LEU A C 1
ATOM 1267 O O . LEU A 1 166 ? -3.57 -1.189 -7.484 1 94.56 166 LEU A O 1
ATOM 1271 N N . VAL A 1 167 ? -2.451 -1.182 -5.516 1 91.69 167 VAL A N 1
ATOM 1272 C CA . VAL A 1 167 ? -3.492 -0.433 -4.82 1 91.69 167 VAL A CA 1
ATOM 1273 C C . VAL A 1 167 ? -3.406 1.045 -5.199 1 91.69 167 VAL A C 1
ATOM 1275 O O . VAL A 1 167 ? -4.434 1.698 -5.406 1 91.69 167 VAL A O 1
ATOM 1278 N N . PHE A 1 168 ? -2.156 1.564 -5.25 1 92.12 168 PHE A N 1
ATOM 1279 C CA . PHE A 1 168 ? -1.884 2.957 -5.59 1 92.12 168 PHE A CA 1
ATOM 1280 C C . PHE A 1 168 ? -0.886 3.047 -6.738 1 92.12 168 PHE A C 1
ATOM 1282 O O . PHE A 1 168 ? 0.318 3.182 -6.512 1 92.12 168 PHE A O 1
ATOM 1289 N N . PRO A 1 169 ? -1.329 3.07 -7.973 1 94 169 PRO A N 1
ATOM 1290 C CA . PRO A 1 169 ? -0.437 3.055 -9.133 1 94 169 PRO A CA 1
ATOM 1291 C C . PRO A 1 169 ? 0.403 4.324 -9.25 1 94 169 PRO A C 1
ATOM 1293 O O . PRO A 1 169 ? 0.013 5.375 -8.734 1 94 169 PRO A O 1
ATOM 1296 N N . GLY A 1 170 ? 1.564 4.16 -9.828 1 93.81 170 GLY A N 1
ATOM 1297 C CA . GLY A 1 170 ? 2.314 5.336 -10.25 1 93.81 170 GLY A CA 1
ATOM 1298 C C . GLY A 1 170 ? 1.646 6.098 -11.375 1 93.81 170 GLY A C 1
ATOM 1299 O O . GLY A 1 170 ? 0.558 5.73 -11.82 1 93.81 170 GLY A O 1
ATOM 1300 N N . VAL A 1 171 ? 2.27 7.145 -11.836 1 93.44 171 VAL A N 1
ATOM 1301 C CA . VAL A 1 171 ? 1.734 7.984 -12.906 1 93.44 171 VAL A CA 1
ATOM 1302 C C . VAL A 1 171 ? 1.611 7.172 -14.188 1 93.44 171 VAL A C 1
ATOM 1304 O O . VAL A 1 171 ? 0.594 7.246 -14.883 1 93.44 171 VAL A O 1
ATOM 1307 N N . ASP A 1 172 ? 2.539 6.398 -14.523 1 96.19 172 ASP A N 1
ATOM 1308 C CA . ASP A 1 172 ? 2.609 5.477 -15.656 1 96.19 172 ASP A CA 1
ATOM 1309 C C . ASP A 1 172 ? 3.73 4.461 -15.461 1 96.19 172 ASP A C 1
ATOM 1311 O O . ASP A 1 172 ? 4.367 4.418 -14.406 1 96.19 172 ASP A O 1
ATOM 1315 N N . GLU A 1 173 ? 3.885 3.617 -16.375 1 96.44 173 GLU A N 1
ATOM 1316 C CA . GLU A 1 173 ? 4.879 2.559 -16.266 1 96.44 173 GLU A CA 1
ATOM 1317 C C . GLU A 1 173 ? 6.285 3.135 -16.109 1 96.44 173 GLU A C 1
ATOM 1319 O O . GLU A 1 173 ? 7.109 2.588 -15.375 1 96.44 173 GLU A O 1
ATOM 1324 N N . ALA A 1 174 ? 6.617 4.223 -16.859 1 96.81 174 ALA A N 1
ATOM 1325 C CA . ALA A 1 174 ? 7.934 4.855 -16.766 1 96.81 174 ALA A CA 1
ATOM 1326 C C . ALA A 1 174 ? 8.195 5.348 -15.344 1 96.81 174 ALA A C 1
ATOM 1328 O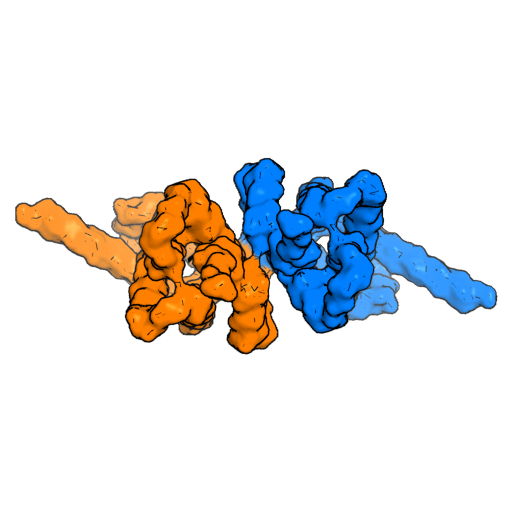 O . ALA A 1 174 ? 9.305 5.203 -14.82 1 96.81 174 ALA A O 1
ATOM 1329 N N . ASP A 1 175 ? 7.191 5.898 -14.75 1 96.56 175 ASP A N 1
ATOM 1330 C CA . ASP A 1 175 ? 7.273 6.363 -13.367 1 96.56 175 ASP A CA 1
ATOM 1331 C C . ASP A 1 175 ? 7.539 5.199 -12.414 1 96.56 175 ASP A C 1
ATOM 1333 O O . ASP A 1 175 ? 8.391 5.297 -11.531 1 96.56 175 ASP A O 1
ATOM 1337 N N . GLU A 1 176 ? 6.844 4.105 -12.602 1 97.81 176 GLU A N 1
ATOM 1338 C CA . GLU A 1 176 ? 7.004 2.93 -11.75 1 97.81 176 GLU A CA 1
ATOM 1339 C C . GLU A 1 176 ? 8.383 2.305 -11.922 1 97.81 176 GLU A C 1
ATOM 1341 O O . GLU A 1 176 ? 9.008 1.873 -10.945 1 97.81 176 GLU A O 1
ATOM 1346 N N . ARG A 1 177 ? 8.867 2.303 -13.148 1 96.94 177 ARG A N 1
ATOM 1347 C CA . ARG A 1 177 ? 10.211 1.801 -13.406 1 96.94 177 ARG A CA 1
ATOM 1348 C C . ARG A 1 177 ? 11.266 2.656 -12.711 1 96.94 177 ARG A C 1
ATOM 1350 O O . ARG A 1 177 ? 12.234 2.133 -12.164 1 96.94 177 ARG A O 1
ATOM 1357 N N . THR A 1 178 ? 11.016 3.941 -12.758 1 95.75 178 THR A N 1
ATOM 1358 C CA . THR A 1 178 ? 11.938 4.848 -12.086 1 95.75 178 THR A CA 1
ATOM 1359 C C . THR A 1 178 ? 11.953 4.582 -10.578 1 95.75 178 THR A C 1
ATOM 1361 O O . THR A 1 178 ? 13.023 4.535 -9.961 1 95.75 178 THR A O 1
ATOM 1364 N N . MET A 1 179 ? 10.797 4.348 -10 1 95.5 179 MET A N 1
ATOM 1365 C CA . MET A 1 179 ? 10.695 4.051 -8.57 1 95.5 179 MET A CA 1
ATOM 1366 C C . MET A 1 179 ? 11.43 2.758 -8.234 1 95.5 179 MET A C 1
ATOM 1368 O O . MET A 1 179 ? 12.164 2.695 -7.25 1 95.5 179 MET A O 1
ATOM 1372 N N . LEU A 1 180 ? 11.211 1.755 -9.047 1 96.88 180 LEU A N 1
ATOM 1373 C CA . LEU A 1 180 ? 11.844 0.461 -8.828 1 96.88 180 LEU A CA 1
ATOM 1374 C C . LEU A 1 180 ? 13.359 0.574 -8.938 1 96.88 180 LEU A C 1
ATOM 1376 O O . LEU A 1 180 ? 14.094 -0.001 -8.133 1 96.88 180 LEU A O 1
ATOM 1380 N N . ALA A 1 181 ? 13.836 1.292 -9.945 1 95.69 181 ALA A N 1
ATOM 1381 C CA . ALA A 1 181 ? 15.273 1.455 -10.188 1 95.69 181 ALA A CA 1
ATOM 1382 C C . ALA A 1 181 ? 15.938 2.209 -9.047 1 95.69 181 ALA A C 1
ATOM 1384 O O . ALA A 1 181 ? 17.047 1.866 -8.633 1 95.69 181 ALA A O 1
ATOM 1385 N N . ASP A 1 182 ? 15.266 3.182 -8.531 1 92.69 182 ASP A N 1
ATOM 1386 C CA . ASP A 1 182 ? 15.859 4.059 -7.531 1 92.69 182 ASP A CA 1
ATOM 1387 C C . ASP A 1 182 ? 15.789 3.43 -6.141 1 92.69 182 ASP A C 1
ATOM 1389 O O . ASP A 1 182 ? 16.719 3.58 -5.34 1 92.69 182 ASP A O 1
ATOM 1393 N N . PHE A 1 183 ? 14.68 2.625 -5.867 1 93.31 183 PHE A N 1
ATOM 1394 C CA . PHE A 1 183 ? 14.414 2.396 -4.453 1 93.31 183 PHE A CA 1
ATOM 1395 C C . PHE A 1 183 ? 14.203 0.913 -4.172 1 93.31 183 PHE A C 1
ATOM 1397 O O . PHE A 1 183 ? 14.031 0.512 -3.018 1 93.31 183 PHE A O 1
ATOM 1404 N N . VAL A 1 184 ? 14.211 0.075 -5.211 1 95.31 184 VAL A N 1
ATOM 1405 C CA . VAL A 1 184 ? 13.984 -1.348 -4.973 1 95.31 184 VAL A CA 1
ATOM 1406 C C . VAL A 1 184 ? 15.18 -2.15 -5.488 1 95.31 184 VAL A C 1
ATOM 1408 O O . VAL A 1 184 ? 15.797 -2.908 -4.738 1 95.31 184 VAL A O 1
ATOM 1411 N N . ALA A 1 185 ? 15.57 -1.917 -6.723 1 94 185 ALA A N 1
ATOM 1412 C CA . ALA A 1 185 ? 16.578 -2.723 -7.398 1 94 185 ALA A CA 1
ATOM 1413 C C . ALA A 1 185 ? 17.906 -2.697 -6.633 1 94 185 ALA A C 1
ATOM 1415 O O . ALA A 1 185 ? 18.516 -3.742 -6.414 1 94 185 ALA A O 1
ATOM 1416 N N . PRO A 1 186 ? 18.391 -1.535 -6.098 1 89.75 186 PRO A N 1
ATOM 1417 C CA . PRO A 1 186 ? 19.719 -1.501 -5.473 1 89.75 186 PRO A CA 1
ATOM 1418 C C . PRO A 1 186 ? 19.797 -2.375 -4.223 1 89.75 186 PRO A C 1
ATOM 1420 O O . PRO A 1 186 ? 20.875 -2.867 -3.881 1 89.75 186 PRO A O 1
ATOM 1423 N N . LEU A 1 187 ? 18.625 -2.596 -3.576 1 89 187 LEU A N 1
ATOM 1424 C CA . LEU A 1 187 ? 18.672 -3.279 -2.289 1 89 187 LEU A CA 1
ATOM 1425 C C . LEU A 1 187 ? 18.188 -4.719 -2.418 1 89 187 LEU A C 1
ATOM 1427 O O . LEU A 1 187 ? 18.438 -5.547 -1.541 1 89 187 LEU A O 1
ATOM 1431 N N . VAL A 1 188 ? 17.484 -4.953 -3.479 1 90.38 188 VAL A N 1
ATOM 1432 C CA . VAL A 1 188 ? 16.984 -6.309 -3.678 1 90.38 188 VAL A CA 1
ATOM 1433 C C . VAL A 1 188 ? 18.016 -7.129 -4.453 1 90.38 188 VAL A C 1
ATOM 1435 O O . VAL A 1 188 ? 18.234 -8.305 -4.152 1 90.38 188 VAL A O 1
ATOM 1438 N N . VAL A 1 189 ? 18.625 -6.566 -5.457 1 86.75 189 VAL A N 1
ATOM 1439 C CA . VAL A 1 189 ? 19.625 -7.25 -6.262 1 86.75 189 VAL A CA 1
ATOM 1440 C C . VAL A 1 189 ? 21 -7.125 -5.594 1 86.75 189 VAL A C 1
ATOM 1442 O O . VAL A 1 189 ? 21.844 -8.016 -5.719 1 86.75 189 VAL A O 1
ATOM 1445 N N . GLY A 1 190 ? 21.328 -6.375 -4.641 1 69.75 190 GLY A N 1
ATOM 1446 C CA . GLY A 1 190 ? 22.641 -6.141 -4.055 1 69.75 190 GLY A CA 1
ATOM 1447 C C . GLY A 1 190 ? 23.469 -5.152 -4.844 1 69.75 190 GLY A C 1
ATOM 1448 O O . GLY A 1 190 ? 23.203 -4.902 -6.02 1 69.75 190 GLY A O 1
ATOM 1449 N N . ALA A 1 191 ? 24.125 -4.074 -4.219 1 52.06 191 ALA A N 1
ATOM 1450 C CA . ALA A 1 191 ? 25.094 -3.172 -4.852 1 52.06 191 ALA A CA 1
ATOM 1451 C C . ALA A 1 191 ? 26.078 -3.939 -5.73 1 52.06 191 ALA A C 1
ATOM 1453 O O . ALA A 1 191 ? 26.828 -4.785 -5.246 1 52.06 191 ALA A O 1
ATOM 1454 N N . GLN A 1 192 ? 25.844 -4.488 -6.754 1 45.47 192 GLN A N 1
ATOM 1455 C CA . GLN A 1 192 ? 26.891 -5.016 -7.617 1 45.47 192 GLN A CA 1
ATOM 1456 C C . GLN A 1 192 ? 28.172 -4.195 -7.496 1 45.47 192 GLN A C 1
ATOM 1458 O O . GLN A 1 192 ? 28.125 -3.018 -7.129 1 45.47 192 GLN A O 1
ATOM 1463 N N . ALA A 1 193 ? 29.641 -4.898 -7.891 1 35.72 193 ALA A N 1
ATOM 1464 C CA . ALA A 1 193 ? 31.062 -4.59 -8.109 1 35.72 193 ALA A CA 1
ATOM 1465 C C . ALA A 1 193 ? 31.219 -3.391 -9.031 1 35.72 193 ALA A C 1
ATOM 1467 O O . ALA A 1 193 ? 31.047 -3.504 -10.25 1 35.72 193 ALA A O 1
ATOM 1468 N N . ALA A 1 194 ? 30.609 -2.43 -9.031 1 32.03 194 ALA A N 1
ATOM 1469 C CA . ALA A 1 194 ? 31.234 -1.373 -9.828 1 32.03 194 ALA A CA 1
ATOM 1470 C C . ALA A 1 194 ? 32.75 -1.41 -9.695 1 32.03 194 ALA A C 1
ATOM 1472 O O . ALA A 1 194 ? 33.438 -0.5 -10.164 1 32.03 194 ALA A O 1
ATOM 1473 N N . GLN A 1 195 ? 33.25 -2.057 -8.648 1 27.53 195 GLN A N 1
ATOM 1474 C CA . GLN A 1 195 ? 34.656 -2.061 -8.977 1 27.53 195 GLN A CA 1
ATOM 1475 C C . GLN A 1 195 ? 34.938 -2.844 -10.258 1 27.53 195 GLN A C 1
ATOM 1477 O O . GLN A 1 195 ? 34.438 -3.959 -10.422 1 27.53 195 GLN A O 1
ATOM 1482 N N . MET B 1 1 ? -8.758 45.781 9.625 1 50 1 MET B N 1
ATOM 1483 C CA . MET B 1 1 ? -8.969 45.125 10.914 1 50 1 MET B CA 1
ATOM 1484 C C . MET B 1 1 ? -10.156 44.188 10.852 1 50 1 MET B C 1
ATOM 1486 O O . MET B 1 1 ? -10.07 43.062 11.352 1 50 1 MET B O 1
ATOM 1490 N N . ALA B 1 2 ? -11.227 44.719 10.234 1 58.28 2 ALA B N 1
ATOM 1491 C CA . ALA B 1 2 ? -12.484 43.969 10.133 1 58.28 2 ALA B CA 1
ATOM 1492 C C . ALA B 1 2 ? -12.312 42.719 9.25 1 58.28 2 ALA B C 1
ATOM 1494 O O . ALA B 1 2 ? -12.844 41.656 9.57 1 58.28 2 ALA B O 1
ATOM 1495 N N . ASP B 1 3 ? -11.484 42.844 8.219 1 61.72 3 ASP B N 1
ATOM 1496 C CA . ASP B 1 3 ? -11.297 41.781 7.238 1 61.72 3 ASP B CA 1
ATOM 1497 C C . ASP B 1 3 ? -10.438 40.656 7.812 1 61.72 3 ASP B C 1
ATOM 1499 O O . ASP B 1 3 ? -10.758 39.469 7.637 1 61.72 3 ASP B O 1
ATOM 1503 N N . TRP B 1 4 ? -9.438 41.125 8.586 1 64.06 4 TRP B N 1
ATOM 1504 C CA . TRP B 1 4 ? -8.594 40.094 9.203 1 64.06 4 TRP B CA 1
ATOM 1505 C C . TRP B 1 4 ? -9.359 39.344 10.281 1 64.06 4 TRP B C 1
ATOM 1507 O O . TRP B 1 4 ? -9.211 38.125 10.406 1 64.06 4 TRP B O 1
ATOM 1517 N N . LEU B 1 5 ? -10.234 40.094 10.984 1 56.56 5 LEU B N 1
ATOM 1518 C CA . LEU B 1 5 ? -11.055 39.469 12.008 1 56.56 5 LEU B CA 1
ATOM 1519 C C . LEU B 1 5 ? -12.039 38.469 11.375 1 56.56 5 LEU B C 1
ATOM 1521 O O . LEU B 1 5 ? -12.281 37.406 11.922 1 56.56 5 LEU B O 1
ATOM 1525 N N . ALA B 1 6 ? -12.555 38.875 10.25 1 61.84 6 ALA B N 1
ATOM 1526 C CA . ALA B 1 6 ? -13.445 38 9.516 1 61.84 6 ALA B CA 1
ATOM 1527 C C . ALA B 1 6 ? -12.711 36.75 9.031 1 61.84 6 ALA B C 1
ATOM 1529 O O . ALA B 1 6 ? -13.266 35.656 9.055 1 61.84 6 ALA B O 1
ATOM 1530 N N . GLY B 1 7 ? -11.492 36.969 8.617 1 65.31 7 GLY B N 1
ATOM 1531 C CA . GLY B 1 7 ? -10.641 35.844 8.219 1 65.31 7 GLY B CA 1
ATOM 1532 C C . GLY B 1 7 ? -10.336 34.906 9.359 1 65.31 7 GLY B C 1
ATOM 1533 O O . GLY B 1 7 ? -10.438 33.688 9.195 1 65.31 7 GLY B O 1
ATOM 1534 N N . ARG B 1 8 ? -10 35.469 10.477 1 69.75 8 ARG B N 1
ATOM 1535 C CA . ARG B 1 8 ? -9.719 34.656 11.664 1 69.75 8 ARG B CA 1
ATOM 1536 C C . ARG B 1 8 ? -10.961 33.906 12.125 1 69.75 8 ARG B C 1
ATOM 1538 O O . ARG B 1 8 ? -10.891 32.75 12.5 1 69.75 8 ARG B O 1
ATOM 1545 N N . ARG B 1 9 ? -12.008 34.656 12.078 1 71 9 ARG B N 1
ATOM 1546 C CA . ARG B 1 9 ? -13.273 34.031 12.445 1 71 9 ARG B CA 1
ATOM 1547 C C . ARG B 1 9 ? -13.594 32.875 11.5 1 71 9 ARG B C 1
ATOM 1549 O O . ARG B 1 9 ? -14.109 31.828 11.93 1 71 9 ARG B O 1
ATOM 1556 N N . GLY B 1 10 ? -13.273 33.062 10.242 1 76.19 10 GLY B N 1
ATOM 1557 C CA . GLY B 1 10 ? -13.469 32 9.258 1 76.19 10 GLY B CA 1
ATOM 1558 C C . GLY B 1 10 ? -12.602 30.797 9.5 1 76.19 10 GLY B C 1
ATOM 1559 O O . GLY B 1 10 ? -13.062 29.656 9.359 1 76.19 10 GLY B O 1
ATOM 1560 N N . GLU B 1 11 ? -11.406 31.125 9.82 1 77.94 11 GLU B N 1
ATOM 1561 C CA . GLU B 1 11 ? -10.477 30.047 10.125 1 77.94 11 GLU B CA 1
ATOM 1562 C C . GLU B 1 11 ? -10.93 29.266 11.359 1 77.94 11 GLU B C 1
ATOM 1564 O O . GLU B 1 11 ? -10.836 28.031 11.391 1 77.94 11 GLU B O 1
ATOM 1569 N N . VAL B 1 12 ? -11.414 30.031 12.305 1 84.69 12 VAL B N 1
ATOM 1570 C CA . VAL B 1 12 ? -11.914 29.391 13.523 1 84.69 12 VAL B CA 1
ATOM 1571 C C . VAL B 1 12 ? -13.125 28.531 13.195 1 84.69 12 VAL B C 1
ATOM 1573 O O . VAL B 1 12 ? -13.234 27.406 13.688 1 84.69 12 VAL B O 1
ATOM 1576 N N . ALA B 1 13 ? -14.016 29.016 12.336 1 88.88 13 ALA B N 1
ATOM 1577 C CA . ALA B 1 13 ? -15.195 28.25 11.953 1 88.88 13 ALA B CA 1
ATOM 1578 C C . ALA B 1 13 ? -14.812 27 11.188 1 88.88 13 ALA B C 1
ATOM 1580 O O . ALA B 1 13 ? -15.367 25.922 11.438 1 88.88 13 ALA B O 1
ATOM 1581 N N . ALA B 1 14 ? -13.922 27.125 10.32 1 93.38 14 ALA B N 1
ATOM 1582 C CA . ALA B 1 14 ? -13.445 25.969 9.57 1 93.38 14 ALA B CA 1
ATOM 1583 C C . ALA B 1 14 ? -12.859 24.906 10.508 1 93.38 14 ALA B C 1
ATOM 1585 O O . ALA B 1 14 ? -13.117 23.719 10.344 1 93.38 14 ALA B O 1
ATOM 1586 N N . ASP B 1 15 ? -12.141 25.375 11.461 1 94.94 15 ASP B N 1
ATOM 1587 C CA . ASP B 1 15 ? -11.531 24.469 12.422 1 94.94 15 ASP B CA 1
ATOM 1588 C C . ASP B 1 15 ? -12.594 23.734 13.25 1 94.94 15 ASP B C 1
ATOM 1590 O O . ASP B 1 15 ? -12.461 22.547 13.539 1 94.94 15 ASP B O 1
ATOM 1594 N N . LEU B 1 16 ? -13.586 24.438 13.609 1 95.06 16 LEU B N 1
ATOM 1595 C CA . LEU B 1 16 ? -14.68 23.828 14.367 1 95.06 16 LEU B CA 1
ATOM 1596 C C . LEU B 1 16 ? -15.383 22.75 13.547 1 95.06 16 LEU B C 1
ATOM 1598 O O . LEU B 1 16 ? -15.75 21.703 14.078 1 95.06 16 LEU B O 1
ATOM 1602 N N . ILE B 1 17 ? -15.547 23.047 12.328 1 96.75 17 ILE B N 1
ATOM 1603 C CA . ILE B 1 17 ? -16.156 22.078 11.43 1 96.75 17 ILE B CA 1
ATOM 1604 C C . ILE B 1 17 ? -15.273 20.844 11.305 1 96.75 17 ILE B C 1
ATOM 1606 O O . ILE B 1 17 ? -15.758 19.719 11.367 1 96.75 17 ILE B O 1
ATOM 1610 N N . LEU B 1 18 ? -14.008 21.062 11.18 1 97.19 18 LEU B N 1
ATOM 1611 C CA . LEU B 1 18 ? -13.07 19.953 11.047 1 97.19 18 LEU B CA 1
ATOM 1612 C C . LEU B 1 18 ? -12.992 19.156 12.344 1 97.19 18 LEU B C 1
ATOM 1614 O O . LEU B 1 18 ? -12.812 17.938 12.312 1 97.19 18 LEU B O 1
ATOM 1618 N N . ASP B 1 19 ? -13.164 19.828 13.516 1 97 19 ASP B N 1
ATOM 1619 C CA . ASP B 1 19 ? -13.227 19.125 14.789 1 97 19 ASP B CA 1
ATOM 1620 C C . ASP B 1 19 ? -14.453 18.203 14.852 1 97 19 ASP B C 1
ATOM 1622 O O . ASP B 1 19 ? -14.359 17.078 15.328 1 97 19 ASP B O 1
ATOM 1626 N N . ALA B 1 20 ? -15.523 18.719 14.406 1 97 20 ALA B N 1
ATOM 1627 C CA . ALA B 1 20 ? -16.75 17.922 14.359 1 97 20 ALA B CA 1
ATOM 1628 C C . ALA B 1 20 ? -16.594 16.734 13.43 1 97 20 ALA B C 1
ATOM 1630 O O . ALA B 1 20 ? -17.016 15.617 13.758 1 97 20 ALA B O 1
ATOM 1631 N N . ALA B 1 21 ? -16.031 17 12.281 1 96.69 21 ALA B N 1
ATOM 1632 C CA . ALA B 1 21 ? -15.758 15.914 11.344 1 96.69 21 ALA B CA 1
ATOM 1633 C C . ALA B 1 21 ? -14.859 14.859 11.969 1 96.69 21 ALA B C 1
ATOM 1635 O O . ALA B 1 21 ? -15.117 13.656 11.844 1 96.69 21 ALA B O 1
ATOM 1636 N N . ASP B 1 22 ? -13.805 15.281 12.609 1 96.31 22 ASP B N 1
ATOM 1637 C CA . ASP B 1 22 ? -12.859 14.391 13.281 1 96.31 22 ASP B CA 1
ATOM 1638 C C . ASP B 1 22 ? -13.586 13.469 14.258 1 96.31 22 ASP B C 1
ATOM 1640 O O . ASP B 1 22 ? -13.336 12.258 14.281 1 96.31 22 ASP B O 1
ATOM 1644 N N . ALA B 1 23 ? -14.453 14.023 15.039 1 96.25 23 ALA B N 1
ATOM 1645 C CA . ALA B 1 23 ? -15.219 13.25 16.016 1 96.25 23 ALA B CA 1
ATOM 1646 C C . ALA B 1 23 ? -16.094 12.203 15.32 1 96.25 23 ALA B C 1
ATOM 1648 O O . ALA B 1 23 ? -16.25 11.086 15.82 1 96.25 23 ALA B O 1
ATOM 1649 N N . LEU B 1 24 ? -16.641 12.531 14.211 1 96.25 24 LEU B N 1
ATOM 1650 C CA . LEU B 1 24 ? -17.484 11.602 13.453 1 96.25 24 LEU B CA 1
ATOM 1651 C C . LEU B 1 24 ? -16.625 10.508 12.828 1 96.25 24 LEU B C 1
ATOM 1653 O O . LEU B 1 24 ? -17.016 9.328 12.852 1 96.25 24 LEU B O 1
ATOM 1657 N N . PHE B 1 25 ? -15.438 10.906 12.328 1 93.81 25 PHE B N 1
ATOM 1658 C CA . PHE B 1 25 ? -14.547 9.938 11.695 1 93.81 25 PHE B CA 1
ATOM 1659 C C . PHE B 1 25 ? -14.023 8.93 12.711 1 93.81 25 PHE B C 1
ATOM 1661 O O . PHE B 1 25 ? -13.617 7.832 12.344 1 93.81 25 PHE B O 1
ATOM 1668 N N . ALA B 1 26 ? -14.031 9.289 13.969 1 93.94 26 ALA B N 1
ATOM 1669 C CA . ALA B 1 26 ? -13.562 8.406 15.031 1 93.94 26 ALA B CA 1
ATOM 1670 C C . ALA B 1 26 ? -14.594 7.32 15.336 1 93.94 26 ALA B C 1
ATOM 1672 O O . ALA B 1 26 ? -14.25 6.27 15.891 1 93.94 26 ALA B O 1
ATOM 1673 N N . ARG B 1 27 ? -15.805 7.586 14.898 1 92 27 ARG B N 1
ATOM 1674 C CA . ARG B 1 27 ? -16.891 6.703 15.312 1 92 27 ARG B CA 1
ATOM 1675 C C . ARG B 1 27 ? -17.453 5.938 14.117 1 92 27 ARG B C 1
ATOM 1677 O O . ARG B 1 27 ? -18.078 4.895 14.281 1 92 27 ARG B O 1
ATOM 1684 N N . LYS B 1 28 ? -17.25 6.562 12.984 1 89 28 LYS B N 1
ATOM 1685 C CA . LYS B 1 28 ? -17.797 6 11.758 1 89 28 LYS B CA 1
ATOM 1686 C C . LYS B 1 28 ? -16.734 5.934 10.664 1 89 28 LYS B C 1
ATOM 1688 O O . LYS B 1 28 ? -15.75 6.664 10.711 1 89 28 LYS B O 1
ATOM 1693 N N . ASP B 1 29 ? -17 5.031 9.711 1 84.69 29 ASP B N 1
ATOM 1694 C CA . ASP B 1 29 ? -16.172 5.059 8.508 1 84.69 29 ASP B CA 1
ATOM 1695 C C . ASP B 1 29 ? -16.281 6.402 7.789 1 84.69 29 ASP B C 1
ATOM 1697 O O . ASP B 1 29 ? -17.391 6.848 7.48 1 84.69 29 ASP B O 1
ATOM 1701 N N . ALA B 1 30 ? -15.156 6.949 7.504 1 85.31 30 ALA B N 1
ATOM 1702 C CA . ALA B 1 30 ? -15.125 8.289 6.914 1 85.31 30 ALA B CA 1
ATOM 1703 C C . ALA B 1 30 ? -15.969 8.344 5.641 1 85.31 30 ALA B C 1
ATOM 1705 O O . ALA B 1 30 ? -16.625 9.344 5.371 1 85.31 30 ALA B O 1
ATOM 1706 N N . ALA B 1 31 ? -15.945 7.246 4.898 1 83.38 31 ALA B N 1
ATOM 1707 C CA . ALA B 1 31 ? -16.625 7.223 3.609 1 83.38 31 ALA B CA 1
ATOM 1708 C C . ALA B 1 31 ? -18.141 7.289 3.789 1 83.38 31 ALA B C 1
ATOM 1710 O O . ALA B 1 31 ? -18.875 7.617 2.852 1 83.38 31 ALA B O 1
ATOM 1711 N N . THR B 1 32 ? -18.641 7.062 4.914 1 87.19 32 THR B N 1
ATOM 1712 C CA . THR B 1 32 ? -20.094 7 5.148 1 87.19 32 THR B CA 1
ATOM 1713 C C . THR B 1 32 ? -20.578 8.281 5.812 1 87.19 32 THR B C 1
ATOM 1715 O O . THR B 1 32 ? -21.781 8.492 5.945 1 87.19 32 THR B O 1
ATOM 1718 N N . VAL B 1 33 ? -19.703 9.07 6.246 1 92.06 33 VAL B N 1
ATOM 1719 C CA . VAL B 1 33 ? -20.078 10.305 6.922 1 92.06 33 VAL B CA 1
ATOM 1720 C C . VAL B 1 33 ? -20.516 11.352 5.895 1 92.06 33 VAL B C 1
ATOM 1722 O O . VAL B 1 33 ? -19.75 11.672 4.973 1 92.06 33 VAL B O 1
ATOM 1725 N N . GLY B 1 34 ? -21.734 11.867 6.07 1 94.44 34 GLY B N 1
ATOM 1726 C CA . GLY B 1 34 ? -22.25 12.844 5.125 1 94.44 34 GLY B CA 1
ATOM 1727 C C . GLY B 1 34 ? -22.047 14.273 5.578 1 94.44 34 GLY B C 1
ATOM 1728 O O . GLY B 1 34 ? -21.812 14.531 6.762 1 94.44 34 GLY B O 1
ATOM 1729 N N . MET B 1 35 ? -22.234 15.172 4.586 1 96.25 35 MET B N 1
ATOM 1730 C CA . MET B 1 35 ? -22.062 16.594 4.852 1 96.25 35 MET B CA 1
ATOM 1731 C C . MET B 1 35 ? -23.109 17.094 5.824 1 96.25 35 MET B C 1
ATOM 1733 O O . MET B 1 35 ? -22.828 17.938 6.684 1 96.25 35 MET B O 1
ATOM 1737 N N . HIS B 1 36 ? -24.219 16.547 5.73 1 96.12 36 HIS B N 1
ATOM 1738 C CA . HIS B 1 36 ? -25.297 16.938 6.629 1 96.12 36 HIS B CA 1
ATOM 1739 C C . HIS B 1 36 ? -24.984 16.547 8.07 1 96.12 36 HIS B C 1
ATOM 1741 O O . HIS B 1 36 ? -25.25 17.312 9 1 96.12 36 HIS B O 1
ATOM 1747 N N . GLU B 1 37 ? -24.5 15.391 8.219 1 97 37 GLU B N 1
ATOM 1748 C CA . GLU B 1 37 ? -24.141 14.898 9.539 1 97 37 GLU B CA 1
ATOM 1749 C C . GLU B 1 37 ? -23.047 15.766 10.172 1 97 37 GLU B C 1
ATOM 1751 O O . GLU B 1 37 ? -23.078 16.047 11.367 1 97 37 GLU B O 1
ATOM 1756 N N . ILE B 1 38 ? -22.094 16.188 9.344 1 97.25 38 ILE B N 1
ATOM 1757 C CA . ILE B 1 38 ? -21 17.016 9.828 1 97.25 38 ILE B CA 1
ATOM 1758 C C . ILE B 1 38 ? -21.516 18.391 10.234 1 97.25 38 ILE B C 1
ATOM 1760 O O . ILE B 1 38 ? -21.141 18.922 11.281 1 97.25 38 ILE B O 1
ATOM 1764 N N . ALA B 1 39 ? -22.406 18.938 9.438 1 97.19 39 ALA B N 1
ATOM 1765 C CA . ALA B 1 39 ? -23 20.234 9.766 1 97.19 39 ALA B CA 1
ATOM 1766 C C . ALA B 1 39 ? -23.734 20.188 11.102 1 97.19 39 ALA B C 1
ATOM 1768 O O . ALA B 1 39 ? -23.531 21.047 11.961 1 97.19 39 ALA B O 1
ATOM 1769 N N . ALA B 1 40 ? -24.5 19.156 11.273 1 97.19 40 ALA B N 1
ATOM 1770 C CA . ALA B 1 40 ? -25.25 18.969 12.508 1 97.19 40 ALA B CA 1
ATOM 1771 C C . ALA B 1 40 ? -24.328 18.859 13.711 1 97.19 40 ALA B C 1
ATOM 1773 O O . ALA B 1 40 ? -24.547 19.484 14.742 1 97.19 40 ALA B O 1
ATOM 1774 N N . ALA B 1 41 ? -23.312 18.125 13.578 1 96.31 41 ALA B N 1
ATOM 1775 C CA . ALA B 1 41 ? -22.344 17.922 14.664 1 96.31 41 ALA B CA 1
ATOM 1776 C C . ALA B 1 41 ? -21.609 19.219 14.984 1 96.31 41 ALA B C 1
ATOM 1778 O O . ALA B 1 41 ? -21.25 19.453 16.141 1 96.31 41 ALA B O 1
ATOM 1779 N N . ALA B 1 42 ? -21.391 20.031 13.992 1 96.44 42 ALA B N 1
ATOM 1780 C CA . ALA B 1 42 ? -20.656 21.297 14.156 1 96.44 42 ALA B CA 1
ATOM 1781 C C . ALA B 1 42 ? -21.578 22.391 14.688 1 96.44 42 ALA B C 1
ATOM 1783 O O . ALA B 1 42 ? -21.109 23.469 15.047 1 96.44 42 ALA B O 1
ATOM 1784 N N . GLY B 1 43 ? -22.859 22.109 14.648 1 96.31 43 GLY B N 1
ATOM 1785 C CA . GLY B 1 43 ? -23.812 23.078 15.133 1 96.31 43 GLY B CA 1
ATOM 1786 C C . GLY B 1 43 ? -24.062 24.219 14.164 1 96.31 43 GLY B C 1
ATOM 1787 O O . GLY B 1 43 ? -24.281 25.359 14.578 1 96.31 43 GLY B O 1
ATOM 1788 N N . CYS B 1 44 ? -23.938 23.922 12.914 1 95.88 44 CYS B N 1
ATOM 1789 C CA . CYS B 1 44 ? -24.188 24.938 11.906 1 95.88 44 CYS B CA 1
ATOM 1790 C C . CYS B 1 44 ? -25.109 24.422 10.812 1 95.88 44 CYS B C 1
ATOM 1792 O O . CYS B 1 44 ? -25.453 23.234 10.805 1 95.88 44 CYS B O 1
ATOM 1794 N N . SER B 1 45 ? -25.578 25.328 9.992 1 95.19 45 SER B N 1
ATOM 1795 C CA . SER B 1 45 ? -26.438 24.922 8.875 1 95.19 45 SER B CA 1
ATOM 1796 C C . SER B 1 45 ? -25.609 24.281 7.762 1 95.19 45 SER B C 1
ATOM 1798 O O . SER B 1 45 ? -24.406 24.484 7.676 1 95.19 45 SER B O 1
ATOM 1800 N N . ARG B 1 46 ? -26.234 23.5 6.945 1 94.81 46 ARG B N 1
ATOM 1801 C CA . ARG B 1 46 ? -25.609 22.938 5.758 1 94.81 46 ARG B CA 1
ATOM 1802 C C . ARG B 1 46 ? -25.078 24.047 4.848 1 94.81 46 ARG B C 1
ATOM 1804 O O . ARG B 1 46 ? -23.984 23.922 4.293 1 94.81 46 ARG B O 1
ATOM 1811 N N . ALA B 1 47 ? -25.859 25.062 4.75 1 94.94 47 ALA B N 1
ATOM 1812 C CA . ALA B 1 47 ? -25.453 26.203 3.922 1 94.94 47 ALA B CA 1
ATOM 1813 C C . ALA B 1 47 ? -24.141 26.797 4.422 1 94.94 47 ALA B C 1
ATOM 1815 O O . ALA B 1 47 ? -23.25 27.109 3.627 1 94.94 47 ALA B O 1
ATOM 1816 N N . THR B 1 48 ? -24.031 26.922 5.676 1 94.19 48 THR B N 1
ATOM 1817 C CA . THR B 1 48 ? -22.812 27.438 6.293 1 94.19 48 THR B CA 1
ATOM 1818 C C . THR B 1 48 ? -21.625 26.516 6.012 1 94.19 48 THR B C 1
ATOM 1820 O O . THR B 1 48 ? -20.547 26.984 5.633 1 94.19 48 THR B O 1
ATOM 1823 N N . LEU B 1 49 ? -21.797 25.188 6.223 1 96.5 49 LEU B N 1
ATOM 1824 C CA . LEU B 1 49 ? -20.734 24.234 5.965 1 96.5 49 LEU B CA 1
ATOM 1825 C C . LEU B 1 49 ? -20.234 24.344 4.531 1 96.5 49 LEU B C 1
ATOM 1827 O O . LEU B 1 49 ? -19.016 24.359 4.293 1 96.5 49 LEU B O 1
ATOM 1831 N N . TYR B 1 50 ? -21.156 24.547 3.6 1 96.12 50 TYR B N 1
ATOM 1832 C CA . TYR B 1 50 ? -20.812 24.547 2.182 1 96.12 50 TYR B CA 1
ATOM 1833 C C . TYR B 1 50 ? -20.141 25.859 1.794 1 96.12 50 TYR B C 1
ATOM 1835 O O . TYR B 1 50 ? -19.484 25.953 0.75 1 96.12 50 TYR B O 1
ATOM 1843 N N . ARG B 1 51 ? -20.359 26.938 2.6 1 95.5 51 ARG B N 1
ATOM 1844 C CA . ARG B 1 51 ? -19.609 28.172 2.404 1 95.5 51 ARG B CA 1
ATOM 1845 C C . ARG B 1 51 ? -18.125 27.969 2.648 1 95.5 51 ARG B C 1
ATOM 1847 O O . ARG B 1 51 ? -17.281 28.594 1.989 1 95.5 51 ARG B O 1
ATOM 1854 N N . TYR B 1 52 ? -17.812 27.062 3.514 1 95.31 52 TYR B N 1
ATOM 1855 C CA . TYR B 1 52 ? -16.422 26.812 3.867 1 95.31 52 TYR B CA 1
ATOM 1856 C C . TYR B 1 52 ? -15.852 25.656 3.041 1 95.31 52 TYR B C 1
ATOM 1858 O O . TYR B 1 52 ? -14.688 25.703 2.631 1 95.31 52 TYR B O 1
ATOM 1866 N N . PHE B 1 53 ? -16.625 24.625 2.869 1 96.94 53 PHE B N 1
ATOM 1867 C CA . PHE B 1 53 ? -16.219 23.453 2.105 1 96.94 53 PHE B CA 1
ATOM 1868 C C . PHE B 1 53 ? -17.266 23.125 1.031 1 96.94 53 PHE B C 1
ATOM 1870 O O . PHE B 1 53 ? -18.297 22.531 1.323 1 96.94 53 PHE B O 1
ATOM 1877 N N . GLU B 1 54 ? -16.844 23.375 -0.187 1 95.75 54 GLU B N 1
ATOM 1878 C CA . GLU B 1 54 ? -17.781 23.344 -1.308 1 95.75 54 GLU B CA 1
ATOM 1879 C C . GLU B 1 54 ? -18.328 21.938 -1.533 1 95.75 54 GLU B C 1
ATOM 1881 O O . GLU B 1 54 ? -19.422 21.781 -2.076 1 95.75 54 GLU B O 1
ATOM 1886 N N . ASN B 1 55 ? -17.578 20.938 -1.125 1 94.75 55 ASN B N 1
ATOM 1887 C CA . ASN B 1 55 ? -17.984 19.547 -1.241 1 94.75 55 ASN B CA 1
ATOM 1888 C C . ASN B 1 55 ? -17.219 18.656 -0.259 1 94.75 55 ASN B C 1
ATOM 1890 O O . ASN B 1 55 ? -16.328 19.141 0.458 1 94.75 55 ASN B O 1
ATOM 1894 N N . ARG B 1 56 ? -17.562 17.438 -0.191 1 93.81 56 ARG B N 1
ATOM 1895 C CA . ARG B 1 56 ? -16.969 16.469 0.735 1 93.81 56 ARG B CA 1
ATOM 1896 C C . ARG B 1 56 ? -15.477 16.344 0.5 1 93.81 56 ARG B C 1
ATOM 1898 O O . ARG B 1 56 ? -14.695 16.25 1.452 1 93.81 56 ARG B O 1
ATOM 1905 N N . ASP B 1 57 ? -15.078 16.391 -0.748 1 91.31 57 ASP B N 1
ATOM 1906 C CA . ASP B 1 57 ? -13.664 16.25 -1.084 1 91.31 57 ASP B CA 1
ATOM 1907 C C . ASP B 1 57 ? -12.852 17.422 -0.533 1 91.31 57 ASP B C 1
ATOM 1909 O O . ASP B 1 57 ? -11.734 17.219 -0.037 1 91.31 57 ASP B O 1
ATOM 1913 N N . ALA B 1 58 ? -13.406 18.531 -0.668 1 94.19 58 ALA B N 1
ATOM 1914 C CA . ALA B 1 58 ? -12.734 19.719 -0.132 1 94.19 58 ALA B CA 1
ATOM 1915 C C . ALA B 1 58 ? -12.57 19.625 1.382 1 94.19 58 ALA B C 1
ATOM 1917 O O . ALA B 1 58 ? -11.531 19.984 1.929 1 94.19 58 ALA B O 1
ATOM 1918 N N . LEU B 1 59 ? -13.594 19.141 2.027 1 95.5 59 LEU B N 1
ATOM 1919 C CA . LEU B 1 59 ? -13.531 18.969 3.475 1 95.5 59 LEU B CA 1
ATOM 1920 C C . LEU B 1 59 ? -12.508 17.906 3.855 1 95.5 59 LEU B C 1
ATOM 1922 O O . LEU B 1 59 ? -11.703 18.109 4.77 1 95.5 59 LEU B O 1
ATOM 1926 N N . TYR B 1 60 ? -12.469 16.812 3.143 1 93.25 60 TYR B N 1
ATOM 1927 C CA . TYR B 1 60 ? -11.5 15.742 3.381 1 93.25 60 TYR B CA 1
ATOM 1928 C C . TYR B 1 60 ? -10.078 16.266 3.236 1 93.25 60 TYR B C 1
ATOM 1930 O O . TYR B 1 60 ? -9.219 15.984 4.082 1 93.25 60 TYR B O 1
ATOM 1938 N N . THR B 1 61 ? -9.922 16.984 2.189 1 93.69 61 THR B N 1
ATOM 1939 C CA . THR B 1 61 ? -8.594 17.516 1.905 1 93.69 61 THR B CA 1
ATOM 1940 C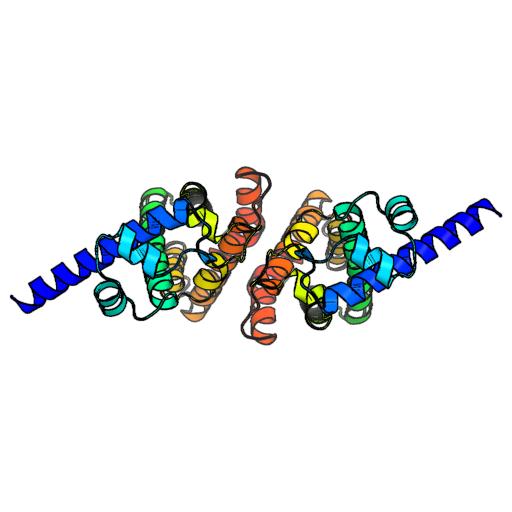 C . THR B 1 61 ? -8.125 18.438 3.035 1 93.69 61 THR B C 1
ATOM 1942 O O . THR B 1 61 ? -7 18.312 3.518 1 93.69 61 THR B O 1
ATOM 1945 N N . ALA B 1 62 ? -8.984 19.266 3.453 1 94.44 62 ALA B N 1
ATOM 1946 C CA . ALA B 1 62 ? -8.656 20.188 4.539 1 94.44 62 ALA B CA 1
ATOM 1947 C C . ALA B 1 62 ? -8.359 19.422 5.832 1 94.44 62 ALA B C 1
ATOM 1949 O O . ALA B 1 62 ? -7.418 19.75 6.551 1 94.44 62 ALA B O 1
ATOM 1950 N N . TYR B 1 63 ? -9.148 18.453 6.098 1 95.19 63 TYR B N 1
ATOM 1951 C CA . TYR B 1 63 ? -8.953 17.625 7.289 1 95.19 63 TYR B CA 1
ATOM 1952 C C . TYR B 1 63 ? -7.598 16.938 7.254 1 95.19 63 TYR B C 1
ATOM 1954 O O . TYR B 1 63 ? -6.84 17 8.227 1 95.19 63 TYR B O 1
ATOM 1962 N N . VAL B 1 64 ? -7.254 16.328 6.199 1 94.44 64 VAL B N 1
ATOM 1963 C CA . VAL B 1 64 ? -6.008 15.586 6.039 1 94.44 64 VAL B CA 1
ATOM 1964 C C . VAL B 1 64 ? -4.824 16.547 6.16 1 94.44 64 VAL B C 1
ATOM 1966 O O . VAL B 1 64 ? -3.816 16.219 6.801 1 94.44 64 VAL B O 1
ATOM 1969 N N . HIS B 1 65 ? -4.926 17.688 5.539 1 95.19 65 HIS B N 1
ATOM 1970 C CA . HIS B 1 65 ? -3.85 18.672 5.617 1 95.19 65 HIS B CA 1
ATOM 1971 C C . HIS B 1 65 ? -3.604 19.109 7.055 1 95.19 65 HIS B C 1
ATOM 1973 O O . HIS B 1 65 ? -2.455 19.172 7.5 1 95.19 65 HIS B O 1
ATOM 1979 N N . ARG B 1 66 ? -4.664 19.344 7.73 1 95.62 66 ARG B N 1
ATOM 1980 C CA . ARG B 1 66 ? -4.527 19.75 9.125 1 95.62 66 ARG B CA 1
ATOM 1981 C C . ARG B 1 66 ? -3.877 18.641 9.953 1 95.62 66 ARG B C 1
ATOM 1983 O O . ARG B 1 66 ? -2.941 18.906 10.711 1 95.62 66 ARG B O 1
ATOM 1990 N N . GLU B 1 67 ? -4.355 17.453 9.828 1 96.25 67 GLU B N 1
ATOM 1991 C CA . GLU B 1 67 ? -3.828 16.328 10.602 1 96.25 67 GLU B CA 1
ATOM 1992 C C . GLU B 1 67 ? -2.389 16.016 10.203 1 96.25 67 GLU B C 1
ATOM 1994 O O . GLU B 1 67 ? -1.572 15.656 11.055 1 96.25 67 GLU B O 1
ATOM 1999 N N . ALA B 1 68 ? -2.062 16.156 8.93 1 96.69 68 ALA B N 1
ATOM 2000 C CA . ALA B 1 68 ? -0.694 15.945 8.461 1 96.69 68 ALA B CA 1
ATOM 2001 C C . ALA B 1 68 ? 0.269 16.922 9.133 1 96.69 68 ALA B C 1
ATOM 2003 O O . ALA B 1 68 ? 1.371 16.547 9.531 1 96.69 68 ALA B O 1
ATOM 2004 N N . ARG B 1 69 ? -0.147 18.141 9.242 1 97.06 69 ARG B N 1
ATOM 2005 C CA . ARG B 1 69 ? 0.688 19.141 9.898 1 97.06 69 ARG B CA 1
ATOM 2006 C C . ARG B 1 69 ? 0.867 18.828 11.375 1 97.06 69 ARG B C 1
ATOM 2008 O O . ARG B 1 69 ? 1.953 19.016 11.93 1 97.06 69 ARG B O 1
ATOM 2015 N N . ARG B 1 70 ? -0.178 18.422 11.961 1 96.94 70 ARG B N 1
ATOM 2016 C CA . ARG B 1 70 ? -0.103 18.031 13.367 1 96.94 70 ARG B CA 1
ATOM 2017 C C . ARG B 1 70 ? 0.874 16.875 13.562 1 96.94 70 ARG B C 1
ATOM 2019 O O . ARG B 1 70 ? 1.725 16.922 14.453 1 96.94 70 ARG B O 1
ATOM 2026 N N . VAL B 1 71 ? 0.778 15.828 12.766 1 97.62 71 VAL B N 1
ATOM 2027 C CA . VAL B 1 71 ? 1.665 14.672 12.836 1 97.62 71 VAL B CA 1
ATOM 2028 C C . VAL B 1 71 ? 3.104 15.109 12.57 1 97.62 71 VAL B C 1
ATOM 2030 O O . VAL B 1 71 ? 4.027 14.672 13.258 1 97.62 71 VAL B O 1
ATOM 2033 N N . TYR B 1 72 ? 3.287 15.969 11.57 1 97.5 72 TYR B N 1
ATOM 2034 C CA . TYR B 1 72 ? 4.621 16.453 11.242 1 97.5 72 TYR B CA 1
ATOM 2035 C C . TYR B 1 72 ? 5.254 17.156 12.438 1 97.5 72 TYR B C 1
ATOM 2037 O O . TYR B 1 72 ? 6.441 16.984 12.711 1 97.5 72 TYR B O 1
ATOM 2045 N N . GLN B 1 73 ? 4.496 17.969 13.117 1 97.19 73 GLN B N 1
ATOM 2046 C CA . GLN B 1 73 ? 5.004 18.656 14.297 1 97.19 73 GLN B CA 1
ATOM 2047 C C . GLN B 1 73 ? 5.426 17.656 15.375 1 97.19 73 GLN B C 1
ATOM 2049 O O . GLN B 1 73 ? 6.473 17.828 16 1 97.19 73 GLN B O 1
ATOM 2054 N N . GLU B 1 74 ? 4.629 16.656 15.57 1 96.94 74 GLU B N 1
ATOM 2055 C CA . GLU B 1 74 ? 4.965 15.609 16.531 1 96.94 74 GLU B CA 1
ATOM 2056 C C . GLU B 1 74 ? 6.273 14.922 16.172 1 96.94 74 GLU B C 1
ATOM 2058 O O . GLU B 1 74 ? 7.121 14.688 17.031 1 96.94 74 GLU B O 1
ATOM 2063 N N . VAL B 1 75 ? 6.422 14.609 14.945 1 97.44 75 VAL B N 1
ATOM 2064 C CA . VAL B 1 75 ? 7.641 13.977 14.453 1 97.44 75 VAL B CA 1
ATOM 2065 C C . VAL B 1 75 ? 8.836 14.898 14.688 1 97.44 75 VAL B C 1
ATOM 2067 O O . VAL B 1 75 ? 9.867 14.477 15.219 1 97.44 75 VAL B O 1
ATOM 2070 N N . SER B 1 76 ? 8.672 16.172 14.305 1 96.06 76 SER B N 1
ATOM 2071 C CA . SER B 1 76 ? 9.75 17.156 14.438 1 96.06 76 SER B CA 1
ATOM 2072 C C . SER B 1 76 ? 10.211 17.266 15.883 1 96.06 76 SER B C 1
ATOM 2074 O O . SER B 1 76 ? 11.414 17.328 16.156 1 96.06 76 SER B O 1
ATOM 2076 N N . ASP B 1 77 ? 9.32 17.281 16.766 1 96.19 77 ASP B N 1
ATOM 2077 C CA . ASP B 1 77 ? 9.625 17.391 18.203 1 96.19 77 ASP B CA 1
ATOM 2078 C C . ASP B 1 77 ? 10.367 16.141 18.688 1 96.19 77 ASP B C 1
ATOM 2080 O O . ASP B 1 77 ? 11.242 16.25 19.562 1 96.19 77 ASP B O 1
ATOM 2084 N N . GLN B 1 78 ? 10.023 15.016 18.156 1 95.44 78 GLN B N 1
ATOM 2085 C CA . GLN B 1 78 ? 10.562 13.75 18.641 1 95.44 78 GLN B CA 1
ATOM 2086 C C . GLN B 1 78 ? 11.977 13.516 18.109 1 95.44 78 GLN B C 1
ATOM 2088 O O . GLN B 1 78 ? 12.789 12.859 18.766 1 95.44 78 GLN B O 1
ATOM 2093 N N . VAL B 1 79 ? 12.305 14.109 16.922 1 95.06 79 VAL B N 1
ATOM 2094 C CA . VAL B 1 79 ? 13.555 13.711 16.297 1 95.06 79 VAL B CA 1
ATOM 2095 C C . VAL B 1 79 ? 14.602 14.812 16.484 1 95.06 79 VAL B C 1
ATOM 2097 O O . VAL B 1 79 ? 15.75 14.664 16.062 1 95.06 79 VAL B O 1
ATOM 2100 N N . VAL B 1 80 ? 14.414 16.094 16.969 1 89.94 80 VAL B N 1
ATOM 2101 C CA . VAL B 1 80 ? 15.273 17.266 17.094 1 89.94 80 VAL B CA 1
ATOM 2102 C C . VAL B 1 80 ? 16.609 16.859 17.75 1 89.94 80 VAL B C 1
ATOM 2104 O O . VAL B 1 80 ? 17.656 17.359 17.359 1 89.94 80 VAL B O 1
ATOM 2107 N N . GLY B 1 81 ? 16.859 15.789 18.438 1 89.81 81 GLY B N 1
ATOM 2108 C CA . GLY B 1 81 ? 18.062 15.422 19.172 1 89.81 81 GLY B CA 1
ATOM 2109 C C . GLY B 1 81 ? 18.75 14.188 18.625 1 89.81 81 GLY B C 1
ATOM 2110 O O . GLY B 1 81 ? 19.797 13.781 19.109 1 89.81 81 GLY B O 1
ATOM 2111 N N . ILE B 1 82 ? 18.25 13.805 17.562 1 94.19 82 ILE B N 1
ATOM 2112 C CA . ILE B 1 82 ? 18.859 12.609 16.969 1 94.19 82 ILE B CA 1
ATOM 2113 C C . ILE B 1 82 ? 19.828 13.008 15.867 1 94.19 82 ILE B C 1
ATOM 2115 O O . ILE B 1 82 ? 19.438 13.602 14.867 1 94.19 82 ILE B O 1
ATOM 2119 N N . GLY B 1 83 ? 21.094 12.688 15.953 1 90.62 83 GLY B N 1
ATOM 2120 C CA . GLY B 1 83 ? 22.141 13.117 15.039 1 90.62 83 GLY B CA 1
ATOM 2121 C C . GLY B 1 83 ? 22.281 12.203 13.836 1 90.62 83 GLY B C 1
ATOM 2122 O O . GLY B 1 83 ? 22.469 12.68 12.711 1 90.62 83 GLY B O 1
ATOM 2123 N N . ASP B 1 84 ? 22.188 10.852 14.016 1 92.81 84 ASP B N 1
ATOM 2124 C CA . ASP B 1 84 ? 22.344 9.891 12.922 1 92.81 84 ASP B CA 1
ATOM 2125 C C . ASP B 1 84 ? 21.156 9.961 11.961 1 92.81 84 ASP B C 1
ATOM 2127 O O . ASP B 1 84 ? 20.016 9.742 12.367 1 92.81 84 ASP B O 1
ATOM 2131 N N . PRO B 1 85 ? 21.375 10.328 10.742 1 92.94 85 PRO B N 1
ATOM 2132 C CA . PRO B 1 85 ? 20.266 10.523 9.797 1 92.94 85 PRO B CA 1
ATOM 2133 C C . PRO B 1 85 ? 19.422 9.273 9.617 1 92.94 85 PRO B C 1
ATOM 2135 O O . PRO B 1 85 ? 18.203 9.375 9.453 1 92.94 85 PRO B O 1
ATOM 2138 N N . ALA B 1 86 ? 20.031 8.094 9.609 1 93.88 86 ALA B N 1
ATOM 2139 C CA . ALA B 1 86 ? 19.266 6.863 9.477 1 93.88 86 ALA B CA 1
ATOM 2140 C C . ALA B 1 86 ? 18.344 6.66 10.688 1 93.88 86 ALA B C 1
ATOM 2142 O O . ALA B 1 86 ? 17.188 6.285 10.531 1 93.88 86 ALA B O 1
ATOM 2143 N N . GLU B 1 87 ? 18.875 6.875 11.859 1 94.94 87 GLU B N 1
ATOM 2144 C CA . GLU B 1 87 ? 18.078 6.766 13.07 1 94.94 87 GLU B CA 1
ATOM 2145 C C . GLU B 1 87 ? 16.969 7.816 13.102 1 94.94 87 GLU B C 1
ATOM 2147 O O . GLU B 1 87 ? 15.852 7.531 13.531 1 94.94 87 GLU B O 1
ATOM 2152 N N . ARG B 1 88 ? 17.266 9.031 12.703 1 96 88 ARG B N 1
ATOM 2153 C CA . ARG B 1 88 ? 16.281 10.102 12.625 1 96 88 ARG B CA 1
ATOM 2154 C C . ARG B 1 88 ? 15.141 9.727 11.68 1 96 88 ARG B C 1
ATOM 2156 O O . ARG B 1 88 ? 13.969 9.945 11.992 1 96 88 ARG B O 1
ATOM 2163 N N . LEU B 1 89 ? 15.477 9.133 10.523 1 96.38 89 LEU B N 1
ATOM 2164 C CA . LEU B 1 89 ? 14.469 8.688 9.57 1 96.38 89 LEU B CA 1
ATOM 2165 C C . LEU B 1 89 ? 13.555 7.641 10.203 1 96.38 89 LEU B C 1
ATOM 2167 O O . LEU B 1 89 ? 12.328 7.762 10.133 1 96.38 89 LEU B O 1
ATOM 2171 N N . MET B 1 90 ? 14.125 6.602 10.805 1 97.12 90 MET B N 1
ATOM 2172 C CA . MET B 1 90 ? 13.352 5.504 11.367 1 97.12 90 MET B CA 1
ATOM 2173 C C . MET B 1 90 ? 12.453 5.996 12.5 1 97.12 90 MET B C 1
ATOM 2175 O O . MET B 1 90 ? 11.258 5.688 12.531 1 97.12 90 MET B O 1
ATOM 2179 N N . GLU B 1 91 ? 13.008 6.859 13.391 1 97.25 91 GLU B N 1
ATOM 2180 C CA . GLU B 1 91 ? 12.219 7.402 14.484 1 97.25 91 GLU B CA 1
ATOM 2181 C C . GLU B 1 91 ? 11.102 8.305 13.969 1 97.25 91 GLU B C 1
ATOM 2183 O O . GLU B 1 91 ? 9.984 8.281 14.492 1 97.25 91 GLU B O 1
ATOM 2188 N N . GLY B 1 92 ? 11.453 9.086 13 1 97.94 92 GLY B N 1
ATOM 2189 C CA . GLY B 1 92 ? 10.445 9.945 12.406 1 97.94 92 GLY B CA 1
ATOM 2190 C C . GLY B 1 92 ? 9.289 9.18 11.797 1 97.94 92 GLY B C 1
ATOM 2191 O O . GLY B 1 92 ? 8.125 9.484 12.062 1 97.94 92 GLY B O 1
ATOM 2192 N N . VAL B 1 93 ? 9.617 8.141 11.008 1 98.38 93 VAL B N 1
ATOM 2193 C CA . VAL B 1 93 ? 8.586 7.34 10.352 1 98.38 93 VAL B CA 1
ATOM 2194 C C . VAL B 1 93 ? 7.766 6.594 11.398 1 98.38 93 VAL B C 1
ATOM 2196 O O . VAL B 1 93 ? 6.531 6.602 11.352 1 98.38 93 VAL B O 1
ATOM 2199 N N . ILE B 1 94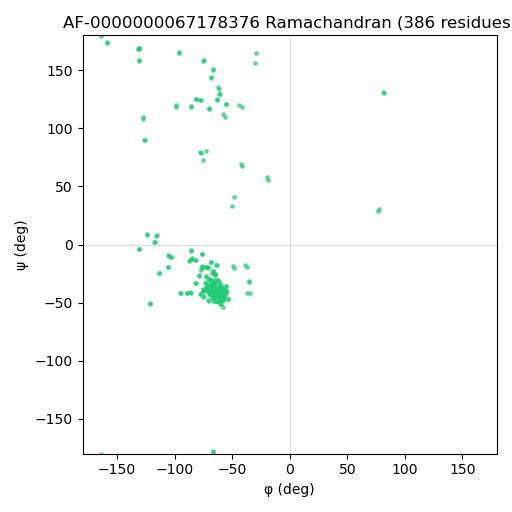 ? 8.406 6.004 12.414 1 98.56 94 ILE B N 1
ATOM 2200 C CA . ILE B 1 94 ? 7.719 5.223 13.445 1 98.56 94 ILE B CA 1
ATOM 2201 C C . ILE B 1 94 ? 6.809 6.137 14.258 1 98.56 94 ILE B C 1
ATOM 2203 O O . ILE B 1 94 ? 5.676 5.77 14.578 1 98.56 94 ILE B O 1
ATOM 2207 N N . THR B 1 95 ? 7.254 7.316 14.578 1 98.19 95 THR B N 1
ATOM 2208 C CA . THR B 1 95 ? 6.441 8.289 15.297 1 98.19 95 THR B CA 1
ATOM 2209 C C . THR B 1 95 ? 5.207 8.672 14.484 1 98.19 95 THR B C 1
ATOM 2211 O O . THR B 1 95 ? 4.098 8.734 15.016 1 98.19 95 THR B O 1
ATOM 2214 N N . ALA B 1 96 ? 5.41 8.898 13.227 1 98.31 96 ALA B N 1
ATOM 2215 C CA . ALA B 1 96 ? 4.297 9.258 12.352 1 98.31 96 ALA B CA 1
ATOM 2216 C C . ALA B 1 96 ? 3.27 8.133 12.281 1 98.31 96 ALA B C 1
ATOM 2218 O O . ALA B 1 96 ? 2.066 8.367 12.406 1 98.31 96 ALA B O 1
ATOM 2219 N N . LEU B 1 97 ? 3.758 6.887 12.086 1 98.12 97 LEU B N 1
ATOM 2220 C CA . LEU B 1 97 ? 2.869 5.73 12.031 1 98.12 97 LEU B CA 1
ATOM 2221 C C . LEU B 1 97 ? 2.08 5.586 13.328 1 98.12 97 LEU B C 1
ATOM 2223 O O . LEU B 1 97 ? 0.864 5.383 13.305 1 98.12 97 LEU B O 1
ATOM 2227 N N . ARG B 1 98 ? 2.762 5.719 14.438 1 97.75 98 ARG B N 1
ATOM 2228 C CA . ARG B 1 98 ? 2.119 5.605 15.742 1 97.75 98 ARG B CA 1
ATOM 2229 C C . ARG B 1 98 ? 1.061 6.684 15.93 1 97.75 98 ARG B C 1
ATOM 2231 O O . ARG B 1 98 ? -0.036 6.41 16.422 1 97.75 98 ARG B O 1
ATOM 2238 N N . ALA B 1 99 ? 1.377 7.883 15.539 1 97.69 99 ALA B N 1
ATOM 2239 C CA . ALA B 1 99 ? 0.44 9 15.664 1 97.69 99 ALA B CA 1
ATOM 2240 C C . ALA B 1 99 ? -0.846 8.727 14.891 1 97.69 99 ALA B C 1
ATOM 2242 O O . ALA B 1 99 ? -1.944 8.969 15.391 1 97.69 99 ALA B O 1
ATOM 2243 N N . VAL B 1 100 ? -0.729 8.227 13.68 1 96.56 100 VAL B N 1
ATOM 2244 C CA . VAL B 1 100 ? -1.891 7.934 12.844 1 96.56 100 VAL B CA 1
ATOM 2245 C C . VAL B 1 100 ? -2.664 6.754 13.43 1 96.56 100 VAL B C 1
ATOM 2247 O O . VAL B 1 100 ? -3.889 6.809 13.555 1 96.56 100 VAL B O 1
ATOM 2250 N N . ARG B 1 101 ? -1.958 5.703 13.891 1 96.06 101 ARG B N 1
ATOM 2251 C CA . ARG B 1 101 ? -2.58 4.48 14.383 1 96.06 101 ARG B CA 1
ATOM 2252 C C . ARG B 1 101 ? -3.291 4.723 15.711 1 96.06 101 ARG B C 1
ATOM 2254 O O . ARG B 1 101 ? -4.305 4.086 16 1 96.06 101 ARG B O 1
ATOM 2261 N N . CYS B 1 102 ? -2.82 5.629 16.484 1 95.62 102 CYS B N 1
ATOM 2262 C CA . CYS B 1 102 ? -3.375 5.879 17.797 1 95.62 102 CYS B CA 1
ATOM 2263 C C . CYS B 1 102 ? -4.539 6.863 17.734 1 95.62 102 CYS B C 1
ATOM 2265 O O . CYS B 1 102 ? -5.27 7.039 18.703 1 95.62 102 CYS B O 1
ATOM 2267 N N . SER B 1 103 ? -4.668 7.512 16.625 1 95.06 103 SER B N 1
ATOM 2268 C CA . SER B 1 103 ? -5.832 8.367 16.406 1 95.06 103 SER B CA 1
ATOM 2269 C C . SER B 1 103 ? -7.008 7.57 15.859 1 95.06 103 SER B C 1
ATOM 2271 O O . SER B 1 103 ? -6.953 7.066 14.734 1 95.06 103 SER B O 1
ATOM 2273 N N . PRO B 1 104 ? -8.07 7.547 16.594 1 92.88 104 PRO B N 1
ATOM 2274 C CA . PRO B 1 104 ? -9.219 6.777 16.109 1 92.88 104 PRO B CA 1
ATOM 2275 C C . PRO B 1 104 ? -9.734 7.285 14.758 1 92.88 104 PRO B C 1
ATOM 2277 O O . PRO B 1 104 ? -10.086 6.488 13.891 1 92.88 104 PRO B O 1
ATOM 2280 N N . ALA B 1 105 ? -9.695 8.539 14.594 1 93.5 105 ALA B N 1
ATOM 2281 C CA . ALA B 1 105 ? -10.172 9.125 13.344 1 93.5 105 ALA B CA 1
ATOM 2282 C C . ALA B 1 105 ? -9.234 8.789 12.188 1 93.5 105 ALA B C 1
ATOM 2284 O O . ALA B 1 105 ? -9.664 8.25 11.164 1 93.5 105 ALA B O 1
ATOM 2285 N N . LEU B 1 106 ? -7.961 8.977 12.367 1 93.44 106 LEU B N 1
ATOM 2286 C CA . LEU B 1 106 ? -7.004 8.805 11.281 1 93.44 106 LEU B CA 1
ATOM 2287 C C . LEU B 1 106 ? -6.848 7.332 10.93 1 93.44 106 LEU B C 1
ATOM 2289 O O . LEU B 1 106 ? -6.711 6.98 9.75 1 93.44 106 LEU B O 1
ATOM 2293 N N . SER B 1 107 ? -6.852 6.5 11.961 1 91.94 107 SER B N 1
ATOM 2294 C CA . SER B 1 107 ? -6.66 5.074 11.703 1 91.94 107 SER B CA 1
ATOM 2295 C C . SER B 1 107 ? -7.781 4.512 10.836 1 91.94 107 SER B C 1
ATOM 2297 O O . SER B 1 107 ? -7.555 3.625 10.016 1 91.94 107 SER B O 1
ATOM 2299 N N . SER B 1 108 ? -8.953 5.043 10.953 1 87.75 108 SER B N 1
ATOM 2300 C CA . SER B 1 108 ? -10.102 4.578 10.18 1 87.75 108 SER B CA 1
ATOM 2301 C C . SER B 1 108 ? -9.922 4.875 8.695 1 87.75 108 SER B C 1
ATOM 2303 O O . SER B 1 108 ? -10.539 4.223 7.844 1 87.75 108 SER B O 1
ATOM 2305 N N . TRP B 1 109 ? -9.117 5.871 8.383 1 88.75 109 TRP B N 1
ATOM 2306 C CA . TRP B 1 109 ? -8.891 6.281 7 1 88.75 109 TRP B CA 1
ATOM 2307 C C . TRP B 1 109 ? -7.965 5.309 6.289 1 88.75 109 TRP B C 1
ATOM 2309 O O . TRP B 1 109 ? -7.805 5.375 5.066 1 88.75 109 TRP B O 1
ATOM 2319 N N . PHE B 1 110 ? -7.367 4.348 7.004 1 87.25 110 PHE B N 1
ATOM 2320 C CA . PHE B 1 110 ? -6.406 3.404 6.445 1 87.25 110 PHE B CA 1
ATOM 2321 C C . PHE B 1 110 ? -6.848 1.968 6.695 1 87.25 110 PHE B C 1
ATOM 2323 O O . PHE B 1 110 ? -6.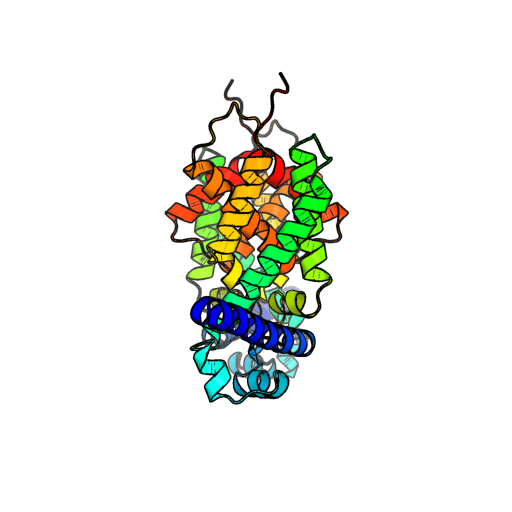082 1.029 6.465 1 87.25 110 PHE B O 1
ATOM 2330 N N . ALA B 1 111 ? -7.996 1.849 7.176 1 77.31 111 ALA B N 1
ATOM 2331 C CA . ALA B 1 111 ? -8.484 0.512 7.508 1 77.31 111 ALA B CA 1
ATOM 2332 C C . ALA B 1 111 ? -8.586 -0.36 6.262 1 77.31 111 ALA B C 1
ATOM 2334 O O . ALA B 1 111 ? -9.242 0.019 5.285 1 77.31 111 ALA B O 1
ATOM 2335 N N . ALA B 1 112 ? -7.949 -1.509 6.281 1 65.06 112 ALA B N 1
ATOM 2336 C CA . ALA B 1 112 ? -7.906 -2.445 5.16 1 65.06 112 ALA B CA 1
ATOM 2337 C C . ALA B 1 112 ? -9.297 -2.986 4.848 1 65.06 112 ALA B C 1
ATOM 2339 O O . ALA B 1 112 ? -9.539 -3.5 3.752 1 65.06 112 ALA B O 1
ATOM 2340 N N . THR B 1 113 ? -10.211 -2.881 5.727 1 66 113 THR B N 1
ATOM 2341 C CA . THR B 1 113 ? -11.57 -3.406 5.578 1 66 113 THR B CA 1
ATOM 2342 C C . THR B 1 113 ? -12.461 -2.408 4.848 1 66 113 THR B C 1
ATOM 2344 O O . THR B 1 113 ? -13.602 -2.721 4.508 1 66 113 THR B O 1
ATOM 2347 N N . GLN B 1 114 ? -11.859 -1.283 4.621 1 69.62 114 GLN B N 1
ATOM 2348 C CA . GLN B 1 114 ? -12.578 -0.221 3.928 1 69.62 114 GLN B CA 1
ATOM 2349 C C . GLN B 1 114 ? -11.75 0.348 2.779 1 69.62 114 GLN B C 1
ATOM 2351 O O . GLN B 1 114 ? -10.609 -0.058 2.572 1 69.62 114 GLN B O 1
ATOM 2356 N N . ARG B 1 115 ? -12.375 1.138 1.979 1 74.88 115 ARG B N 1
ATOM 2357 C CA . ARG B 1 115 ? -11.625 1.922 1.005 1 74.88 115 ARG B CA 1
ATOM 2358 C C . ARG B 1 115 ? -10.555 2.762 1.689 1 74.88 115 ARG B C 1
ATOM 2360 O O . ARG B 1 115 ? -10.844 3.521 2.613 1 74.88 115 ARG B O 1
ATOM 2367 N N . PRO B 1 116 ? -9.336 2.506 1.264 1 77.12 116 PRO B N 1
ATOM 2368 C CA . PRO B 1 116 ? -8.297 3.301 1.925 1 77.12 116 PRO B CA 1
ATOM 2369 C C . PRO B 1 116 ? -8.219 4.73 1.39 1 77.12 116 PRO B C 1
ATOM 2371 O O . PRO B 1 116 ? -7.262 5.078 0.693 1 77.12 116 PRO B O 1
ATOM 2374 N N . ILE B 1 117 ? -9.125 5.531 1.859 1 81.31 117 ILE B N 1
ATOM 2375 C CA . ILE B 1 117 ? -9.219 6.906 1.379 1 81.31 117 ILE B CA 1
ATOM 2376 C C . ILE B 1 117 ? -8 7.703 1.85 1 81.31 117 ILE B C 1
ATOM 2378 O O . ILE B 1 117 ? -7.508 8.57 1.129 1 81.31 117 ILE B O 1
ATOM 2382 N N . GLY B 1 118 ? -7.492 7.328 2.992 1 85.25 118 GLY B N 1
ATOM 2383 C CA . GLY B 1 118 ? -6.301 7.984 3.512 1 85.25 118 GLY B CA 1
ATOM 2384 C C . GLY B 1 118 ? -5.09 7.816 2.617 1 85.25 118 GLY B C 1
ATOM 2385 O O . GLY B 1 118 ? -4.34 8.773 2.395 1 85.25 118 GLY B O 1
ATOM 2386 N N . GLY B 1 119 ? -4.98 6.641 2.129 1 86.75 119 GLY B N 1
ATOM 2387 C CA . GLY B 1 119 ? -3.859 6.379 1.237 1 86.75 119 GLY B CA 1
ATOM 2388 C C . GLY B 1 119 ? -3.945 7.148 -0.068 1 86.75 119 GLY B C 1
ATOM 2389 O O . GLY B 1 119 ? -2.949 7.703 -0.535 1 86.75 119 GLY B O 1
ATOM 2390 N N . GLU B 1 120 ? -5.113 7.141 -0.578 1 86.06 120 GLU B N 1
ATOM 2391 C CA . GLU B 1 120 ? -5.332 7.887 -1.812 1 86.06 120 GLU B CA 1
ATOM 2392 C C . GLU B 1 120 ? -5.031 9.367 -1.621 1 86.06 120 GLU B C 1
ATOM 2394 O O . GLU B 1 120 ? -4.363 9.984 -2.451 1 86.06 120 GLU B O 1
ATOM 2399 N N . MET B 1 121 ? -5.473 9.875 -0.538 1 88.19 121 MET B N 1
ATOM 2400 C CA . MET B 1 121 ? -5.273 11.297 -0.251 1 88.19 121 MET B CA 1
ATOM 2401 C C . MET B 1 121 ? -3.799 11.602 -0.001 1 88.19 121 MET B C 1
ATOM 2403 O O . MET B 1 121 ? -3.273 12.602 -0.494 1 88.19 121 MET B O 1
ATOM 2407 N N . ALA B 1 122 ? -3.225 10.75 0.713 1 89.19 122 ALA B N 1
ATOM 2408 C CA . ALA B 1 122 ? -1.815 10.969 1.034 1 89.19 122 ALA B CA 1
ATOM 2409 C C . ALA B 1 122 ? -0.956 10.938 -0.226 1 89.19 122 ALA B C 1
ATOM 2411 O O . ALA B 1 122 ? -0.051 11.766 -0.386 1 89.19 122 ALA B O 1
ATOM 2412 N N . GLU B 1 123 ? -1.254 10.078 -1.156 1 85.69 123 GLU B N 1
ATOM 2413 C CA . GLU B 1 123 ? -0.457 9.898 -2.367 1 85.69 123 GLU B CA 1
ATOM 2414 C C . GLU B 1 123 ? -0.606 11.094 -3.307 1 85.69 123 GLU B C 1
ATOM 2416 O O . GLU B 1 123 ? 0.28 11.359 -4.121 1 85.69 123 GLU B O 1
ATOM 2421 N N . HIS B 1 124 ? -1.642 11.836 -3.121 1 84.5 124 HIS B N 1
ATOM 2422 C CA . HIS B 1 124 ? -1.883 12.914 -4.066 1 84.5 124 HIS B CA 1
ATOM 2423 C C . HIS B 1 124 ? -1.83 14.273 -3.375 1 84.5 124 HIS B C 1
ATOM 2425 O O . HIS B 1 124 ? -2.045 15.305 -4.012 1 84.5 124 HIS B O 1
ATOM 2431 N N . SER B 1 125 ? -1.548 14.297 -2.135 1 91.44 125 SER B N 1
ATOM 2432 C CA . SER B 1 125 ? -1.536 15.547 -1.381 1 91.44 125 SER B CA 1
ATOM 2433 C C . SER B 1 125 ? -0.225 16.297 -1.579 1 91.44 125 SER B C 1
ATOM 2435 O O . SER B 1 125 ? 0.846 15.789 -1.243 1 91.44 125 SER B O 1
ATOM 2437 N N . GLU B 1 126 ? -0.333 17.516 -1.987 1 90.81 126 GLU B N 1
ATOM 2438 C CA . GLU B 1 126 ? 0.847 18.359 -2.133 1 90.81 126 GLU B CA 1
ATOM 2439 C C . GLU B 1 126 ? 1.393 18.781 -0.774 1 90.81 126 GLU B C 1
ATOM 2441 O O . GLU B 1 126 ? 2.605 18.922 -0.604 1 90.81 126 GLU B O 1
ATOM 2446 N N . VAL B 1 127 ? 0.473 18.922 0.123 1 93.62 127 VAL B N 1
ATOM 2447 C CA . VAL B 1 127 ? 0.876 19.344 1.463 1 93.62 127 VAL B CA 1
ATOM 2448 C C . VAL B 1 127 ? 1.692 18.234 2.123 1 93.62 127 VAL B C 1
ATOM 2450 O O . VAL B 1 127 ? 2.775 18.484 2.656 1 93.62 127 VAL B O 1
ATOM 2453 N N . ILE B 1 128 ? 1.245 17.062 2.041 1 96.12 128 ILE B N 1
ATOM 2454 C CA . ILE B 1 128 ? 1.976 15.945 2.629 1 96.12 128 ILE B CA 1
ATOM 2455 C C . ILE B 1 128 ? 3.328 15.797 1.936 1 96.12 128 ILE B C 1
ATOM 2457 O O . ILE B 1 128 ? 4.355 15.617 2.596 1 96.12 128 ILE B O 1
ATOM 2461 N N . ARG B 1 129 ? 3.301 15.945 0.673 1 94.62 129 ARG B N 1
ATOM 2462 C CA . ARG B 1 129 ? 4.547 15.859 -0.078 1 94.62 129 ARG B CA 1
ATOM 2463 C C . ARG B 1 129 ? 5.543 16.922 0.385 1 94.62 129 ARG B C 1
ATOM 2465 O O . ARG B 1 129 ? 6.719 16.625 0.599 1 94.62 129 ARG B O 1
ATOM 2472 N N . ALA B 1 130 ? 5.059 18.109 0.547 1 95.94 130 ALA B N 1
ATOM 2473 C CA . ALA B 1 130 ? 5.926 19.203 0.961 1 95.94 130 ALA B CA 1
ATOM 2474 C C . ALA B 1 130 ? 6.492 18.969 2.357 1 95.94 130 ALA B C 1
ATOM 2476 O O . ALA B 1 130 ? 7.672 19.219 2.609 1 95.94 130 ALA B O 1
ATOM 2477 N N . LEU B 1 131 ? 5.695 18.516 3.246 1 97.19 131 LEU B N 1
ATOM 2478 C CA . LEU B 1 131 ? 6.129 18.234 4.609 1 97.19 131 LEU B CA 1
ATOM 2479 C C . LEU B 1 131 ? 7.188 17.141 4.629 1 97.19 131 LEU B C 1
ATOM 2481 O O . LEU B 1 131 ? 8.211 17.281 5.301 1 97.19 131 LEU B O 1
ATOM 2485 N N . VAL B 1 132 ? 6.945 16.109 3.855 1 96.5 132 VAL B N 1
ATOM 2486 C CA . VAL B 1 132 ? 7.867 14.977 3.844 1 96.5 132 VAL B CA 1
ATOM 2487 C C . VAL B 1 132 ? 9.156 15.367 3.131 1 96.5 132 VAL B C 1
ATOM 2489 O O . VAL B 1 132 ? 10.242 14.922 3.516 1 96.5 132 VAL B O 1
ATOM 2492 N N . GLU B 1 133 ? 9.055 16.203 2.084 1 94.69 133 GLU B N 1
ATOM 2493 C CA . GLU B 1 133 ? 10.258 16.75 1.453 1 94.69 133 GLU B CA 1
ATOM 2494 C C . GLU B 1 133 ? 11.102 17.547 2.451 1 94.69 133 GLU B C 1
ATOM 2496 O O . GLU B 1 133 ? 12.328 17.438 2.463 1 94.69 133 GLU B O 1
ATOM 2501 N N . GLY B 1 134 ? 10.391 18.406 3.221 1 93.88 134 GLY B N 1
ATOM 2502 C CA . GLY B 1 134 ? 11.094 19.109 4.273 1 93.88 134 GLY B CA 1
ATOM 2503 C C . GLY B 1 134 ? 11.828 18.188 5.23 1 93.88 134 GLY B C 1
ATOM 2504 O O . GLY B 1 134 ? 12.977 18.453 5.594 1 93.88 134 GLY B O 1
ATOM 2505 N N . PHE B 1 135 ? 11.219 17.094 5.574 1 95.31 135 PHE B N 1
ATOM 2506 C CA . PHE B 1 135 ? 11.82 16.109 6.465 1 95.31 135 PHE B CA 1
ATOM 2507 C C . PHE B 1 135 ? 13.031 15.461 5.812 1 95.31 135 PHE B C 1
ATOM 2509 O O . PHE B 1 135 ? 14.094 15.352 6.43 1 95.31 135 PHE B O 1
ATOM 2516 N N . VAL B 1 136 ? 12.875 15.016 4.582 1 93.44 136 VAL B N 1
ATOM 2517 C CA . VAL B 1 136 ? 13.961 14.367 3.85 1 93.44 136 VAL B CA 1
ATOM 2518 C C . VAL B 1 136 ? 15.156 15.312 3.75 1 93.44 136 VAL B C 1
ATOM 2520 O O . VAL B 1 136 ? 16.297 14.898 3.924 1 93.44 136 VAL B O 1
ATOM 2523 N N . ARG B 1 137 ? 14.875 16.625 3.455 1 90.56 137 ARG B N 1
ATOM 2524 C CA . ARG B 1 137 ? 15.938 17.609 3.391 1 90.56 137 ARG B CA 1
ATOM 2525 C C . ARG B 1 137 ? 16.672 17.734 4.727 1 90.56 137 ARG B C 1
ATOM 2527 O O . ARG B 1 137 ? 17.875 17.938 4.766 1 90.56 137 ARG B O 1
ATOM 2534 N N . SER B 1 138 ? 15.953 17.562 5.75 1 89.38 138 SER B N 1
ATOM 2535 C CA . SER B 1 138 ? 16.531 17.703 7.086 1 89.38 138 SER B CA 1
ATOM 2536 C C . SER B 1 138 ? 17.438 16.531 7.43 1 89.38 138 SER B C 1
ATOM 2538 O O . SER B 1 138 ? 18.219 16.609 8.375 1 89.38 138 SER B O 1
ATOM 2540 N N . LEU B 1 139 ? 17.297 15.352 6.703 1 88.06 139 LEU B N 1
ATOM 2541 C CA . LEU B 1 139 ? 18.109 14.164 6.961 1 88.06 139 LEU B CA 1
ATOM 2542 C C . LEU B 1 139 ? 19.516 14.352 6.414 1 88.06 139 LEU B C 1
ATOM 2544 O O . LEU B 1 139 ? 20.438 13.633 6.816 1 88.06 139 LEU B O 1
ATOM 2548 N N . GLY B 1 140 ? 19.719 14.891 5.105 1 70.38 140 GLY B N 1
ATOM 2549 C CA . GLY B 1 140 ? 20.953 14.961 4.34 1 70.38 140 GLY B CA 1
ATOM 2550 C C . GLY B 1 140 ? 21.969 15.93 4.926 1 70.38 140 GLY B C 1
ATOM 2551 O O . GLY B 1 140 ? 21.641 16.719 5.805 1 70.38 140 GLY B O 1
ATOM 2552 N N . SER B 1 141 ? 23.297 15.484 4.785 1 55.97 141 SER B N 1
ATOM 2553 C CA . SER B 1 141 ? 24.406 16.438 4.898 1 55.97 141 SER B CA 1
ATOM 2554 C C . SER B 1 141 ? 24.344 17.5 3.805 1 55.97 141 SER B C 1
ATOM 2556 O O . SER B 1 141 ? 23.797 17.25 2.721 1 55.97 141 SER B O 1
ATOM 2558 N N . PRO B 1 142 ? 24.531 18.734 4.078 1 46.59 142 PRO B N 1
ATOM 2559 C CA . PRO B 1 142 ? 24.625 19.859 3.143 1 46.59 142 PRO B CA 1
ATOM 2560 C C . PRO B 1 142 ? 25.359 19.5 1.85 1 46.59 142 PRO B C 1
ATOM 2562 O O . PRO B 1 142 ? 25.219 20.188 0.841 1 46.59 142 PRO B O 1
ATOM 2565 N N . THR B 1 143 ? 26.406 18.781 1.978 1 48.47 143 THR B N 1
ATOM 2566 C CA . THR B 1 143 ? 27.219 18.703 0.77 1 48.47 143 THR B CA 1
ATOM 2567 C C . THR B 1 143 ? 26.406 18.141 -0.394 1 48.47 143 THR B C 1
ATOM 2569 O O . THR B 1 143 ? 26.781 18.297 -1.557 1 48.47 143 THR B O 1
ATOM 2572 N N . ASP B 1 144 ? 25.703 17.078 -0.223 1 49.22 144 ASP B N 1
ATOM 2573 C CA . ASP B 1 144 ? 25.125 16.453 -1.404 1 49.22 144 ASP B CA 1
ATOM 2574 C C . ASP B 1 144 ? 23.922 17.25 -1.908 1 49.22 144 ASP B C 1
ATOM 2576 O O . ASP B 1 144 ? 22.922 17.391 -1.197 1 49.22 144 ASP B O 1
ATOM 2580 N N . ALA B 1 145 ? 24.156 18.359 -2.484 1 51.38 145 ALA B N 1
ATOM 2581 C CA . ALA B 1 145 ? 23.219 19.109 -3.311 1 51.38 145 ALA B CA 1
ATOM 2582 C C . ALA B 1 145 ? 22.094 18.234 -3.822 1 51.38 145 ALA B C 1
ATOM 2584 O O . ALA B 1 145 ? 22.219 17.594 -4.875 1 51.38 145 ALA B O 1
ATOM 2585 N N . ASP B 1 146 ? 21.359 17.625 -2.967 1 58.72 146 ASP B N 1
ATOM 2586 C CA . ASP B 1 146 ? 20.297 16.812 -3.539 1 58.72 146 ASP B CA 1
ATOM 2587 C C . ASP B 1 146 ? 19.391 17.641 -4.449 1 58.72 146 ASP B C 1
ATOM 2589 O O . ASP B 1 146 ? 18.922 18.719 -4.055 1 58.72 146 ASP B O 1
ATOM 2593 N N . ASP B 1 147 ? 19.484 17.391 -5.754 1 78.81 147 ASP B N 1
ATOM 2594 C CA . ASP B 1 147 ? 18.578 17.859 -6.789 1 78.81 147 ASP B CA 1
ATOM 2595 C C . ASP B 1 147 ? 17.125 17.766 -6.32 1 78.81 147 ASP B C 1
ATOM 2597 O O . ASP B 1 147 ? 16.75 16.812 -5.621 1 78.81 147 ASP B O 1
ATOM 2601 N N . ASP B 1 148 ? 16.469 18.953 -6.258 1 86.38 148 ASP B N 1
ATOM 2602 C CA . ASP B 1 148 ? 15.055 19.047 -5.906 1 86.38 148 ASP B CA 1
ATOM 2603 C C . ASP B 1 148 ? 14.273 17.859 -6.445 1 86.38 148 ASP B C 1
ATOM 2605 O O . ASP B 1 148 ? 13.375 17.344 -5.773 1 86.38 148 ASP B O 1
ATOM 2609 N N . ALA B 1 149 ? 14.766 17.422 -7.539 1 88.88 149 ALA B N 1
ATOM 2610 C CA . ALA B 1 149 ? 14.078 16.297 -8.148 1 88.88 149 ALA B CA 1
ATOM 2611 C C . ALA B 1 149 ? 14.336 15.008 -7.363 1 88.88 149 ALA B C 1
ATOM 2613 O O . ALA B 1 149 ? 13.43 14.188 -7.188 1 88.88 149 ALA B O 1
ATOM 2614 N N . ALA B 1 150 ? 15.578 14.883 -6.863 1 88.88 150 ALA B N 1
ATOM 2615 C CA . ALA B 1 150 ? 15.938 13.695 -6.098 1 88.88 150 ALA B CA 1
ATOM 2616 C C . ALA B 1 150 ? 15.227 13.672 -4.75 1 88.88 150 ALA B C 1
ATOM 2618 O O . ALA B 1 150 ? 14.742 12.625 -4.309 1 88.88 150 ALA B O 1
ATOM 2619 N N . VAL B 1 151 ? 15.164 14.875 -4.109 1 91.62 151 VAL B N 1
ATOM 2620 C CA . VAL B 1 151 ? 14.469 14.992 -2.826 1 91.62 151 VAL B CA 1
ATOM 2621 C C . VAL B 1 151 ? 12.992 14.656 -3.002 1 91.62 151 VAL B C 1
ATOM 2623 O O . VAL B 1 151 ? 12.406 13.945 -2.178 1 91.62 151 VAL B O 1
ATOM 2626 N N . GLY B 1 152 ? 12.398 15.156 -4.105 1 92.56 152 GLY B N 1
ATOM 2627 C CA . GLY B 1 152 ? 11.008 14.852 -4.406 1 92.56 152 GLY B CA 1
ATOM 2628 C C . GLY B 1 152 ? 10.734 13.367 -4.57 1 92.56 152 GLY B C 1
ATOM 2629 O O . GLY B 1 152 ? 9.742 12.852 -4.055 1 92.56 152 GLY B O 1
ATOM 2630 N N . ARG B 1 153 ? 11.609 12.68 -5.258 1 92.75 153 ARG B N 1
ATOM 2631 C CA . ARG B 1 153 ? 11.453 11.242 -5.469 1 92.75 153 ARG B CA 1
ATOM 2632 C C . ARG B 1 153 ? 11.578 10.477 -4.156 1 92.75 153 ARG B C 1
ATOM 2634 O O . ARG B 1 153 ? 10.812 9.547 -3.9 1 92.75 153 ARG B O 1
ATOM 2641 N N . ARG B 1 154 ? 12.508 10.875 -3.314 1 94.12 154 ARG B N 1
ATOM 2642 C CA . ARG B 1 154 ? 12.695 10.227 -2.021 1 94.12 154 ARG B CA 1
ATOM 2643 C C . ARG B 1 154 ? 11.492 10.453 -1.116 1 94.12 154 ARG B C 1
ATOM 2645 O O . ARG B 1 154 ? 11.047 9.531 -0.424 1 94.12 154 ARG B O 1
ATOM 2652 N N . ALA B 1 155 ? 10.992 11.656 -1.143 1 94.88 155 ALA B N 1
ATOM 2653 C CA . ALA B 1 155 ? 9.82 11.977 -0.336 1 94.88 155 ALA B CA 1
ATOM 2654 C C . ALA B 1 155 ? 8.609 11.164 -0.78 1 94.88 155 ALA B C 1
ATOM 2656 O O . ALA B 1 155 ? 7.883 10.617 0.053 1 94.88 155 ALA B O 1
ATOM 2657 N N . ARG B 1 156 ? 8.406 11.117 -2.082 1 94.69 156 ARG B N 1
ATOM 2658 C CA . ARG B 1 156 ? 7.297 10.336 -2.623 1 94.69 156 ARG B CA 1
ATOM 2659 C C . ARG B 1 156 ? 7.418 8.867 -2.219 1 94.69 156 ARG B C 1
ATOM 2661 O O . ARG B 1 156 ? 6.418 8.234 -1.871 1 94.69 156 ARG B O 1
ATOM 2668 N N . TRP B 1 157 ? 8.578 8.359 -2.281 1 95.19 157 TRP B N 1
ATOM 2669 C CA . TRP B 1 157 ? 8.836 6.977 -1.884 1 95.19 157 TRP B CA 1
ATOM 2670 C C . TRP B 1 157 ? 8.516 6.766 -0.407 1 95.19 157 TRP B C 1
ATOM 2672 O O . TRP B 1 157 ? 7.883 5.777 -0.037 1 95.19 157 TRP B O 1
ATOM 2682 N N . LEU B 1 158 ? 8.953 7.691 0.427 1 96.12 158 LEU B N 1
ATOM 2683 C CA . LEU B 1 158 ? 8.703 7.598 1.861 1 96.12 158 LEU B CA 1
ATOM 2684 C C . LEU B 1 158 ? 7.207 7.613 2.154 1 96.12 158 LEU B C 1
ATOM 2686 O O . LEU B 1 158 ? 6.723 6.836 2.984 1 96.12 158 LEU B O 1
ATOM 2690 N N . VAL B 1 159 ? 6.457 8.438 1.498 1 96.88 159 VAL B N 1
ATOM 2691 C CA . VAL B 1 159 ? 5.008 8.492 1.659 1 96.88 159 VAL B CA 1
ATOM 2692 C C . VAL B 1 159 ? 4.395 7.148 1.266 1 96.88 159 VAL B C 1
ATOM 2694 O O . VAL B 1 159 ? 3.562 6.602 1.995 1 96.88 159 VAL B O 1
ATOM 2697 N N . ARG B 1 160 ? 4.801 6.625 0.138 1 96.25 160 ARG B N 1
ATOM 2698 C CA . ARG B 1 160 ? 4.281 5.344 -0.332 1 96.25 160 ARG B CA 1
ATOM 2699 C C . ARG B 1 160 ? 4.523 4.246 0.698 1 96.25 160 ARG B C 1
ATOM 2701 O O . ARG B 1 160 ? 3.631 3.443 0.979 1 96.25 160 ARG B O 1
ATOM 2708 N N . VAL B 1 161 ? 5.715 4.184 1.267 1 97.12 161 VAL B N 1
ATOM 2709 C CA . VAL B 1 161 ? 6.059 3.17 2.26 1 97.12 161 VAL B CA 1
ATOM 2710 C C . VAL B 1 161 ? 5.184 3.344 3.5 1 97.12 161 VAL B C 1
ATOM 2712 O O . VAL B 1 161 ? 4.66 2.367 4.039 1 97.12 161 VAL B O 1
ATOM 2715 N N . MET B 1 162 ? 5.02 4.562 3.977 1 97.31 162 MET B N 1
ATOM 2716 C CA . MET B 1 162 ? 4.211 4.836 5.164 1 97.31 162 MET B CA 1
ATOM 2717 C C . MET B 1 162 ? 2.756 4.445 4.934 1 97.31 162 MET B C 1
ATOM 2719 O O . MET B 1 162 ? 2.131 3.828 5.801 1 97.31 162 MET B O 1
ATOM 2723 N N . VAL B 1 163 ? 2.268 4.801 3.773 1 95.38 163 VAL B N 1
ATOM 2724 C CA . VAL B 1 163 ? 0.9 4.434 3.424 1 95.38 163 VAL B CA 1
ATOM 2725 C C . VAL B 1 163 ? 0.762 2.912 3.412 1 95.38 163 VAL B C 1
ATOM 2727 O O . VAL B 1 163 ? -0.201 2.367 3.955 1 95.38 163 VAL B O 1
ATOM 2730 N N . SER B 1 164 ? 1.71 2.232 2.799 1 94.81 164 SER B N 1
ATOM 2731 C CA . SER B 1 164 ? 1.699 0.772 2.773 1 94.81 164 SER B CA 1
ATOM 2732 C C . SER B 1 164 ? 1.664 0.195 4.184 1 94.81 164 SER B C 1
ATOM 2734 O O . SER B 1 164 ? 0.901 -0.732 4.461 1 94.81 164 SER B O 1
ATOM 2736 N N . LEU B 1 165 ? 2.447 0.734 5.121 1 96 165 LEU B N 1
ATOM 2737 C CA . LEU B 1 165 ? 2.547 0.231 6.488 1 96 165 LEU B CA 1
ATOM 2738 C C . LEU B 1 165 ? 1.288 0.559 7.281 1 96 165 LEU B C 1
ATOM 2740 O O . LEU B 1 165 ? 0.949 -0.147 8.234 1 96 165 LEU B O 1
ATOM 2744 N N . LEU B 1 166 ? 0.613 1.616 6.918 1 94.56 166 LEU B N 1
ATOM 2745 C CA . LEU B 1 166 ? -0.635 1.969 7.582 1 94.56 166 LEU B CA 1
ATOM 2746 C C . LEU B 1 166 ? -1.77 1.055 7.133 1 94.56 166 LEU B C 1
ATOM 2748 O O . LEU B 1 166 ? -2.6 0.64 7.945 1 94.56 166 LEU B O 1
ATOM 2752 N N . VAL B 1 167 ? -1.777 0.743 5.836 1 91.69 167 VAL B N 1
ATOM 2753 C CA . VAL B 1 167 ? -2.818 -0.119 5.285 1 91.69 167 VAL B CA 1
ATOM 2754 C C . VAL B 1 167 ? -2.523 -1.575 5.641 1 91.69 167 VAL B C 1
ATOM 2756 O O . VAL B 1 167 ? -3.436 -2.334 5.98 1 91.69 167 VAL B O 1
ATOM 2759 N N . PHE B 1 168 ? -1.225 -1.953 5.523 1 92.19 168 PHE B N 1
ATOM 2760 C CA . PHE B 1 168 ? -0.762 -3.305 5.816 1 92.19 168 PHE B CA 1
ATOM 2761 C C . PHE B 1 168 ? 0.388 -3.279 6.816 1 92.19 168 PHE B C 1
ATOM 2763 O O . PHE B 1 168 ? 1.558 -3.283 6.426 1 92.19 168 PHE B O 1
ATOM 2770 N N . PRO B 1 169 ? 0.117 -3.342 8.094 1 94 169 PRO B N 1
ATOM 2771 C CA . PRO B 1 169 ? 1.153 -3.225 9.125 1 94 169 PRO B CA 1
ATOM 2772 C C . PRO B 1 169 ? 2.129 -4.398 9.117 1 94 169 PRO B C 1
ATOM 2774 O O . PRO B 1 169 ? 1.784 -5.488 8.656 1 94 169 PRO B O 1
ATOM 2777 N N . GLY B 1 170 ? 3.34 -4.105 9.531 1 94 170 GLY B N 1
ATOM 2778 C CA . GLY B 1 170 ? 4.258 -5.191 9.836 1 94 170 GLY B CA 1
ATOM 2779 C C . GLY B 1 170 ? 3.832 -6.012 11.039 1 94 170 GLY B C 1
ATOM 2780 O O . GLY B 1 170 ? 2.783 -5.758 11.633 1 94 170 GLY B O 1
ATOM 2781 N N . VAL B 1 171 ? 4.617 -6.98 11.406 1 93.56 171 VAL B N 1
ATOM 2782 C CA . VAL B 1 171 ? 4.324 -7.863 12.531 1 93.56 171 VAL B CA 1
ATOM 2783 C C . VAL B 1 171 ? 4.301 -7.059 13.828 1 93.56 171 VAL B C 1
ATOM 2785 O O . VAL B 1 171 ? 3.404 -7.234 14.656 1 93.56 171 VAL B O 1
ATOM 2788 N N . ASP B 1 172 ? 5.18 -6.195 14.039 1 96.25 172 ASP B N 1
ATOM 2789 C CA . ASP B 1 172 ? 5.312 -5.266 15.156 1 96.25 172 ASP B CA 1
ATOM 2790 C C . ASP B 1 172 ? 6.281 -4.137 14.82 1 96.25 172 ASP B C 1
ATOM 2792 O O . ASP B 1 172 ? 6.762 -4.039 13.688 1 96.25 172 ASP B O 1
ATOM 2796 N N . GLU B 1 173 ? 6.457 -3.275 15.719 1 96.5 173 GLU B N 1
ATOM 2797 C CA . GLU B 1 173 ? 7.312 -2.117 15.469 1 96.5 173 GLU B CA 1
ATOM 2798 C C . GLU B 1 173 ? 8.734 -2.543 15.117 1 96.5 173 GLU B C 1
ATOM 2800 O O . GLU B 1 173 ? 9.383 -1.917 14.281 1 96.5 173 GLU B O 1
ATOM 2805 N N . ALA B 1 174 ? 9.281 -3.578 15.805 1 96.81 174 ALA B N 1
ATOM 2806 C CA . ALA B 1 174 ? 10.633 -4.066 15.516 1 96.81 174 ALA B CA 1
ATOM 2807 C C . ALA B 1 174 ? 10.75 -4.539 14.07 1 96.81 174 ALA B C 1
ATOM 2809 O O . ALA B 1 174 ? 11.75 -4.285 13.406 1 96.81 174 ALA B O 1
ATOM 2810 N N . ASP B 1 175 ? 9.742 -5.199 13.617 1 96.69 175 ASP B N 1
ATOM 2811 C CA . ASP B 1 175 ? 9.688 -5.66 12.234 1 96.69 175 ASP B CA 1
ATOM 2812 C C . ASP B 1 175 ? 9.688 -4.484 11.258 1 96.69 175 ASP B C 1
ATOM 2814 O O . ASP B 1 175 ? 10.414 -4.496 10.266 1 96.69 175 ASP B O 1
ATOM 2818 N N . GLU B 1 176 ? 8.906 -3.469 11.555 1 97.88 176 GLU B N 1
ATOM 2819 C CA . GLU B 1 176 ? 8.82 -2.289 10.695 1 97.88 176 GLU B CA 1
ATOM 2820 C C . GLU B 1 176 ? 10.141 -1.521 10.68 1 97.88 176 GLU B C 1
ATOM 2822 O O . GLU B 1 176 ? 10.57 -1.032 9.633 1 97.88 176 GLU B O 1
ATOM 2827 N N . ARG B 1 177 ? 10.781 -1.46 11.82 1 97 177 ARG B N 1
ATOM 2828 C CA . ARG B 1 177 ? 12.094 -0.818 11.898 1 97 177 ARG B CA 1
ATOM 2829 C C . ARG B 1 177 ? 13.117 -1.565 11.055 1 97 177 ARG B C 1
ATOM 2831 O O . ARG B 1 177 ? 13.953 -0.947 10.391 1 97 177 ARG B O 1
ATOM 2838 N N . THR B 1 178 ? 13.023 -2.871 11.133 1 95.81 178 THR B N 1
ATOM 2839 C CA . THR B 1 178 ? 13.93 -3.682 10.328 1 95.81 178 THR B CA 1
ATOM 2840 C C . THR B 1 178 ? 13.719 -3.428 8.844 1 95.81 178 THR B C 1
ATOM 2842 O O . THR B 1 178 ? 14.68 -3.279 8.086 1 95.81 178 THR B O 1
ATOM 2845 N N . MET B 1 179 ? 12.469 -3.324 8.422 1 95.56 179 MET B N 1
ATOM 2846 C CA . MET B 1 179 ? 12.141 -3.047 7.027 1 95.56 179 MET B CA 1
ATOM 2847 C C . MET B 1 179 ? 12.688 -1.688 6.602 1 95.56 179 MET B C 1
ATOM 2849 O O . MET B 1 179 ? 13.273 -1.557 5.523 1 95.56 179 MET B O 1
ATOM 2853 N N . LEU B 1 180 ? 12.469 -0.705 7.441 1 96.88 180 LEU B N 1
ATOM 2854 C CA . LEU B 1 180 ? 12.93 0.647 7.141 1 96.88 180 LEU B CA 1
ATOM 2855 C C . LEU B 1 180 ? 14.453 0.697 7.043 1 96.88 180 LEU B C 1
ATOM 2857 O O . LEU B 1 180 ? 15 1.341 6.145 1 96.88 180 LEU B O 1
ATOM 2861 N N . ALA B 1 181 ? 15.141 0.043 7.977 1 95.75 181 ALA B N 1
ATOM 2862 C CA . ALA B 1 181 ? 16.594 0.036 8.016 1 95.75 181 ALA B CA 1
ATOM 2863 C C . ALA B 1 181 ? 17.172 -0.652 6.789 1 95.75 181 ALA B C 1
ATOM 2865 O O . ALA B 1 181 ? 18.172 -0.194 6.227 1 95.75 181 ALA B O 1
ATOM 2866 N N . ASP B 1 182 ? 16.547 -1.696 6.375 1 92.81 182 ASP B N 1
ATOM 2867 C CA . ASP B 1 182 ? 17.094 -2.516 5.293 1 92.81 182 ASP B CA 1
ATOM 2868 C C . ASP B 1 182 ? 16.766 -1.907 3.93 1 92.81 182 ASP B C 1
ATOM 2870 O O . ASP B 1 182 ? 17.578 -1.966 3.008 1 92.81 182 ASP B O 1
ATOM 2874 N N . PHE B 1 183 ? 15.555 -1.221 3.812 1 93.44 183 PHE B N 1
ATOM 2875 C CA . PHE B 1 183 ? 15.078 -1.032 2.447 1 93.44 183 PHE B CA 1
ATOM 2876 C C . PHE B 1 183 ? 14.68 0.419 2.207 1 93.44 183 PHE B C 1
ATOM 2878 O O . PHE B 1 183 ? 14.312 0.792 1.092 1 93.44 183 PHE B O 1
ATOM 2885 N N . VAL B 1 184 ? 14.734 1.258 3.246 1 95.31 184 VAL B N 1
ATOM 2886 C CA . VAL B 1 184 ? 14.328 2.646 3.053 1 95.31 184 VAL B CA 1
ATOM 2887 C C . VAL B 1 184 ? 15.484 3.576 3.408 1 95.31 184 VAL B C 1
ATOM 2889 O O . VAL B 1 184 ? 15.914 4.387 2.582 1 95.31 184 VAL B O 1
ATOM 2892 N N . ALA B 1 185 ? 16.078 3.396 4.566 1 94.06 185 ALA B N 1
ATOM 2893 C CA . ALA B 1 185 ? 17.078 4.312 5.102 1 94.06 185 ALA B CA 1
ATOM 2894 C C . ALA B 1 185 ? 18.281 4.422 4.164 1 94.06 185 ALA B C 1
ATOM 2896 O O . ALA B 1 185 ? 18.734 5.523 3.867 1 94.06 185 ALA B O 1
ATOM 2897 N N . PRO B 1 186 ? 18.797 3.312 3.553 1 89.75 186 PRO B N 1
ATOM 2898 C CA . PRO B 1 186 ? 20.016 3.414 2.748 1 89.75 186 PRO B CA 1
ATOM 2899 C C . PRO B 1 186 ? 19.828 4.273 1.502 1 89.75 186 PRO B C 1
ATOM 2901 O O . PRO B 1 186 ? 20.797 4.871 1.011 1 89.75 186 PRO B O 1
ATOM 2904 N N . LEU B 1 187 ? 18.562 4.363 1.038 1 89.06 187 LEU B N 1
ATOM 2905 C CA . LEU B 1 187 ? 18.359 5.031 -0.241 1 89.06 187 LEU B CA 1
ATOM 2906 C C . LEU B 1 187 ? 17.75 6.414 -0.039 1 89.06 187 LEU B C 1
ATOM 2908 O O . LEU B 1 187 ? 17.797 7.254 -0.94 1 89.06 187 LEU B O 1
ATOM 2912 N N . VAL B 1 188 ? 17.172 6.586 1.111 1 90.31 188 VAL B N 1
ATOM 2913 C CA . VAL B 1 188 ? 16.562 7.883 1.384 1 90.31 188 VAL B CA 1
ATOM 2914 C C . VAL B 1 188 ? 17.609 8.812 2.014 1 90.31 188 VAL B C 1
ATOM 2916 O O . VAL B 1 188 ? 17.656 10 1.688 1 90.31 188 VAL B O 1
ATOM 2919 N N . VAL B 1 189 ? 18.406 8.328 2.916 1 86.62 189 VAL B N 1
ATOM 2920 C CA . VAL B 1 189 ? 19.438 9.125 3.576 1 86.62 189 VAL B CA 1
ATOM 2921 C C . VAL B 1 189 ? 20.703 9.141 2.727 1 86.62 189 VAL B C 1
ATOM 2923 O O . VAL B 1 189 ? 21.453 10.109 2.744 1 86.62 189 VAL B O 1
ATOM 2926 N N . GLY B 1 190 ? 20.969 8.406 1.725 1 69.44 190 GLY B N 1
ATOM 2927 C CA . GLY B 1 190 ? 22.203 8.305 0.958 1 69.44 190 GLY B CA 1
ATOM 2928 C C . GLY B 1 190 ? 23.234 7.406 1.604 1 69.44 190 GLY B C 1
ATOM 2929 O O . GLY B 1 190 ? 23.172 7.129 2.805 1 69.44 190 GLY B O 1
ATOM 2930 N N . ALA B 1 191 ? 23.891 6.375 0.88 1 51.88 191 ALA B N 1
ATOM 2931 C CA . ALA B 1 191 ? 25.031 5.574 1.354 1 51.88 191 ALA B CA 1
ATOM 2932 C C . ALA B 1 191 ? 26.031 6.445 2.094 1 51.88 191 ALA B C 1
ATOM 2934 O O . ALA B 1 191 ? 26.641 7.348 1.507 1 51.88 191 ALA B O 1
ATOM 2935 N N . GLN B 1 192 ? 25.906 6.996 3.117 1 44.84 192 GLN B N 1
ATOM 2936 C CA . GLN B 1 192 ? 27.016 7.641 3.822 1 44.84 192 GLN B CA 1
ATOM 2937 C C . GLN B 1 192 ? 28.328 6.945 3.525 1 44.84 192 GLN B C 1
ATOM 2939 O O . GLN B 1 192 ? 28.359 5.781 3.129 1 44.84 192 GLN B O 1
ATOM 2944 N N . ALA B 1 193 ? 29.766 7.746 3.924 1 35.38 193 ALA B N 1
ATOM 2945 C CA . ALA B 1 193 ? 31.234 7.633 4.012 1 35.38 193 ALA B CA 1
ATOM 2946 C C . ALA B 1 193 ? 31.641 6.379 4.785 1 35.38 193 ALA B C 1
ATOM 2948 O O . ALA B 1 193 ? 31.609 6.367 6.02 1 35.38 193 ALA B O 1
ATOM 2949 N N . ALA B 1 194 ? 31.078 5.391 4.793 1 31.64 194 ALA B N 1
ATOM 2950 C CA . ALA B 1 194 ? 31.922 4.379 5.418 1 31.64 194 ALA B CA 1
ATOM 2951 C C . ALA B 1 194 ? 33.375 4.559 5.012 1 31.64 194 ALA B C 1
ATOM 2953 O O . ALA B 1 194 ? 34.219 3.707 5.305 1 31.64 194 ALA B O 1
ATOM 2954 N N . GLN B 1 195 ? 33.625 5.293 3.938 1 27.34 195 GLN B N 1
ATOM 2955 C CA . GLN B 1 195 ? 35.094 5.434 4.035 1 27.34 195 GLN B CA 1
ATOM 2956 C C . GLN B 1 195 ? 35.469 6.207 5.289 1 27.34 195 GLN B C 1
ATOM 2958 O O . GLN B 1 195 ? 34.875 7.238 5.605 1 27.34 195 GLN B O 1
#

Organism: Mycolicibacterium smegmatis (strain ATCC 700084 / mc(2)155) (NCBI:txid246196)

Solvent-accessible surface area (backbone atoms only — not comparable to full-atom values): 20738 Å² total; per-residue (Å²): 109,70,64,58,48,50,49,50,50,47,52,50,50,50,50,46,40,45,51,27,38,42,58,47,22,46,74,38,57,57,90,73,62,48,69,62,58,32,15,57,66,46,71,47,50,56,67,58,46,39,72,75,28,81,42,71,66,53,43,51,50,52,46,51,51,53,52,48,52,53,42,49,51,52,22,52,68,71,34,76,83,51,79,54,37,55,59,29,50,51,52,30,52,51,46,39,51,49,54,38,62,72,29,55,32,54,32,46,29,24,31,49,85,35,40,33,56,42,44,56,46,54,77,69,31,65,63,54,46,50,54,40,29,53,51,53,60,67,41,45,64,84,77,68,73,68,49,70,65,55,45,48,52,43,23,54,50,52,49,51,52,51,41,39,41,60,45,54,61,58,92,44,69,70,52,43,48,49,48,37,58,68,59,37,35,53,67,60,49,47,76,72,77,80,113,110,69,63,59,50,51,48,51,50,47,51,51,50,51,49,46,40,45,52,29,38,43,59,48,23,46,77,38,57,58,90,73,63,49,68,61,59,33,16,56,66,46,71,48,52,55,70,59,45,41,73,75,28,82,42,70,66,51,42,50,50,52,45,50,50,52,52,48,52,52,41,49,50,54,24,51,69,73,33,76,83,50,81,53,38,54,58,29,49,52,52,31,51,51,46,40,51,48,54,38,61,71,28,56,32,54,33,47,28,25,31,50,85,34,41,33,57,42,45,58,48,55,77,68,32,65,64,53,45,50,54,39,30,52,51,53,59,69,41,45,64,81,79,65,72,66,48,70,65,56,44,47,52,42,23,53,49,51,50,52,52,52,40,41,42,59,46,52,59,57,91,43,69,70,52,42,49,49,49,37,59,67,58,39,34,51,68,62,52,47,77,71,74,79,113

pLDDT: mean 88.56, std 13.86, range [27.34, 98.56]

Nearest PDB structures (foldseek):
  3aqt-assembly1_B  TM=7.080E-01  e=3.528E-04  Corynebacterium glutamicum ATCC 13032
  5gpa-assembly1_A  TM=6.033E-01  e=3.090E-04  Halalkalibacterium halodurans C-125
  5gp9-assembly1_A  TM=5.684E-01  e=1.740E-04  Halalkalibacterium halodurans C-125
  6o6n-assembly1_A  TM=5.843E-01  e=3.687E-04  Mycobacterium tuberculosis
  6yj2-assembly1_A  TM=5.067E-01  e=9.744E-04  Mycobacterium tuberculosis H37Rv

Sequence (390 aa):
MADWLAGRRGEVAADLILDAADALFARKDAATVGMHEIAAAAGCSRATLYRYFENRDALYTAYVHREARRVYQEVSDQVVGIGDPAERLMEGVITALRAVRCSPALSSWFAATQRPIGGEMAEHSEVIRALVEGFVRSLGSPTDADDDAAVGRRARWLVRVMVSLLVFPGVDEADERTMLADFVAPLVVGAQAAQMADWLAGRRGEVAADLILDAADALFARKDAATVGMHEIAAAAGCSRATLYRYFENRDALYTAYVHREARRVYQEVSDQVVGIGDPAERLMEGVITALRAVRCSPALSSWFAATQRPIGGEMAEHSEVIRALVEGFVRSLGSPTDADDDAAVGRRARWLVRVMVSLLVFPGVDEADERTMLADFVAPLVVGAQAAQ